Protein AF-0000000066097831 (afdb_homodimer)

Organism: Campylobacter hominis (strain ATCC BAA-381 / DSM 21671 / CCUG 45161 / LMG 19568 / NCTC 13146 / CH001A) (NCBI:txid360107)

Solvent-accessible surface area (backbone atoms only — not comparable to full-atom values): 25059 Å² total; per-residue (Å²): 132,95,77,45,82,62,49,76,75,45,74,62,78,48,34,36,32,23,36,31,71,86,39,88,59,34,27,35,44,35,40,37,37,44,40,66,35,80,90,61,72,44,72,51,73,39,91,60,42,11,34,51,39,41,51,39,20,49,55,50,51,51,55,37,41,76,70,74,43,54,53,27,75,73,44,77,77,55,61,33,34,30,36,26,50,46,53,55,61,39,54,40,38,42,32,39,34,39,36,37,41,71,68,57,18,67,50,70,70,45,61,71,68,40,70,50,96,55,81,41,67,47,39,22,39,68,38,75,91,57,63,37,36,77,41,37,72,56,51,37,47,73,70,57,49,36,92,44,70,67,55,48,48,51,54,52,51,49,48,52,52,50,45,54,55,50,41,56,54,32,49,77,48,51,28,37,59,27,31,36,45,38,38,44,18,30,36,96,85,64,50,73,23,43,38,95,57,52,33,42,84,35,27,40,32,24,35,59,86,80,57,47,71,34,19,46,59,24,60,72,68,67,69,55,64,47,63,60,28,48,50,49,50,44,52,38,70,73,98,133,94,79,45,82,60,48,79,76,45,75,61,76,47,36,35,34,24,36,30,69,86,39,87,59,32,27,36,43,34,40,36,35,45,41,65,34,80,90,62,72,44,72,51,72,37,90,59,41,10,32,50,40,41,52,39,19,50,55,51,51,50,54,37,41,76,70,72,43,54,56,27,71,71,42,77,76,54,63,33,34,30,36,25,50,46,52,56,62,39,54,40,39,43,32,40,34,39,36,36,43,70,66,56,18,68,49,70,69,45,61,71,69,40,71,48,97,54,79,40,67,47,40,21,39,68,36,77,92,55,63,36,37,78,39,38,74,56,51,38,49,72,70,57,49,37,92,44,70,66,56,49,48,49,55,51,50,50,50,51,51,49,46,54,56,50,40,57,55,33,48,77,49,52,28,36,60,29,32,36,45,40,38,44,19,28,34,94,86,64,50,71,21,43,38,94,56,52,32,44,84,35,27,41,33,24,34,58,85,80,58,47,73,34,18,46,58,24,62,72,67,69,68,55,64,47,62,59,26,47,50,50,50,43,51,38,70,74,98

Radius of gyration: 26.52 Å; Cα contacts (8 Å, |Δi|>4): 985; chains: 2; bounding box: 48×74×54 Å

InterPro domains:
  IPR001636 Phosphoribosylaminoimidazole-succinocarboxamide synthase [TIGR00081] (1-237)
  IPR018236 SAICAR synthetase, conserved site [PS01057] (89-103)
  IPR028923 SAICAR synthetase/ADE2, N-terminal [MF_00137] (6-239)
  IPR028923 SAICAR synthetase/ADE2, N-terminal [PF01259] (9-236)
  IPR033934 Bacterial and archaeal 5-aminoimidazole-4-(N-succinylcarboxamide) ribonucleotide synthase [cd01415] (8-239)

pLDDT: mean 97.5, std 2.63, range [71.31, 98.94]

Structure (mmCIF, N/CA/C/O backbone):
data_AF-0000000066097831-model_v1
#
loop_
_entity.id
_entity.type
_entity.pdbx_description
1 polymer 'Phosphoribosylaminoimidazole-succinocarboxamide synthase'
#
loop_
_atom_site.group_PDB
_atom_site.id
_atom_site.type_symbol
_atom_site.label_atom_id
_atom_site.label_alt_id
_atom_site.label_comp_id
_atom_site.label_asym_id
_atom_site.label_entity_id
_atom_site.label_seq_id
_atom_site.pdbx_PDB_ins_code
_atom_site.Cartn_x
_atom_site.Cartn_y
_atom_site.Cartn_z
_atom_site.occupancy
_atom_site.B_iso_or_equiv
_atom_site.auth_seq_id
_atom_site.auth_comp_id
_atom_site.auth_asym_id
_atom_site.auth_atom_id
_atom_site.pdbx_PDB_model_num
ATOM 1 N N . MET A 1 1 ? 11.953 -32.281 -26 1 71.31 1 MET A N 1
ATOM 2 C CA . MET A 1 1 ? 13.375 -32.031 -26.234 1 71.31 1 MET A CA 1
ATOM 3 C C . MET A 1 1 ? 14.227 -32.75 -25.203 1 71.31 1 MET A C 1
ATOM 5 O O . MET A 1 1 ? 13.742 -33.062 -24.109 1 71.31 1 MET A O 1
ATOM 9 N N . LYS A 1 2 ? 15.367 -33.281 -25.531 1 82.06 2 LYS A N 1
ATOM 10 C CA . LYS A 1 2 ? 16.25 -33.938 -24.562 1 82.06 2 LYS A CA 1
ATOM 11 C C . LYS A 1 2 ? 17.141 -32.906 -23.875 1 82.06 2 LYS A C 1
ATOM 13 O O . LYS A 1 2 ? 17.922 -32.219 -24.531 1 82.06 2 LYS A O 1
ATOM 18 N N . VAL A 1 3 ? 16.688 -32.531 -22.578 1 87.25 3 VAL A N 1
ATOM 19 C CA . VAL A 1 3 ? 17.547 -31.625 -21.844 1 87.25 3 VAL A CA 1
ATOM 20 C C . VAL A 1 3 ? 18.188 -32.344 -20.656 1 87.25 3 VAL A C 1
ATOM 22 O O . VAL A 1 3 ? 17.594 -33.281 -20.109 1 87.25 3 VAL A O 1
ATOM 25 N N . THR A 1 4 ? 19.469 -31.891 -20.312 1 93.19 4 THR A N 1
ATOM 26 C CA . THR A 1 4 ? 20.203 -32.469 -19.188 1 93.19 4 THR A CA 1
ATOM 27 C C . THR A 1 4 ? 20.406 -31.438 -18.078 1 93.19 4 THR A C 1
ATOM 29 O O . THR A 1 4 ? 20.875 -30.328 -18.344 1 93.19 4 THR A O 1
ATOM 32 N N . LYS A 1 5 ? 19.969 -31.828 -16.828 1 94.94 5 LYS A N 1
ATOM 33 C CA . LYS A 1 5 ? 20.234 -30.984 -15.672 1 94.94 5 LYS A CA 1
ATOM 34 C C . LYS A 1 5 ? 21.719 -30.781 -15.469 1 94.94 5 LYS A C 1
ATOM 36 O O . LYS A 1 5 ? 22.5 -31.734 -15.539 1 94.94 5 LYS A O 1
ATOM 41 N N . LYS A 1 6 ? 22.016 -29.562 -15.219 1 95.75 6 LYS A N 1
ATOM 42 C CA . LYS A 1 6 ? 23.422 -29.266 -14.945 1 95.75 6 LYS A CA 1
ATOM 43 C C . LYS A 1 6 ? 23.609 -28.859 -13.484 1 95.75 6 LYS A C 1
ATOM 45 O O . LYS A 1 6 ? 23.781 -29.703 -12.609 1 95.75 6 LYS A O 1
ATOM 50 N N . ASP A 1 7 ? 23.562 -27.5 -13.141 1 97.12 7 ASP A N 1
ATOM 51 C CA . ASP A 1 7 ? 23.75 -27.016 -11.781 1 97.12 7 ASP A CA 1
ATOM 52 C C . ASP A 1 7 ? 22.422 -26.516 -11.188 1 97.12 7 ASP A C 1
ATOM 54 O O . ASP A 1 7 ? 21.609 -25.906 -11.891 1 97.12 7 ASP A O 1
ATOM 58 N N . MET A 1 8 ? 22.25 -26.828 -9.914 1 97.25 8 MET A N 1
ATOM 59 C CA . MET A 1 8 ? 21.141 -26.172 -9.219 1 97.25 8 MET A CA 1
ATOM 60 C C . MET A 1 8 ? 21.422 -24.703 -9 1 97.25 8 MET A C 1
ATOM 62 O O . MET A 1 8 ? 22.375 -24.328 -8.32 1 97.25 8 MET A O 1
ATOM 66 N N . ILE A 1 9 ? 20.625 -23.906 -9.516 1 95.75 9 ILE A N 1
ATOM 67 C CA . ILE A 1 9 ? 20.922 -22.484 -9.477 1 95.75 9 ILE A CA 1
ATOM 68 C C . ILE A 1 9 ? 20.172 -21.828 -8.312 1 95.75 9 ILE A C 1
ATOM 70 O O . ILE A 1 9 ? 20.578 -20.781 -7.809 1 95.75 9 ILE A O 1
ATOM 74 N N . TYR A 1 10 ? 19.031 -22.453 -7.969 1 94.12 10 TYR A N 1
ATOM 75 C CA . TYR A 1 10 ? 18.188 -21.844 -6.941 1 94.12 10 TYR A CA 1
ATOM 76 C C . TYR A 1 10 ? 17.25 -22.875 -6.332 1 94.12 10 TYR A C 1
ATOM 78 O O . TYR A 1 10 ? 16.75 -23.766 -7.035 1 94.12 10 TYR A O 1
ATOM 86 N N . GLU A 1 11 ? 17.078 -22.828 -5.02 1 96 11 GLU A N 1
ATOM 87 C CA . GLU A 1 11 ? 16.031 -23.609 -4.367 1 96 11 GLU A CA 1
ATOM 88 C C . GLU A 1 11 ? 15.133 -22.719 -3.512 1 96 11 GLU A C 1
ATOM 90 O O . GLU A 1 11 ? 15.578 -22.172 -2.506 1 96 11 GLU A O 1
ATOM 95 N N . GLY A 1 12 ? 13.938 -22.625 -3.914 1 92.94 12 GLY A N 1
ATOM 96 C CA . GLY A 1 12 ? 12.961 -21.844 -3.166 1 92.94 12 GLY A CA 1
ATOM 97 C C . GLY A 1 12 ? 12.039 -22.703 -2.32 1 92.94 12 GLY A C 1
ATOM 98 O O . GLY A 1 12 ? 12.344 -23.859 -2.031 1 92.94 12 GLY A O 1
ATOM 99 N N . LYS A 1 13 ? 10.938 -22.219 -1.938 1 91.25 13 LYS A N 1
ATOM 100 C CA . LYS A 1 13 ? 9.984 -22.859 -1.047 1 91.25 13 LYS A CA 1
ATOM 101 C C . LYS A 1 13 ? 9.258 -24 -1.756 1 91.25 13 LYS A C 1
ATOM 103 O O . LYS A 1 13 ? 9 -25.047 -1.155 1 91.25 13 LYS A O 1
ATOM 108 N N . GLY A 1 14 ? 9.016 -23.766 -3.051 1 93.88 14 GLY A N 1
ATOM 109 C CA . GLY A 1 14 ? 8.188 -24.766 -3.709 1 93.88 14 GLY A CA 1
ATOM 110 C C . GLY A 1 14 ? 8.875 -25.422 -4.895 1 93.88 14 GLY A C 1
ATOM 111 O O . GLY A 1 14 ? 8.383 -26.406 -5.434 1 93.88 14 GLY A O 1
ATOM 112 N N . LYS A 1 15 ? 10.086 -24.875 -5.246 1 97.44 15 LYS A N 1
ATOM 113 C CA . LYS A 1 15 ? 10.711 -25.375 -6.465 1 97.44 15 LYS A CA 1
ATOM 114 C C . LYS A 1 15 ? 12.234 -25.344 -6.363 1 97.44 15 LYS A C 1
ATOM 116 O O . LYS A 1 15 ? 12.789 -24.547 -5.594 1 97.44 15 LYS A O 1
ATOM 121 N N . LYS A 1 16 ? 12.836 -26.188 -7.102 1 98 16 LYS A N 1
ATOM 122 C CA . LYS A 1 16 ? 14.258 -26.109 -7.434 1 98 16 LYS A CA 1
ATOM 123 C C . LYS A 1 16 ? 14.453 -25.734 -8.898 1 98 16 LYS A C 1
ATOM 125 O O . LYS A 1 16 ? 13.734 -26.219 -9.773 1 98 16 LYS A O 1
ATOM 130 N N . MET A 1 17 ? 15.406 -24.891 -9.102 1 98.31 17 MET A N 1
ATOM 131 C CA . MET A 1 17 ? 15.727 -24.469 -10.461 1 98.31 17 MET A CA 1
ATOM 132 C C . MET A 1 17 ? 17.109 -24.953 -10.867 1 98.31 17 MET A C 1
ATOM 134 O O . MET A 1 17 ? 18.078 -24.75 -10.133 1 98.31 17 MET A O 1
ATOM 138 N N . TRP A 1 18 ? 17.172 -25.516 -12.023 1 98.25 18 TRP A N 1
ATOM 139 C CA . TRP A 1 18 ? 18.406 -26.094 -12.523 1 98.25 18 TRP A CA 1
ATOM 140 C C . TRP A 1 18 ? 18.781 -25.484 -13.875 1 98.25 18 TRP A C 1
ATOM 142 O O . TRP A 1 18 ? 17.922 -25.266 -14.727 1 98.25 18 TRP A O 1
ATOM 152 N N . SER A 1 19 ? 20.078 -25.25 -14.047 1 97.75 19 SER A N 1
ATOM 153 C CA . SER A 1 19 ? 20.547 -24.922 -15.391 1 97.75 19 SER A CA 1
ATOM 154 C C . SER A 1 19 ? 20.531 -26.141 -16.312 1 97.75 19 SER A C 1
ATOM 156 O O . SER A 1 19 ? 20.438 -27.281 -15.836 1 97.75 19 SER A O 1
ATOM 158 N N . VAL A 1 20 ? 20.422 -25.828 -17.547 1 96.19 20 VAL A N 1
ATOM 159 C CA . VAL A 1 20 ? 20.406 -26.844 -18.594 1 96.19 20 VAL A CA 1
ATOM 160 C C . VAL A 1 20 ? 21.719 -26.844 -19.359 1 96.19 20 VAL A C 1
ATOM 162 O O . VAL A 1 20 ? 22.266 -25.781 -19.656 1 96.19 20 VAL A O 1
ATOM 165 N N . ALA A 1 21 ? 22.297 -28.047 -19.703 1 95.5 21 ALA A N 1
ATOM 166 C CA . ALA A 1 21 ? 23.594 -28.172 -20.344 1 95.5 21 ALA A CA 1
ATOM 167 C C . ALA A 1 21 ? 23.547 -27.688 -21.797 1 95.5 21 ALA A C 1
ATOM 169 O O . ALA A 1 21 ? 24.516 -27.109 -22.297 1 95.5 21 ALA A O 1
ATOM 170 N N . GLU A 1 22 ? 22.469 -27.906 -22.453 1 95.38 22 GLU A N 1
ATOM 171 C CA . GLU A 1 22 ? 22.375 -27.75 -23.891 1 95.38 22 GLU A CA 1
ATOM 172 C C . GLU A 1 22 ? 22.062 -26.312 -24.281 1 95.38 22 GLU A C 1
ATOM 174 O O . GLU A 1 22 ? 22.328 -25.891 -25.406 1 95.38 22 GLU A O 1
ATOM 179 N N . ASP A 1 23 ? 21.484 -25.578 -23.391 1 95.81 23 ASP A N 1
ATOM 180 C CA . ASP A 1 23 ? 21.016 -24.234 -23.703 1 95.81 23 ASP A CA 1
ATOM 181 C C . ASP A 1 23 ? 21.016 -23.344 -22.453 1 95.81 23 ASP A C 1
ATOM 183 O O . ASP A 1 23 ? 20.25 -23.578 -21.531 1 95.81 23 ASP A O 1
ATOM 187 N N . GLU A 1 24 ? 21.766 -22.297 -22.469 1 95.75 24 GLU A N 1
ATOM 188 C CA . GLU A 1 24 ? 21.938 -21.438 -21.297 1 95.75 24 GLU A CA 1
ATOM 189 C C . GLU A 1 24 ? 20.688 -20.594 -21.047 1 95.75 24 GLU A C 1
ATOM 191 O O . GLU A 1 24 ? 20.547 -19.969 -20 1 95.75 24 GLU A O 1
ATOM 196 N N . ASN A 1 25 ? 19.766 -20.531 -22.016 1 96.94 25 ASN A N 1
ATOM 197 C CA . ASN A 1 25 ? 18.562 -19.719 -21.891 1 96.94 25 ASN A CA 1
ATOM 198 C C . ASN A 1 25 ? 17.375 -20.547 -21.422 1 96.94 25 ASN A C 1
ATOM 200 O O . ASN A 1 25 ? 16.25 -20.047 -21.344 1 96.94 25 ASN A O 1
ATOM 204 N N . LEU A 1 26 ? 17.625 -21.797 -21.062 1 97.62 26 LEU A N 1
ATOM 205 C CA . LEU A 1 26 ? 16.594 -22.688 -20.531 1 97.62 26 LEU A CA 1
ATOM 206 C C . LEU A 1 26 ? 16.922 -23.125 -19.125 1 97.62 26 LEU A C 1
ATOM 208 O O . LEU A 1 26 ? 18.094 -23.203 -18.75 1 97.62 26 LEU A O 1
ATOM 212 N N . LEU A 1 27 ? 15.914 -23.391 -18.375 1 98.25 27 LEU A N 1
ATOM 213 C CA . LEU A 1 27 ? 16.016 -23.953 -17.047 1 98.25 27 LEU A CA 1
ATOM 214 C C . LEU A 1 27 ? 15.078 -25.156 -16.891 1 98.25 27 LEU A C 1
ATOM 216 O O . LEU A 1 27 ? 14.18 -25.344 -17.703 1 98.25 27 LEU A O 1
ATOM 220 N N . ILE A 1 28 ? 15.391 -25.922 -15.891 1 98.19 28 ILE A N 1
ATOM 221 C CA . ILE A 1 28 ? 14.445 -26.938 -15.445 1 98.19 28 ILE A CA 1
ATOM 222 C C . ILE A 1 28 ? 13.875 -26.562 -14.086 1 98.19 28 ILE A C 1
ATOM 224 O O . ILE A 1 28 ? 14.625 -26.312 -13.133 1 98.19 28 ILE A O 1
ATOM 228 N N . ALA A 1 29 ? 12.625 -26.422 -14.039 1 98.5 29 ALA A N 1
ATOM 229 C CA . ALA A 1 29 ? 11.914 -26.234 -12.773 1 98.5 29 ALA A CA 1
ATOM 230 C C . ALA A 1 29 ? 11.453 -27.562 -12.188 1 98.5 29 ALA A C 1
ATOM 232 O O . ALA A 1 29 ? 10.75 -28.328 -12.852 1 98.5 29 ALA A O 1
ATOM 233 N N . GLU A 1 30 ? 11.883 -27.844 -11.016 1 98.56 30 GLU A N 1
ATOM 234 C CA . GLU A 1 30 ? 11.469 -29.031 -10.289 1 98.56 30 GLU A CA 1
ATOM 235 C C . GLU A 1 30 ? 10.508 -28.688 -9.156 1 98.56 30 GLU A C 1
ATOM 237 O O . GLU A 1 30 ? 10.867 -27.984 -8.219 1 98.56 30 GLU A O 1
ATOM 242 N N . PHE A 1 31 ? 9.336 -29.203 -9.266 1 98.62 31 PHE A N 1
ATOM 243 C CA . PHE A 1 31 ? 8.305 -28.938 -8.273 1 98.62 31 PHE A CA 1
ATOM 244 C C . PHE A 1 31 ? 8.5 -29.812 -7.043 1 98.62 31 PHE A C 1
ATOM 246 O O . PHE A 1 31 ? 8.633 -31.047 -7.156 1 98.62 31 PHE A O 1
ATOM 253 N N . LYS A 1 32 ? 8.484 -29.219 -5.906 1 98.31 32 LYS A N 1
ATOM 254 C CA . LYS A 1 32 ? 8.703 -29.938 -4.656 1 98.31 32 LYS A CA 1
ATOM 255 C C . LYS A 1 32 ? 7.379 -30.312 -4 1 98.31 32 LYS A C 1
ATOM 257 O O . LYS A 1 32 ? 6.344 -29.719 -4.293 1 98.31 32 LYS A O 1
ATOM 262 N N . ASP A 1 33 ? 7.469 -31.203 -3.082 1 98.12 33 ASP A N 1
ATOM 263 C CA . ASP A 1 33 ? 6.316 -31.625 -2.293 1 98.12 33 ASP A CA 1
ATOM 264 C C . ASP A 1 33 ? 6.16 -30.766 -1.044 1 98.12 33 ASP A C 1
ATOM 266 O O . ASP A 1 33 ? 5.203 -30.922 -0.285 1 98.12 33 ASP A O 1
ATOM 270 N N . ASP A 1 34 ? 7.047 -29.828 -0.908 1 97.06 34 ASP A N 1
ATOM 271 C CA . ASP A 1 34 ? 7.066 -28.984 0.293 1 97.06 34 ASP A CA 1
ATOM 272 C C . ASP A 1 34 ? 5.859 -28.062 0.334 1 97.06 34 ASP A C 1
ATOM 274 O O . ASP A 1 34 ? 5.441 -27.531 -0.698 1 97.06 34 ASP A O 1
ATOM 278 N N . LEU A 1 35 ? 5.277 -27.906 1.436 1 95.88 35 LEU A N 1
ATOM 279 C CA . LEU A 1 35 ? 4.219 -26.953 1.73 1 95.88 35 LEU A CA 1
ATOM 280 C C . LEU A 1 35 ? 4.695 -25.906 2.727 1 95.88 35 LEU A C 1
ATOM 282 O O . LEU A 1 35 ? 5.188 -26.25 3.805 1 95.88 35 LEU A O 1
ATOM 286 N N . THR A 1 36 ? 4.672 -24.703 2.291 1 95.12 36 THR A N 1
ATOM 287 C CA . THR A 1 36 ? 5.043 -23.625 3.203 1 95.12 36 THR A CA 1
ATOM 288 C C . THR A 1 36 ? 3.939 -22.578 3.273 1 95.12 36 THR A C 1
ATOM 290 O O . THR A 1 36 ? 3.197 -22.375 2.309 1 95.12 36 THR A O 1
ATOM 293 N N . ALA A 1 37 ? 3.73 -21.984 4.449 1 93.62 37 ALA A N 1
ATOM 294 C CA . ALA A 1 37 ? 2.807 -20.875 4.641 1 93.62 37 ALA A CA 1
ATOM 295 C C . ALA A 1 37 ? 3.377 -19.859 5.625 1 93.62 37 ALA A C 1
ATOM 297 O O . ALA A 1 37 ? 4.266 -20.172 6.414 1 93.62 37 ALA A O 1
ATOM 298 N N . PHE A 1 38 ? 2.939 -18.656 5.508 1 92.31 38 PHE A N 1
ATOM 299 C CA . PHE A 1 38 ? 3.334 -17.578 6.402 1 92.31 38 PHE A CA 1
ATOM 300 C C . PHE A 1 38 ? 4.836 -17.312 6.316 1 92.31 38 PHE A C 1
ATOM 302 O O . PHE A 1 38 ? 5.523 -17.297 7.336 1 92.31 38 PHE A O 1
ATOM 309 N N . ASN A 1 39 ? 5.316 -17.25 5.129 1 89 39 ASN A N 1
ATOM 310 C CA . ASN A 1 39 ? 6.707 -16.938 4.812 1 89 39 ASN A CA 1
ATOM 311 C C . ASN A 1 39 ? 7.66 -17.969 5.406 1 89 39 ASN A C 1
ATOM 313 O O . ASN A 1 39 ? 8.68 -17.609 5.992 1 89 39 ASN A O 1
ATOM 317 N N . GLY A 1 40 ? 7.246 -19.188 5.328 1 90.06 40 GLY A N 1
ATOM 318 C CA . GLY A 1 40 ? 8.133 -20.266 5.719 1 90.06 40 GLY A CA 1
ATOM 319 C C . GLY A 1 40 ? 8.031 -20.609 7.191 1 90.06 40 GLY A C 1
ATOM 320 O O . GLY A 1 40 ? 8.703 -21.531 7.664 1 90.06 40 GLY A O 1
ATOM 321 N N . ILE A 1 41 ? 7.207 -19.938 7.934 1 91.81 41 ILE A N 1
ATOM 322 C CA . ILE A 1 41 ? 7.035 -20.219 9.359 1 91.81 41 ILE A CA 1
ATOM 323 C C . ILE A 1 41 ? 6.355 -21.578 9.539 1 91.81 41 ILE A C 1
ATOM 325 O O . ILE A 1 41 ? 6.766 -22.359 10.391 1 91.81 41 ILE A O 1
ATOM 329 N N . LYS A 1 42 ? 5.277 -21.797 8.766 1 94.75 42 LYS A N 1
ATOM 330 C CA . LYS A 1 42 ? 4.641 -23.109 8.719 1 94.75 42 LYS A CA 1
ATOM 331 C C . LYS A 1 42 ? 5.184 -23.953 7.566 1 94.75 42 LYS A C 1
ATOM 333 O O . LYS A 1 42 ? 5.195 -23.5 6.418 1 94.75 42 LYS A O 1
ATOM 338 N N . LYS A 1 43 ? 5.723 -25.141 7.867 1 95.88 43 LYS A N 1
ATOM 339 C CA . LYS A 1 43 ? 6.312 -26.016 6.855 1 95.88 43 LYS A CA 1
ATOM 340 C C . LYS A 1 43 ? 5.801 -27.453 6.996 1 95.88 43 LYS A C 1
ATOM 342 O O . LYS A 1 43 ? 5.598 -27.938 8.109 1 95.88 43 LYS A O 1
ATOM 347 N N . SER A 1 44 ? 5.629 -28.016 5.949 1 96.56 44 SER A N 1
ATOM 348 C CA . SER A 1 44 ? 5.223 -29.422 5.867 1 96.56 44 SER A CA 1
ATOM 349 C C . SER A 1 44 ? 5.531 -30 4.492 1 96.56 44 SER A C 1
ATOM 351 O O . SER A 1 44 ? 6.289 -29.422 3.719 1 96.56 44 SER A O 1
ATOM 353 N N . SER A 1 45 ? 5.125 -31.234 4.316 1 96.81 45 SER A N 1
ATOM 354 C CA . SER A 1 45 ? 5.254 -31.891 3.021 1 96.81 45 SER A CA 1
ATOM 355 C C . SER A 1 45 ? 4.004 -32.719 2.686 1 96.81 45 SER A C 1
ATOM 357 O O . SER A 1 45 ? 3.33 -33.219 3.582 1 96.81 45 SER A O 1
ATOM 359 N N . GLU A 1 46 ? 3.684 -32.656 1.462 1 96.38 46 GLU A N 1
ATOM 360 C CA . GLU A 1 46 ? 2.566 -33.438 0.937 1 96.38 46 GLU A CA 1
ATOM 361 C C . GLU A 1 46 ? 2.982 -34.219 -0.296 1 96.38 46 GLU A C 1
ATOM 363 O O . GLU A 1 46 ? 3.092 -33.688 -1.393 1 96.38 46 GLU A O 1
ATOM 368 N N . LYS A 1 47 ? 3.141 -35.562 -0.055 1 97 47 LYS A N 1
ATOM 369 C CA . LYS A 1 47 ? 3.604 -36.406 -1.15 1 97 47 LYS A CA 1
ATOM 370 C C . LYS A 1 47 ? 2.68 -36.281 -2.359 1 97 47 LYS A C 1
ATOM 372 O O . LYS A 1 47 ? 1.461 -36.406 -2.232 1 97 47 LYS A O 1
ATOM 377 N N . GLY A 1 48 ? 3.279 -36.031 -3.535 1 97.81 48 GLY A N 1
ATOM 378 C CA . GLY A 1 48 ? 2.512 -35.969 -4.77 1 97.81 48 GLY A CA 1
ATOM 379 C C . GLY A 1 48 ? 2.09 -34.531 -5.129 1 97.81 48 GLY A C 1
ATOM 380 O O . GLY A 1 48 ? 1.668 -34.281 -6.258 1 97.81 48 GLY A O 1
ATOM 381 N N . LYS A 1 49 ? 2.164 -33.656 -4.156 1 97.88 49 LYS A N 1
ATOM 382 C CA . LYS A 1 49 ? 1.744 -32.281 -4.391 1 97.88 49 LYS A CA 1
ATOM 383 C C . LYS A 1 49 ? 2.521 -31.672 -5.551 1 97.88 49 LYS A C 1
ATOM 385 O O . LYS A 1 49 ? 1.942 -30.984 -6.395 1 97.88 49 LYS A O 1
ATOM 390 N N . GLY A 1 50 ? 3.82 -31.828 -5.578 1 98.31 50 GLY A N 1
ATOM 391 C CA . GLY A 1 50 ? 4.656 -31.297 -6.645 1 98.31 50 GLY A CA 1
ATOM 392 C C . GLY A 1 50 ? 4.211 -31.734 -8.023 1 98.31 50 GLY A C 1
ATOM 393 O O . GLY A 1 50 ? 4.125 -30.922 -8.945 1 98.31 50 GLY A O 1
ATOM 394 N N . ALA A 1 51 ? 3.939 -33 -8.133 1 98.69 51 ALA A N 1
ATOM 395 C CA . ALA A 1 51 ? 3.482 -33.562 -9.406 1 98.69 51 ALA A CA 1
ATOM 396 C C . ALA A 1 51 ? 2.143 -32.938 -9.812 1 98.69 51 ALA A C 1
ATOM 398 O O . ALA A 1 51 ? 1.936 -32.625 -10.977 1 98.69 51 ALA A O 1
ATOM 399 N N . LEU A 1 52 ? 1.246 -32.844 -8.844 1 98.69 52 LEU A N 1
ATOM 400 C CA . LEU A 1 52 ? -0.056 -32.25 -9.109 1 98.69 52 LEU A CA 1
ATOM 401 C C . LEU A 1 52 ? 0.098 -30.812 -9.594 1 98.69 52 LEU A C 1
ATOM 403 O O . LEU A 1 52 ? -0.491 -30.422 -10.602 1 98.69 52 LEU A O 1
ATOM 407 N N . ASN A 1 53 ? 0.948 -30.016 -8.914 1 98.75 53 ASN A N 1
ATOM 408 C CA . ASN A 1 53 ? 1.151 -28.609 -9.273 1 98.75 53 ASN A CA 1
ATOM 409 C C . ASN A 1 53 ? 1.802 -28.469 -10.648 1 98.75 53 ASN A C 1
ATOM 411 O O . ASN A 1 53 ? 1.459 -27.578 -11.414 1 98.75 53 ASN A O 1
ATOM 415 N N . ASN A 1 54 ? 2.719 -29.344 -10.922 1 98.81 54 ASN A N 1
ATOM 416 C CA . ASN A 1 54 ? 3.344 -29.344 -12.234 1 98.81 54 ASN A CA 1
ATOM 417 C C . ASN A 1 54 ? 2.324 -29.578 -13.344 1 98.81 54 ASN A C 1
ATOM 419 O O . ASN A 1 54 ? 2.318 -28.875 -14.352 1 98.81 54 ASN A O 1
ATOM 423 N N . LYS A 1 55 ? 1.52 -30.547 -13.141 1 98.75 55 LYS A N 1
ATOM 424 C CA . LYS A 1 55 ? 0.505 -30.906 -14.133 1 98.75 55 LYS A CA 1
ATOM 425 C C . LYS A 1 55 ? -0.523 -29.781 -14.281 1 98.75 55 LYS A C 1
ATOM 427 O O . LYS A 1 55 ? -0.864 -29.391 -15.398 1 98.75 55 LYS A O 1
ATOM 432 N N . ILE A 1 56 ? -0.998 -29.266 -13.164 1 98.88 56 ILE A N 1
ATOM 433 C CA . ILE A 1 56 ? -1.981 -28.188 -13.18 1 98.88 56 ILE A CA 1
ATOM 434 C C . ILE A 1 56 ? -1.391 -26.969 -13.867 1 98.88 56 ILE A C 1
ATOM 436 O O . ILE A 1 56 ? -2.016 -26.375 -14.758 1 98.88 56 ILE A O 1
ATOM 440 N N . SER A 1 57 ? -0.206 -26.562 -13.508 1 98.88 57 SER A N 1
ATOM 441 C CA . SER A 1 57 ? 0.466 -25.422 -14.094 1 98.88 57 SER A CA 1
ATOM 442 C C . SER A 1 57 ? 0.634 -25.594 -15.602 1 98.88 57 SER A C 1
ATOM 444 O O . SER A 1 57 ? 0.425 -24.641 -16.375 1 98.88 57 SER A O 1
ATOM 446 N N . THR A 1 58 ? 0.972 -26.781 -15.992 1 98.75 58 THR A N 1
ATOM 447 C CA . THR A 1 58 ? 1.139 -27.078 -17.406 1 98.75 58 THR A CA 1
ATOM 448 C C . THR A 1 58 ? -0.16 -26.828 -18.172 1 98.75 58 THR A C 1
ATOM 450 O O . THR A 1 58 ? -0.164 -26.125 -19.188 1 98.75 58 THR A O 1
ATOM 453 N N . GLN A 1 59 ? -1.241 -27.375 -17.656 1 98.81 59 GLN A N 1
ATOM 454 C CA . GLN A 1 59 ? -2.539 -27.219 -18.312 1 98.81 59 GLN A CA 1
ATOM 455 C C . GLN A 1 59 ? -2.934 -25.75 -18.406 1 98.81 59 GLN A C 1
ATOM 457 O O . GLN A 1 59 ? -3.398 -25.297 -19.453 1 98.81 59 GLN A O 1
ATOM 462 N N . LEU A 1 60 ? -2.703 -25.031 -17.375 1 98.88 60 LEU A N 1
ATOM 463 C CA . LEU A 1 60 ? -3.145 -23.641 -17.328 1 98.88 60 LEU A CA 1
ATOM 464 C C . LEU A 1 60 ? -2.24 -22.75 -18.172 1 98.88 60 LEU A C 1
ATOM 466 O O . LEU A 1 60 ? -2.705 -21.781 -18.781 1 98.88 60 LEU A O 1
ATOM 470 N N . PHE A 1 61 ? -0.917 -23.031 -18.219 1 98.88 61 PHE A N 1
ATOM 471 C CA . PHE A 1 61 ? -0.024 -22.297 -19.109 1 98.88 61 PHE A CA 1
ATOM 472 C C . PHE A 1 61 ? -0.42 -22.5 -20.562 1 98.88 61 PHE A C 1
ATOM 474 O O . PHE A 1 61 ? -0.427 -21.562 -21.359 1 98.88 61 PHE A O 1
ATOM 481 N N . HIS A 1 62 ? -0.769 -23.734 -20.891 1 98.81 62 HIS A N 1
ATOM 482 C CA . HIS A 1 62 ? -1.223 -24 -22.25 1 98.81 62 HIS A CA 1
ATOM 483 C C . HIS A 1 62 ? -2.496 -23.219 -22.562 1 98.81 62 HIS A C 1
ATOM 485 O O . HIS A 1 62 ? -2.623 -22.641 -23.641 1 98.81 62 HIS A O 1
ATOM 491 N N . LEU A 1 63 ? -3.43 -23.25 -21.672 1 98.81 63 LEU A N 1
ATOM 492 C CA . LEU A 1 63 ? -4.664 -22.5 -21.828 1 98.81 63 LEU A CA 1
ATOM 493 C C . LEU A 1 63 ? -4.371 -21.016 -22.062 1 98.81 63 LEU A C 1
ATOM 495 O O . LEU A 1 63 ? -4.941 -20.406 -22.969 1 98.81 63 LEU A O 1
ATOM 499 N N . LEU A 1 64 ? -3.49 -20.438 -21.281 1 98.88 64 LEU A N 1
ATOM 500 C CA . LEU A 1 64 ? -3.156 -19.016 -21.375 1 98.88 64 LEU A CA 1
ATOM 501 C C . LEU A 1 64 ? -2.438 -18.703 -22.672 1 98.88 64 LEU A C 1
ATOM 503 O O . LEU A 1 64 ? -2.707 -17.688 -23.312 1 98.88 64 LEU A O 1
ATOM 507 N N . GLU A 1 65 ? -1.562 -19.594 -23.062 1 98.62 65 GLU A N 1
ATOM 508 C CA . GLU A 1 65 ? -0.858 -19.406 -24.328 1 98.62 65 GLU A CA 1
ATOM 509 C C . GLU A 1 65 ? -1.828 -19.406 -25.5 1 98.62 65 GLU A C 1
ATOM 511 O O . GLU A 1 65 ? -1.698 -18.609 -26.422 1 98.62 65 GLU A O 1
ATOM 516 N N . LYS A 1 66 ? -2.721 -20.297 -25.453 1 98.5 66 LYS A N 1
ATOM 517 C CA . LYS A 1 66 ? -3.73 -20.391 -26.5 1 98.5 66 LYS A CA 1
ATOM 518 C C . LYS A 1 66 ? -4.535 -19.094 -26.594 1 98.5 66 LYS A C 1
ATOM 520 O O . LYS A 1 66 ? -5.086 -18.766 -27.641 1 98.5 66 LYS A O 1
ATOM 525 N N . ASN A 1 67 ? -4.559 -18.391 -25.516 1 98.56 67 ASN A N 1
ATOM 526 C CA . ASN A 1 67 ? -5.336 -17.156 -25.469 1 98.56 67 ASN A CA 1
ATOM 527 C C . ASN A 1 67 ? -4.438 -15.922 -25.5 1 98.56 67 ASN A C 1
ATOM 529 O O . ASN A 1 67 ? -4.844 -14.836 -25.078 1 98.56 67 ASN A O 1
ATOM 533 N N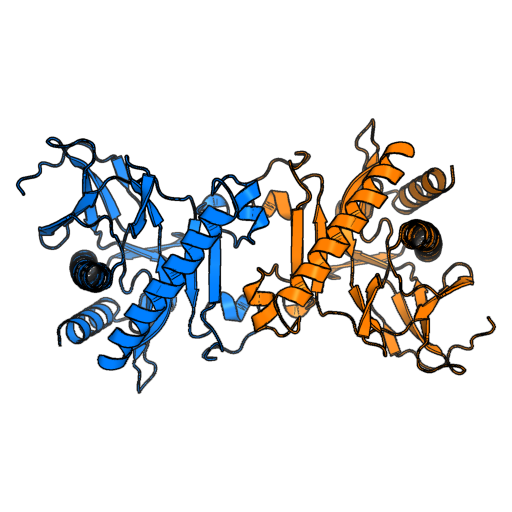 . GLY A 1 68 ? -3.201 -16.031 -25.828 1 98.19 68 GLY A N 1
ATOM 534 C CA . GLY A 1 68 ? -2.357 -14.906 -26.188 1 98.19 68 GLY A CA 1
ATOM 535 C C . GLY A 1 68 ? -1.429 -14.477 -25.062 1 98.19 68 GLY A C 1
ATOM 536 O O . GLY A 1 68 ? -0.752 -13.453 -25.172 1 98.19 68 GLY A O 1
ATOM 537 N N . ILE A 1 69 ? -1.389 -15.195 -23.953 1 98.81 69 ILE A N 1
ATOM 538 C CA . ILE A 1 69 ? -0.454 -14.883 -22.875 1 98.81 69 ILE A CA 1
ATOM 539 C C . ILE A 1 69 ? 0.861 -15.625 -23.109 1 98.81 69 ILE A C 1
ATOM 541 O O . ILE A 1 69 ? 0.875 -16.844 -23.234 1 98.81 69 ILE A O 1
ATOM 545 N N . LYS A 1 70 ? 1.919 -14.93 -23.141 1 98.44 70 LYS A N 1
ATOM 546 C CA . LYS A 1 70 ? 3.225 -15.57 -23.266 1 98.44 70 LYS A CA 1
ATOM 547 C C . LYS A 1 70 ? 3.697 -16.125 -21.922 1 98.44 70 LYS A C 1
ATOM 549 O O . LYS A 1 70 ? 3.67 -15.414 -20.922 1 98.44 70 LYS A O 1
ATOM 554 N N . THR A 1 71 ? 4.109 -17.359 -21.906 1 98.81 71 THR A N 1
ATOM 555 C CA . THR A 1 71 ? 4.613 -17.984 -20.688 1 98.81 71 THR A CA 1
ATOM 556 C C . THR A 1 71 ? 6.047 -18.469 -20.891 1 98.81 71 THR A C 1
ATOM 558 O O . THR A 1 71 ? 6.547 -18.516 -22.016 1 98.81 71 THR A O 1
ATOM 561 N N . ASP A 1 72 ? 6.68 -18.797 -19.812 1 98.69 72 ASP A N 1
ATOM 562 C CA . ASP A 1 72 ? 8.047 -19.281 -19.922 1 98.69 72 ASP A CA 1
ATOM 563 C C . ASP A 1 72 ? 8.078 -20.797 -20.172 1 98.69 72 ASP A C 1
ATOM 565 O O . ASP A 1 72 ? 9.141 -21.375 -20.406 1 98.69 72 ASP A O 1
ATOM 569 N N . LEU A 1 73 ? 6.941 -21.453 -20.203 1 98.75 73 LEU A N 1
ATOM 570 C CA . LEU A 1 73 ? 6.895 -22.891 -20.359 1 98.75 73 LEU A CA 1
ATOM 571 C C . LEU A 1 73 ? 7.348 -23.312 -21.75 1 98.75 73 LEU A C 1
ATOM 573 O O . LEU A 1 73 ? 6.844 -22.797 -22.75 1 98.75 73 LEU A O 1
ATOM 577 N N . VAL A 1 74 ? 8.25 -24.188 -21.75 1 98.19 74 VAL A N 1
ATOM 578 C CA . VAL A 1 74 ? 8.68 -24.781 -23.016 1 98.19 74 VAL A CA 1
ATOM 579 C C . VAL A 1 74 ? 8.055 -26.156 -23.172 1 98.19 74 VAL A C 1
ATOM 581 O O . VAL A 1 74 ? 7.379 -26.438 -24.172 1 98.19 74 VAL A O 1
ATOM 584 N N . GLU A 1 75 ? 8.305 -27.031 -22.094 1 97.62 75 GLU A N 1
ATOM 585 C CA . GLU A 1 75 ? 7.785 -28.391 -22.141 1 97.62 75 GLU A CA 1
ATOM 586 C C . GLU A 1 75 ? 7.793 -29.047 -20.766 1 97.62 75 GLU A C 1
ATOM 588 O O . GLU A 1 75 ? 8.742 -28.875 -20 1 97.62 75 GLU A O 1
ATOM 593 N N . THR A 1 76 ? 6.719 -29.688 -20.484 1 97.88 76 THR A N 1
ATOM 594 C CA . THR A 1 76 ? 6.734 -30.578 -19.312 1 97.88 76 THR A CA 1
ATOM 595 C C . THR A 1 76 ? 7.418 -31.891 -19.656 1 97.88 76 THR A C 1
ATOM 597 O O . THR A 1 76 ? 7.039 -32.562 -20.609 1 97.88 76 THR A O 1
ATOM 600 N N . ILE A 1 77 ? 8.359 -32.312 -18.812 1 97.06 77 ILE A N 1
ATOM 601 C CA . ILE A 1 77 ? 9.211 -33.406 -19.281 1 97.06 77 ILE A CA 1
ATOM 602 C C . ILE A 1 77 ? 9.008 -34.656 -18.406 1 97.06 77 ILE A C 1
ATOM 604 O O . ILE A 1 77 ? 9.391 -35.75 -18.781 1 97.06 77 ILE A O 1
ATOM 608 N N . ASN A 1 78 ? 8.453 -34.562 -17.219 1 97 78 ASN A N 1
ATOM 609 C CA . ASN A 1 78 ? 8.031 -35.656 -16.359 1 97 78 ASN A CA 1
ATOM 610 C C . ASN A 1 78 ? 7.043 -35.219 -15.305 1 97 78 ASN A C 1
ATOM 612 O O . ASN A 1 78 ? 6.512 -34.094 -15.383 1 97 78 ASN A O 1
ATOM 616 N N . ASP A 1 79 ? 6.801 -35.938 -14.359 1 98 79 ASP A N 1
ATOM 617 C CA . ASP A 1 79 ? 5.711 -35.688 -13.422 1 98 79 ASP A CA 1
ATOM 618 C C . ASP A 1 79 ? 5.996 -34.469 -12.57 1 98 79 ASP A C 1
ATOM 620 O O . ASP A 1 79 ? 5.066 -33.781 -12.125 1 98 79 ASP A O 1
ATOM 624 N N . THR A 1 80 ? 7.273 -34.188 -12.344 1 98.44 80 THR A N 1
ATOM 625 C CA . THR A 1 80 ? 7.566 -33.125 -11.383 1 98.44 80 THR A CA 1
ATOM 626 C C . THR A 1 80 ? 8.438 -32.062 -12.023 1 98.44 80 THR A C 1
ATOM 628 O O . THR A 1 80 ? 8.859 -31.109 -11.359 1 98.44 80 THR A O 1
ATOM 631 N N . GLU A 1 81 ? 8.734 -32.188 -13.312 1 98.31 81 GLU A N 1
ATOM 632 C CA . GLU A 1 81 ? 9.688 -31.25 -13.891 1 98.31 81 GLU A CA 1
ATOM 633 C C . GLU A 1 81 ? 9.18 -30.688 -15.211 1 98.31 81 GLU A C 1
ATOM 635 O O . GLU A 1 81 ? 8.516 -31.391 -15.984 1 98.31 81 GLU A O 1
ATOM 640 N N . GLN A 1 82 ? 9.555 -29.484 -15.5 1 98.31 82 GLN A N 1
ATOM 641 C CA . GLN A 1 82 ? 9.305 -28.828 -16.781 1 98.31 82 GLN A CA 1
ATOM 642 C C . GLN A 1 82 ? 10.492 -27.969 -17.188 1 98.31 82 GLN A C 1
ATOM 644 O O . GLN A 1 82 ? 11.219 -27.453 -16.344 1 98.31 82 GLN A O 1
ATOM 649 N N . VAL A 1 83 ? 10.727 -27.875 -18.469 1 98.38 83 VAL A N 1
ATOM 650 C CA . VAL A 1 83 ? 11.695 -26.953 -19.062 1 98.38 83 VAL A CA 1
ATOM 651 C C . VAL A 1 83 ? 11.047 -25.594 -19.281 1 98.38 83 VAL A C 1
ATOM 653 O O . VAL A 1 83 ? 9.938 -25.5 -19.812 1 98.38 83 VAL A O 1
ATOM 656 N N . VAL A 1 84 ? 11.711 -24.547 -18.859 1 98.44 84 VAL A N 1
ATOM 657 C CA . VAL A 1 84 ? 11.172 -23.203 -19 1 98.44 84 VAL A CA 1
ATOM 658 C C . VAL A 1 84 ? 12.242 -22.266 -19.547 1 98.44 84 VAL A C 1
ATOM 660 O O . VAL A 1 84 ? 13.438 -22.531 -19.438 1 98.44 84 VAL A O 1
ATOM 663 N N . LYS A 1 85 ? 11.797 -21.219 -20.188 1 98.25 85 LYS A N 1
ATOM 664 C CA . LYS A 1 85 ? 12.719 -20.156 -20.594 1 98.25 85 LYS A CA 1
ATOM 665 C C . LYS A 1 85 ? 13.273 -19.422 -19.375 1 98.25 85 LYS A C 1
ATOM 667 O O . LYS A 1 85 ? 12.539 -19.125 -18.438 1 98.25 85 LYS A O 1
ATOM 672 N N . LYS A 1 86 ? 14.547 -19.188 -19.422 1 97.81 86 LYS A N 1
ATOM 673 C CA . LYS A 1 86 ? 15.164 -18.344 -18.406 1 97.81 86 LYS A CA 1
ATOM 674 C C . LYS A 1 86 ? 14.68 -16.906 -18.5 1 97.81 86 LYS A C 1
ATOM 676 O O . LYS A 1 86 ? 14.688 -16.312 -19.578 1 97.81 86 LYS A O 1
ATOM 681 N N . VAL A 1 87 ? 14.219 -16.344 -17.391 1 98.25 87 VAL A N 1
ATOM 682 C CA . VAL A 1 87 ? 13.766 -14.961 -17.359 1 98.25 87 VAL A CA 1
ATOM 683 C C . VAL A 1 87 ? 14.336 -14.266 -16.125 1 98.25 87 VAL A C 1
ATOM 685 O O . VAL A 1 87 ? 14.664 -14.922 -15.133 1 98.25 87 VAL A O 1
ATOM 688 N N . LYS A 1 88 ? 14.539 -13 -16.281 1 97.88 88 LYS A N 1
ATOM 689 C CA . LYS A 1 88 ? 14.797 -12.164 -15.109 1 97.88 88 LYS A CA 1
ATOM 690 C C . LYS A 1 88 ? 13.492 -11.719 -14.461 1 97.88 88 LYS A C 1
ATOM 692 O O . LYS A 1 88 ? 12.805 -10.836 -14.984 1 97.88 88 LYS A O 1
ATOM 697 N N . ILE A 1 89 ? 13.188 -12.25 -13.336 1 98.12 89 ILE A N 1
ATOM 698 C CA . ILE A 1 89 ? 11.906 -12.031 -12.664 1 98.12 89 ILE A CA 1
ATOM 699 C C . ILE A 1 89 ? 11.852 -10.602 -12.133 1 98.12 89 ILE A C 1
ATOM 701 O O . ILE A 1 89 ? 12.82 -10.102 -11.555 1 98.12 89 ILE A O 1
ATOM 705 N N . PHE A 1 90 ? 10.758 -9.875 -12.477 1 98.75 90 PHE A N 1
ATOM 706 C CA . PHE A 1 90 ? 10.516 -8.648 -11.727 1 98.75 90 PHE A CA 1
ATOM 707 C C . PHE A 1 90 ? 10.438 -8.93 -10.234 1 98.75 90 PHE A C 1
ATOM 709 O O . PHE A 1 90 ? 9.766 -9.875 -9.805 1 98.75 90 PHE A O 1
ATOM 716 N N . PRO A 1 91 ? 11.156 -8.219 -9.438 1 98.56 91 PRO A N 1
ATOM 717 C CA . PRO A 1 91 ? 11.062 -8.477 -8 1 98.56 91 PRO A CA 1
ATOM 718 C C . PRO A 1 91 ? 9.719 -8.062 -7.41 1 98.56 91 PRO A C 1
ATOM 720 O O . PRO A 1 91 ? 9.672 -7.316 -6.426 1 98.56 91 PRO A O 1
ATOM 723 N N . LEU A 1 92 ? 8.656 -8.539 -8.031 1 98.81 92 LEU A N 1
ATOM 724 C CA . LEU A 1 92 ? 7.273 -8.234 -7.676 1 98.81 92 LEU A CA 1
ATOM 725 C C . LEU A 1 92 ? 6.418 -9.492 -7.695 1 98.81 92 LEU A C 1
ATOM 727 O O . LEU A 1 92 ? 6.57 -10.344 -8.578 1 98.81 92 LEU A O 1
ATOM 731 N N . GLU A 1 93 ? 5.625 -9.625 -6.695 1 98.44 93 GLU A N 1
ATOM 732 C CA . GLU A 1 93 ? 4.453 -10.492 -6.777 1 98.44 93 GLU A CA 1
ATOM 733 C C . GLU A 1 93 ? 3.229 -9.719 -7.266 1 98.44 93 GLU A C 1
ATOM 735 O O . GLU A 1 93 ? 2.857 -8.695 -6.684 1 98.44 93 GLU A O 1
ATOM 740 N N . VAL A 1 94 ? 2.654 -10.188 -8.297 1 98.88 94 VAL A N 1
ATOM 741 C CA . VAL A 1 94 ? 1.458 -9.547 -8.836 1 98.88 94 VAL A CA 1
ATOM 742 C C . VAL A 1 94 ? 0.216 -10.32 -8.406 1 98.88 94 VAL A C 1
ATOM 744 O O . VAL A 1 94 ? 0.061 -11.492 -8.75 1 98.88 94 VAL A O 1
ATOM 747 N N . ILE A 1 95 ? -0.642 -9.688 -7.668 1 98.88 95 ILE A N 1
ATOM 748 C CA . ILE A 1 95 ? -1.821 -10.352 -7.121 1 98.88 95 ILE A CA 1
ATOM 749 C C . ILE A 1 95 ? -3.08 -9.789 -7.777 1 98.88 95 ILE A C 1
ATOM 751 O O . ILE A 1 95 ? -3.25 -8.57 -7.867 1 98.88 95 ILE A O 1
ATOM 755 N N . ALA A 1 96 ? -3.871 -10.633 -8.273 1 98.88 96 ALA A N 1
ATOM 756 C CA . ALA A 1 96 ? -5.195 -10.266 -8.766 1 98.88 96 ALA A CA 1
ATOM 757 C C . ALA A 1 96 ? -6.293 -10.883 -7.91 1 98.88 96 ALA A C 1
ATOM 759 O O . ALA A 1 96 ? -6.238 -12.07 -7.582 1 98.88 96 ALA A O 1
ATOM 760 N N . ARG A 1 97 ? -7.258 -10.133 -7.543 1 98.94 97 ARG A N 1
ATOM 761 C CA . ARG A 1 97 ? -8.297 -10.602 -6.633 1 98.94 97 ARG A CA 1
ATOM 762 C C . ARG A 1 97 ? -9.688 -10.359 -7.219 1 98.94 97 ARG A C 1
ATOM 764 O O . ARG A 1 97 ? -9.953 -9.289 -7.777 1 98.94 97 ARG A O 1
ATOM 771 N N . ASN A 1 98 ? -10.562 -11.344 -7.043 1 98.94 98 ASN A N 1
ATOM 772 C CA . ASN A 1 98 ? -11.953 -11.258 -7.465 1 98.94 98 ASN A CA 1
ATOM 773 C C . ASN A 1 98 ? -12.898 -11.25 -6.27 1 98.94 98 ASN A C 1
ATOM 775 O O . ASN A 1 98 ? -14.008 -10.711 -6.348 1 98.94 98 ASN A O 1
ATOM 779 N N . ILE A 1 99 ? -12.508 -11.906 -5.234 1 98.88 99 ILE A N 1
ATOM 780 C CA . ILE A 1 99 ? -13.266 -12.023 -3.998 1 98.88 99 ILE A CA 1
ATOM 781 C C . ILE A 1 99 ? -12.375 -11.688 -2.807 1 98.88 99 ILE A C 1
ATOM 783 O O . ILE A 1 99 ? -11.219 -12.109 -2.75 1 98.88 99 ILE A O 1
ATOM 787 N N . ALA A 1 100 ? -12.883 -10.891 -1.905 1 98.75 100 ALA A N 1
ATOM 788 C CA . ALA A 1 100 ? -12.094 -10.469 -0.75 1 98.75 100 ALA A CA 1
ATOM 789 C C . ALA A 1 100 ? -11.953 -11.602 0.261 1 98.75 100 ALA A C 1
ATOM 791 O O . ALA A 1 100 ? -12.953 -12.188 0.684 1 98.75 100 ALA A O 1
ATOM 792 N N . THR A 1 101 ? -10.812 -11.875 0.656 1 98.44 101 THR A N 1
ATOM 793 C CA . THR A 1 101 ? -10.492 -12.812 1.722 1 98.44 101 THR A CA 1
ATOM 794 C C . THR A 1 101 ? -9.047 -12.633 2.189 1 98.44 101 THR A C 1
ATOM 796 O O . THR A 1 101 ? -8.328 -11.781 1.669 1 98.44 101 THR A O 1
ATOM 799 N N . GLY A 1 102 ? -8.68 -13.32 3.262 1 95.88 102 GLY A N 1
ATOM 800 C CA . GLY A 1 102 ? -7.297 -13.336 3.703 1 95.88 102 GLY A CA 1
ATOM 801 C C . GLY A 1 102 ? -6.789 -11.969 4.125 1 95.88 102 GLY A C 1
ATOM 802 O O . GLY A 1 102 ? -7.434 -11.281 4.914 1 95.88 102 GLY A O 1
ATOM 803 N N . SER A 1 103 ? -5.598 -11.594 3.604 1 96.12 103 SER A N 1
ATOM 804 C CA . SER A 1 103 ? -4.895 -10.398 4.043 1 96.12 103 SER A CA 1
ATOM 805 C C . SER A 1 103 ? -5.656 -9.133 3.654 1 96.12 103 SER A C 1
ATOM 807 O O . SER A 1 103 ? -5.609 -8.125 4.367 1 96.12 103 SER A O 1
ATOM 809 N N . LEU A 1 104 ? -6.367 -9.219 2.537 1 98 104 LEU A N 1
ATOM 810 C CA . LEU A 1 104 ? -7.121 -8.055 2.084 1 98 104 LEU A CA 1
ATOM 811 C C . LEU A 1 104 ? -8.188 -7.66 3.105 1 98 104 LEU A C 1
ATOM 813 O O . LEU A 1 104 ? -8.289 -6.488 3.477 1 98 104 LEU A O 1
ATOM 817 N N . THR A 1 105 ? -8.984 -8.672 3.561 1 98.06 105 THR A N 1
ATOM 818 C CA . THR A 1 105 ? -10.047 -8.438 4.527 1 98.06 105 THR A CA 1
ATOM 819 C C . THR A 1 105 ? -9.477 -7.961 5.859 1 98.06 105 THR A C 1
ATOM 821 O O . THR A 1 105 ? -10.023 -7.043 6.48 1 98.06 105 THR A O 1
ATOM 824 N N . LYS A 1 106 ? -8.383 -8.555 6.211 1 96.69 106 LYS A N 1
ATOM 825 C CA . LYS A 1 106 ? -7.75 -8.18 7.473 1 96.69 106 LYS A CA 1
ATOM 826 C C . LYS A 1 106 ? -7.203 -6.758 7.418 1 96.69 106 LYS A C 1
ATOM 828 O O . LYS A 1 106 ? -7.371 -5.984 8.359 1 96.69 106 LYS A O 1
ATOM 833 N N . ARG A 1 107 ? -6.664 -6.348 6.324 1 97.88 107 ARG A N 1
ATOM 834 C CA . ARG A 1 107 ? -5.969 -5.074 6.191 1 97.88 107 ARG A CA 1
ATOM 835 C C . ARG A 1 107 ? -6.957 -3.932 5.969 1 97.88 107 ARG A C 1
ATOM 837 O O . ARG A 1 107 ? -6.773 -2.834 6.5 1 97.88 107 ARG A O 1
ATOM 844 N N . LEU A 1 108 ? -8.047 -4.191 5.227 1 98.56 108 LEU A N 1
ATOM 845 C CA . LEU A 1 108 ? -8.883 -3.082 4.77 1 98.56 108 LEU A CA 1
ATOM 846 C C . LEU A 1 108 ? -10.266 -3.143 5.402 1 98.56 108 LEU A C 1
ATOM 848 O O . LEU A 1 108 ? -11.109 -2.279 5.145 1 98.56 108 LEU A O 1
ATOM 852 N N . GLY A 1 109 ? -10.547 -4.168 6.215 1 98 109 GLY A N 1
ATOM 853 C CA . GLY A 1 109 ? -11.812 -4.281 6.926 1 98 109 GLY A CA 1
ATOM 854 C C . GLY A 1 109 ? -12.969 -4.668 6.023 1 98 109 GLY A C 1
ATOM 855 O O . GLY A 1 109 ? -14.125 -4.395 6.336 1 98 109 GLY A O 1
ATOM 856 N N . ILE A 1 110 ? -12.648 -5.23 4.891 1 98.25 110 ILE A N 1
ATOM 857 C CA . ILE A 1 110 ? -13.68 -5.703 3.973 1 98.25 110 ILE A CA 1
ATOM 858 C C . ILE A 1 110 ? -14.203 -7.062 4.434 1 98.25 110 ILE A C 1
ATOM 860 O O . ILE A 1 110 ? -13.422 -7.926 4.84 1 98.25 110 ILE A O 1
ATOM 864 N N . LYS A 1 111 ? -15.477 -7.27 4.359 1 98.19 111 LYS A N 1
ATOM 865 C CA . LYS A 1 111 ? -16.078 -8.531 4.785 1 98.19 111 LYS A CA 1
ATOM 866 C C . LYS A 1 111 ? -15.562 -9.695 3.943 1 98.19 111 LYS A C 1
ATOM 868 O O . LYS A 1 111 ? -15.508 -9.609 2.715 1 98.19 111 LYS A O 1
ATOM 873 N N . ASP A 1 112 ? -15.195 -10.805 4.574 1 98.31 112 ASP A N 1
ATOM 874 C CA . ASP A 1 112 ? -14.734 -12.016 3.895 1 98.31 112 ASP A CA 1
ATOM 875 C C . ASP A 1 112 ? -15.805 -12.555 2.951 1 98.31 112 ASP A C 1
ATOM 877 O O . ASP A 1 112 ? -16.984 -12.617 3.312 1 98.31 112 ASP A O 1
ATOM 881 N N . GLY A 1 113 ? -15.383 -12.852 1.722 1 98.44 113 GLY A N 1
ATOM 882 C CA . GLY A 1 113 ? -16.312 -13.414 0.751 1 98.44 113 GLY A CA 1
ATOM 883 C C . GLY A 1 113 ? -16.969 -12.359 -0.128 1 98.44 113 GLY A C 1
ATOM 884 O O . GLY A 1 113 ? -17.703 -12.695 -1.062 1 98.44 113 GLY A O 1
ATOM 885 N N . THR A 1 114 ? -16.703 -11.102 0.072 1 98.62 114 THR A N 1
ATOM 886 C CA . THR A 1 114 ? -17.266 -10.031 -0.742 1 98.62 114 THR A CA 1
ATOM 887 C C . THR A 1 114 ? -16.766 -10.117 -2.178 1 98.62 114 THR A C 1
ATOM 889 O O . THR A 1 114 ? -15.547 -10.133 -2.414 1 98.62 114 THR A O 1
ATOM 892 N N . VAL A 1 115 ? -17.641 -10.188 -3.129 1 98.75 115 VAL A N 1
ATOM 893 C CA . VAL A 1 115 ? -17.266 -10.133 -4.539 1 98.75 115 VAL A CA 1
ATOM 894 C C . VAL A 1 115 ? -16.859 -8.711 -4.906 1 98.75 115 VAL A C 1
ATOM 896 O O . VAL A 1 115 ? -17.625 -7.762 -4.688 1 98.75 115 VAL A O 1
ATOM 899 N N . LEU A 1 116 ? -15.734 -8.547 -5.43 1 98.81 116 LEU A N 1
ATOM 900 C CA . LEU A 1 116 ? -15.227 -7.219 -5.738 1 98.81 116 LEU A CA 1
ATOM 901 C C . LEU A 1 116 ? -15.828 -6.691 -7.035 1 98.81 116 LEU A C 1
ATOM 903 O O . LEU A 1 116 ? -16.109 -7.465 -7.957 1 98.81 116 LEU A O 1
ATOM 907 N N . PRO A 1 117 ? -16.031 -5.402 -7.145 1 98.19 117 PRO A N 1
ATOM 908 C CA . PRO A 1 117 ? -16.703 -4.82 -8.305 1 98.19 117 PRO A CA 1
ATOM 909 C C . PRO A 1 117 ? -15.805 -4.742 -9.531 1 98.19 117 PRO A C 1
ATOM 911 O O . PRO A 1 117 ? -16.281 -4.441 -10.633 1 98.19 117 PRO A O 1
ATOM 914 N N . PHE A 1 118 ? -14.547 -4.949 -9.406 1 98.31 118 PHE A N 1
ATOM 915 C CA . PHE A 1 118 ? -13.555 -5.012 -10.469 1 98.31 118 PHE A CA 1
ATOM 916 C C . PHE A 1 118 ? -12.359 -5.863 -10.039 1 98.31 118 PHE A C 1
ATOM 918 O O . PHE A 1 118 ? -12.242 -6.23 -8.867 1 98.31 118 PHE A O 1
ATOM 925 N N . THR A 1 119 ? -11.523 -6.277 -10.984 1 98.62 119 THR A N 1
ATOM 926 C CA . THR A 1 119 ? -10.297 -7 -10.664 1 98.62 119 THR A CA 1
ATOM 927 C C . THR A 1 119 ? -9.32 -6.102 -9.898 1 98.62 119 THR A C 1
ATOM 929 O O . THR A 1 119 ? -8.789 -5.141 -10.461 1 98.62 119 THR A O 1
ATOM 932 N N . LEU A 1 120 ? -9.172 -6.406 -8.672 1 98.81 120 LEU A N 1
ATOM 933 C CA . LEU A 1 120 ? -8.18 -5.688 -7.879 1 98.81 120 LEU A CA 1
ATOM 934 C C . LEU A 1 120 ? -6.773 -6.207 -8.164 1 98.81 120 LEU A C 1
ATOM 936 O O . LEU A 1 120 ? -6.527 -7.414 -8.102 1 98.81 120 LEU A O 1
ATOM 940 N N . VAL A 1 121 ? -5.852 -5.359 -8.492 1 98.88 121 VAL A N 1
ATOM 941 C CA . VAL A 1 121 ? -4.465 -5.758 -8.711 1 98.88 121 VAL A CA 1
ATOM 942 C C . VAL A 1 121 ? -3.574 -5.133 -7.641 1 98.88 121 VAL A C 1
ATOM 944 O O . VAL A 1 121 ? -3.658 -3.93 -7.379 1 98.88 121 VAL A O 1
ATOM 947 N N . GLU A 1 122 ? -2.801 -5.914 -7.051 1 98.81 122 GLU A N 1
ATOM 948 C CA . GLU A 1 122 ? -1.837 -5.484 -6.039 1 98.81 122 GLU A CA 1
ATOM 949 C C . GLU A 1 122 ? -0.424 -5.938 -6.398 1 98.81 122 GLU A C 1
ATOM 951 O O . GLU A 1 122 ? -0.239 -6.984 -7.02 1 98.81 122 GLU A O 1
ATOM 956 N N . PHE A 1 123 ? 0.537 -5.141 -6.016 1 98.81 123 PHE A N 1
ATOM 957 C CA . PHE A 1 123 ? 1.947 -5.492 -6.129 1 98.81 123 PHE A CA 1
ATOM 958 C C . PHE A 1 123 ? 2.576 -5.645 -4.746 1 98.81 123 PHE A C 1
ATOM 960 O O . PHE A 1 123 ? 2.367 -4.809 -3.869 1 98.81 123 PHE A O 1
ATOM 967 N N . CYS A 1 124 ? 3.25 -6.684 -4.551 1 98.5 124 CYS A N 1
ATOM 968 C CA . CYS A 1 124 ? 4.082 -6.867 -3.363 1 98.5 124 CYS A CA 1
ATOM 969 C C . CYS A 1 124 ? 5.551 -6.984 -3.74 1 98.5 124 CYS A C 1
ATOM 971 O O . CYS A 1 124 ? 5.891 -7.598 -4.754 1 98.5 124 CYS A O 1
ATOM 973 N N . TYR A 1 125 ? 6.414 -6.383 -2.943 1 98.5 125 TYR A N 1
ATOM 974 C CA . TYR A 1 125 ? 7.855 -6.512 -3.15 1 98.5 125 TYR A CA 1
ATOM 975 C C . TYR A 1 125 ? 8.344 -7.902 -2.762 1 98.5 125 TYR A C 1
ATOM 977 O O . TYR A 1 125 ? 8.062 -8.375 -1.658 1 98.5 125 TYR A O 1
ATOM 985 N N . LYS A 1 126 ? 8.984 -8.562 -3.658 1 96.75 126 LYS A N 1
ATOM 986 C CA . LYS A 1 126 ? 9.508 -9.891 -3.35 1 96.75 126 LYS A CA 1
ATOM 987 C C . LYS A 1 126 ? 10.727 -9.805 -2.438 1 96.75 126 LYS A C 1
ATOM 989 O O . LYS A 1 126 ? 11.859 -9.781 -2.912 1 96.75 126 LYS A O 1
ATOM 994 N N . ASP A 1 127 ? 10.508 -9.789 -1.167 1 95.44 127 ASP A N 1
ATOM 995 C CA . ASP A 1 127 ? 11.539 -9.734 -0.135 1 95.44 127 ASP A CA 1
ATOM 996 C C . ASP A 1 127 ? 11.055 -10.383 1.159 1 95.44 127 ASP A C 1
ATOM 998 O O . ASP A 1 127 ? 10.367 -9.75 1.962 1 95.44 127 ASP A O 1
ATOM 1002 N N . ASP A 1 128 ? 11.438 -11.609 1.344 1 92.31 128 ASP A N 1
ATOM 1003 C CA . ASP A 1 128 ? 10.977 -12.391 2.484 1 92.31 128 ASP A CA 1
ATOM 1004 C C . ASP A 1 128 ? 11.352 -11.711 3.803 1 92.31 128 ASP A C 1
ATOM 1006 O O . ASP A 1 128 ? 10.594 -11.766 4.773 1 92.31 128 ASP A O 1
ATOM 1010 N N . ASP A 1 129 ? 12.508 -11.125 3.838 1 94.31 129 ASP A N 1
ATOM 1011 C CA . ASP A 1 129 ? 12.992 -10.5 5.059 1 94.31 129 ASP A CA 1
ATOM 1012 C C . ASP A 1 129 ? 12.125 -9.305 5.449 1 94.31 129 ASP A C 1
ATOM 1014 O O . ASP A 1 129 ? 11.977 -8.992 6.633 1 94.31 129 ASP A O 1
ATOM 1018 N N . LEU A 1 130 ? 11.508 -8.672 4.48 1 96.75 130 LEU A N 1
ATOM 1019 C CA . LEU A 1 130 ? 10.656 -7.516 4.734 1 96.75 130 LEU A CA 1
ATOM 1020 C C . LEU A 1 130 ? 9.188 -7.934 4.82 1 96.75 130 LEU A C 1
ATOM 1022 O O . LEU A 1 130 ? 8.312 -7.094 5.023 1 96.75 130 LEU A O 1
ATOM 1026 N N . GLY A 1 131 ? 8.953 -9.234 4.578 1 95.62 131 GLY A N 1
ATOM 1027 C CA . GLY A 1 131 ? 7.594 -9.75 4.656 1 95.62 131 GLY A CA 1
ATOM 1028 C C . GLY A 1 131 ? 6.777 -9.461 3.412 1 95.62 131 GLY A C 1
ATOM 1029 O O . GLY A 1 131 ? 5.559 -9.273 3.492 1 95.62 131 GLY A O 1
ATOM 1030 N N . ASP A 1 132 ? 7.43 -9.195 2.279 1 97.19 132 ASP A N 1
ATOM 1031 C CA . ASP A 1 132 ? 6.793 -8.961 0.987 1 97.19 132 ASP A CA 1
ATOM 1032 C C . ASP A 1 132 ? 5.777 -7.824 1.071 1 97.19 132 ASP A C 1
ATOM 1034 O O . ASP A 1 132 ? 4.598 -8.016 0.765 1 97.19 132 ASP A O 1
ATOM 1038 N N . PRO A 1 133 ? 6.195 -6.684 1.401 1 98.19 133 PRO A N 1
ATOM 1039 C CA . PRO A 1 133 ? 5.277 -5.566 1.641 1 98.19 133 PRO A CA 1
ATOM 1040 C C . PRO A 1 133 ? 4.5 -5.164 0.39 1 98.19 133 PRO A C 1
ATOM 1042 O O . PRO A 1 133 ? 5.023 -5.262 -0.724 1 98.19 133 PRO A O 1
ATOM 1045 N N . ILE A 1 134 ? 3.297 -4.684 0.559 1 98.31 134 ILE A N 1
ATOM 1046 C CA . ILE A 1 134 ? 2.473 -4.129 -0.51 1 98.31 134 ILE A CA 1
ATOM 1047 C C . ILE A 1 134 ? 3.08 -2.818 -1.005 1 98.31 134 ILE A C 1
ATOM 1049 O O . ILE A 1 134 ? 3.623 -2.041 -0.216 1 98.31 134 ILE A O 1
ATOM 1053 N N . LEU A 1 135 ? 2.984 -2.604 -2.246 1 98.56 135 LEU A N 1
ATOM 1054 C CA . LEU A 1 135 ? 3.539 -1.414 -2.881 1 98.56 135 LEU A CA 1
ATOM 1055 C C . LEU A 1 135 ? 2.449 -0.621 -3.596 1 98.56 135 LEU A C 1
ATOM 1057 O O . LEU A 1 135 ? 1.536 -1.204 -4.184 1 98.56 135 LEU A O 1
ATOM 1061 N N . ASN A 1 136 ? 2.508 0.68 -3.52 1 98.31 136 ASN A N 1
ATOM 1062 C CA . ASN A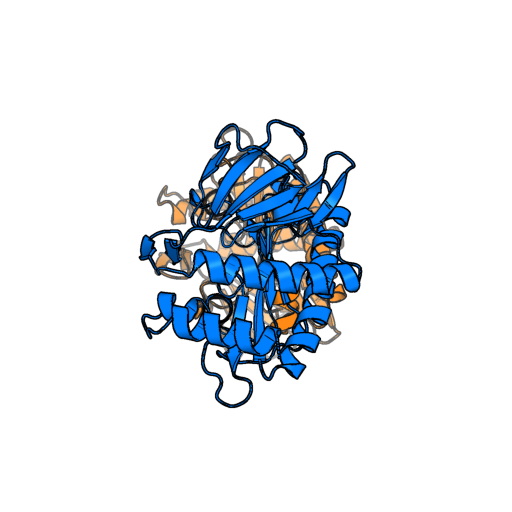 1 136 ? 1.85 1.445 -4.574 1 98.31 136 ASN A CA 1
ATOM 1063 C C . ASN A 1 136 ? 2.76 1.631 -5.781 1 98.31 136 ASN A C 1
ATOM 1065 O O . ASN A 1 136 ? 3.871 1.099 -5.816 1 98.31 136 ASN A O 1
ATOM 1069 N N . ASP A 1 137 ? 2.297 2.318 -6.781 1 98.06 137 ASP A N 1
ATOM 1070 C CA . ASP A 1 137 ? 3.049 2.438 -8.023 1 98.06 137 ASP A CA 1
ATOM 1071 C C . ASP A 1 137 ? 4.363 3.18 -7.805 1 98.06 137 ASP A C 1
ATOM 1073 O O . ASP A 1 137 ? 5.402 2.785 -8.344 1 98.06 137 ASP A O 1
ATOM 1077 N N . ASP A 1 138 ? 4.367 4.211 -6.977 1 97.88 138 ASP A N 1
ATOM 1078 C CA . ASP A 1 138 ? 5.57 4.988 -6.699 1 97.88 138 ASP A CA 1
ATOM 1079 C C . ASP A 1 138 ? 6.621 4.141 -5.988 1 97.88 138 ASP A C 1
ATOM 1081 O O . ASP A 1 138 ? 7.82 4.301 -6.227 1 97.88 138 ASP A O 1
ATOM 1085 N N . HIS A 1 139 ? 6.191 3.281 -5.113 1 98.69 139 HIS A N 1
ATOM 1086 C CA . HIS A 1 139 ? 7.113 2.389 -4.418 1 98.69 139 HIS A CA 1
ATOM 1087 C C . HIS A 1 139 ? 7.863 1.496 -5.402 1 98.69 139 HIS A C 1
ATOM 1089 O O . HIS A 1 139 ? 9.078 1.323 -5.289 1 98.69 139 HIS A O 1
ATOM 1095 N N . ALA A 1 140 ? 7.066 0.918 -6.352 1 98.62 140 ALA A N 1
ATOM 1096 C CA . ALA A 1 140 ? 7.672 0.024 -7.336 1 98.62 140 ALA A CA 1
ATOM 1097 C C . ALA A 1 140 ? 8.75 0.742 -8.141 1 98.62 140 ALA A C 1
ATOM 1099 O O . ALA A 1 140 ? 9.812 0.172 -8.414 1 98.62 140 ALA A O 1
ATOM 1100 N N . LEU A 1 141 ? 8.461 1.992 -8.469 1 98.12 141 LEU A N 1
ATOM 1101 C CA . LEU A 1 141 ? 9.422 2.809 -9.203 1 98.12 141 LEU A CA 1
ATOM 1102 C C . LEU A 1 141 ? 10.633 3.139 -8.328 1 98.12 141 LEU A C 1
ATOM 1104 O O . LEU A 1 141 ? 11.773 3.01 -8.773 1 98.12 141 LEU A O 1
ATOM 1108 N N . LEU A 1 142 ? 10.375 3.525 -7.137 1 98.06 142 LEU A N 1
ATOM 1109 C CA . LEU A 1 142 ? 11.406 3.941 -6.191 1 98.06 142 LEU A CA 1
ATOM 1110 C C . LEU A 1 142 ? 12.406 2.816 -5.945 1 98.06 142 LEU A C 1
ATOM 1112 O O . LEU A 1 142 ? 13.609 3.057 -5.883 1 98.06 142 LEU A O 1
ATOM 1116 N N . LEU A 1 143 ? 11.898 1.604 -5.906 1 98.31 143 LEU A N 1
ATOM 1117 C CA . LEU A 1 143 ? 12.719 0.442 -5.582 1 98.31 143 LEU A CA 1
ATOM 1118 C C . LEU A 1 143 ? 13.414 -0.099 -6.824 1 98.31 143 LEU A C 1
ATOM 1120 O O . LEU A 1 143 ? 14.203 -1.04 -6.738 1 98.31 143 LEU A O 1
ATOM 1124 N N . GLY A 1 144 ? 13.078 0.453 -7.969 1 98 144 GLY A N 1
ATOM 1125 C CA . GLY A 1 144 ? 13.656 -0.032 -9.211 1 98 144 GLY A CA 1
ATOM 1126 C C . GLY A 1 144 ? 13.109 -1.386 -9.633 1 98 144 GLY A C 1
ATOM 1127 O O . GLY A 1 144 ? 13.789 -2.143 -10.328 1 98 144 GLY A O 1
ATOM 1128 N N . ALA A 1 145 ? 11.922 -1.71 -9.133 1 98.44 145 ALA A N 1
ATOM 1129 C CA . ALA A 1 145 ? 11.312 -2.996 -9.469 1 98.44 145 ALA A CA 1
ATOM 1130 C C . ALA A 1 145 ? 10.906 -3.041 -10.938 1 98.44 145 ALA A C 1
ATOM 1132 O O . ALA A 1 145 ? 10.797 -4.121 -11.523 1 98.44 145 ALA A O 1
ATOM 1133 N N . VAL A 1 146 ? 10.656 -1.873 -11.5 1 98.38 146 VAL A N 1
ATOM 1134 C CA . VAL A 1 146 ? 10.359 -1.677 -12.914 1 98.38 146 VAL A CA 1
ATOM 1135 C C . VAL A 1 146 ? 11.148 -0.486 -13.453 1 98.38 146 VAL A C 1
ATOM 1137 O O . VAL A 1 146 ? 11.617 0.353 -12.68 1 98.38 146 VAL A O 1
ATOM 1140 N N . LYS A 1 147 ? 11.25 -0.421 -14.758 1 96.75 147 LYS A N 1
ATOM 1141 C CA . LYS A 1 147 ? 12.008 0.665 -15.375 1 96.75 147 LYS A CA 1
ATOM 1142 C C . LYS A 1 147 ? 11.211 1.969 -15.359 1 96.75 147 LYS A C 1
ATOM 1144 O O . LYS A 1 147 ? 11.789 3.051 -15.242 1 96.75 147 LYS A O 1
ATOM 1149 N N . ASP A 1 148 ? 9.922 1.922 -15.516 1 97.38 148 ASP A N 1
ATOM 1150 C CA . ASP A 1 148 ? 9.055 3.094 -15.555 1 97.38 148 ASP A CA 1
ATOM 1151 C C . ASP A 1 148 ? 7.598 2.701 -15.32 1 97.38 148 ASP A C 1
ATOM 1153 O O . ASP A 1 148 ? 7.285 1.521 -15.148 1 97.38 148 ASP A O 1
ATOM 1157 N N . LYS A 1 149 ? 6.742 3.641 -15.305 1 95.81 149 LYS A N 1
ATOM 1158 C CA . LYS A 1 149 ? 5.328 3.426 -15.008 1 95.81 149 LYS A CA 1
ATOM 1159 C C . LYS A 1 149 ? 4.652 2.609 -16.109 1 95.81 149 LYS A C 1
ATOM 1161 O O . LYS A 1 149 ? 3.719 1.853 -15.836 1 95.81 149 LYS A O 1
ATOM 1166 N N . ASN A 1 150 ? 5.109 2.76 -17.312 1 97.94 150 ASN A N 1
ATOM 1167 C CA . ASN A 1 150 ? 4.547 1.994 -18.422 1 97.94 150 ASN A CA 1
ATOM 1168 C C . ASN A 1 150 ? 4.781 0.497 -18.25 1 97.94 150 ASN A C 1
ATOM 1170 O O . ASN A 1 150 ? 3.893 -0.312 -18.516 1 97.94 150 ASN A O 1
ATOM 1174 N N . GLU A 1 151 ? 5.961 0.176 -17.859 1 98.25 151 GLU A N 1
ATOM 1175 C CA . GLU A 1 151 ? 6.273 -1.226 -17.594 1 98.25 151 GLU A CA 1
ATOM 1176 C C . GLU A 1 151 ? 5.398 -1.79 -16.484 1 98.25 151 GLU A C 1
ATOM 1178 O O . GLU A 1 151 ? 4.895 -2.91 -16.594 1 98.25 151 GLU A O 1
ATOM 1183 N N . LEU A 1 152 ? 5.203 -1.024 -15.453 1 98.56 152 LEU A N 1
ATOM 1184 C CA . LEU A 1 152 ? 4.336 -1.451 -14.359 1 98.56 152 LEU A CA 1
ATOM 1185 C C . LEU A 1 152 ? 2.906 -1.65 -14.844 1 98.56 152 LEU A C 1
ATOM 1187 O O . LEU A 1 152 ? 2.244 -2.617 -14.461 1 98.56 152 LEU A O 1
ATOM 1191 N N . GLU A 1 153 ? 2.457 -0.729 -15.625 1 98.25 153 GLU A N 1
ATOM 1192 C CA . GLU A 1 153 ? 1.109 -0.831 -16.172 1 98.25 153 GLU A CA 1
ATOM 1193 C C . GLU A 1 153 ? 0.965 -2.07 -17.047 1 98.25 153 GLU A C 1
ATOM 1195 O O . GLU A 1 153 ? -0.088 -2.711 -17.062 1 98.25 153 GLU A O 1
ATOM 1200 N N . ASN A 1 154 ? 2.021 -2.4 -17.781 1 98.44 154 ASN A N 1
ATOM 1201 C CA . ASN A 1 154 ? 2.008 -3.627 -18.578 1 98.44 154 ASN A CA 1
ATOM 1202 C C . ASN A 1 154 ? 1.817 -4.859 -17.703 1 98.44 154 ASN A C 1
ATOM 1204 O O . ASN A 1 154 ? 1.043 -5.754 -18.031 1 98.44 154 ASN A O 1
ATOM 1208 N N . LEU A 1 155 ? 2.512 -4.895 -16.594 1 98.81 155 LEU A N 1
ATOM 1209 C CA . LEU A 1 155 ? 2.355 -6 -15.664 1 98.81 155 LEU A CA 1
ATOM 1210 C C . LEU A 1 155 ? 0.927 -6.07 -15.133 1 98.81 155 LEU A C 1
ATOM 1212 O O . LEU A 1 155 ? 0.337 -7.152 -15.07 1 98.81 155 LEU A O 1
ATOM 1216 N N . ARG A 1 156 ? 0.393 -4.918 -14.773 1 98.75 156 ARG A N 1
ATOM 1217 C CA . ARG A 1 156 ? -0.974 -4.824 -14.273 1 98.75 156 ARG A CA 1
ATOM 1218 C C . ARG A 1 156 ? -1.972 -5.352 -15.297 1 98.75 156 ARG A C 1
ATOM 1220 O O . ARG A 1 156 ? -2.836 -6.164 -14.961 1 98.75 156 ARG A O 1
ATOM 1227 N N . GLN A 1 157 ? -1.84 -4.883 -16.516 1 98.62 157 GLN A N 1
ATOM 1228 C CA . GLN A 1 157 ? -2.766 -5.273 -17.578 1 98.62 157 GLN A CA 1
ATOM 1229 C C . GLN A 1 157 ? -2.645 -6.762 -17.891 1 98.62 157 GLN A C 1
ATOM 1231 O O . GLN A 1 157 ? -3.641 -7.422 -18.203 1 98.62 157 GLN A O 1
ATOM 1236 N N . THR A 1 158 ? -1.44 -7.266 -17.844 1 98.81 158 THR A N 1
ATOM 1237 C CA . THR A 1 158 ? -1.235 -8.695 -18.062 1 98.81 158 THR A CA 1
ATOM 1238 C C . THR A 1 158 ? -1.969 -9.516 -17 1 98.81 158 THR A C 1
ATOM 1240 O O . THR A 1 158 ? -2.641 -10.492 -17.312 1 98.81 158 THR A O 1
ATOM 1243 N N . ALA A 1 159 ? -1.865 -9.062 -15.773 1 98.88 159 ALA A N 1
ATOM 1244 C CA . ALA A 1 159 ? -2.559 -9.758 -14.688 1 98.88 159 ALA A CA 1
ATOM 1245 C C . ALA A 1 159 ? -4.07 -9.711 -14.891 1 98.88 159 ALA A C 1
ATOM 1247 O O . ALA A 1 159 ? -4.766 -10.703 -14.648 1 98.88 159 ALA A O 1
ATOM 1248 N N . ILE A 1 160 ? -4.582 -8.602 -15.312 1 98.88 160 ILE A N 1
ATOM 1249 C CA . ILE A 1 160 ? -6.012 -8.43 -15.539 1 98.88 160 ILE A CA 1
ATOM 1250 C C . ILE A 1 160 ? -6.473 -9.359 -16.656 1 98.88 160 ILE A C 1
ATOM 1252 O O . ILE A 1 160 ? -7.52 -10 -16.547 1 98.88 160 ILE A O 1
ATOM 1256 N N . LYS A 1 161 ? -5.684 -9.414 -17.719 1 98.88 161 LYS A N 1
ATOM 1257 C CA . LYS A 1 161 ? -6.008 -10.297 -18.828 1 98.88 161 LYS A CA 1
ATOM 1258 C C . LYS A 1 161 ? -5.996 -11.758 -18.391 1 98.88 161 LYS A C 1
ATOM 1260 O O . LYS A 1 161 ? -6.902 -12.523 -18.734 1 98.88 161 LYS A O 1
ATOM 1265 N N . ILE A 1 162 ? -4.988 -12.117 -17.656 1 98.94 162 ILE A N 1
ATOM 1266 C CA . ILE A 1 162 ? -4.891 -13.477 -17.141 1 98.94 162 ILE A CA 1
ATOM 1267 C C . ILE A 1 162 ? -6.109 -13.789 -16.281 1 98.94 162 ILE A C 1
ATOM 1269 O O . ILE A 1 162 ? -6.703 -14.867 -16.391 1 98.94 162 ILE A O 1
ATOM 1273 N N . ASN A 1 163 ? -6.457 -12.891 -15.453 1 98.94 163 ASN A N 1
ATOM 1274 C CA . ASN A 1 163 ? -7.621 -13.07 -14.594 1 98.94 163 ASN A CA 1
ATOM 1275 C C . ASN A 1 163 ? -8.891 -13.32 -15.406 1 98.94 163 ASN A C 1
ATOM 1277 O O . ASN A 1 163 ? -9.695 -14.188 -15.062 1 98.94 163 ASN A O 1
ATOM 1281 N N . LYS A 1 164 ? -9.078 -12.484 -16.406 1 98.88 164 LYS A N 1
ATOM 1282 C CA . LYS A 1 164 ? -10.258 -12.641 -17.234 1 98.88 164 LYS A CA 1
ATOM 1283 C C . LYS A 1 164 ? -10.336 -14.047 -17.828 1 98.88 164 LYS A C 1
ATOM 1285 O O . LYS A 1 164 ? -11.367 -14.711 -17.734 1 98.88 164 LYS A O 1
ATOM 1290 N N . ILE A 1 165 ? -9.258 -14.562 -18.375 1 98.94 165 ILE A N 1
ATOM 1291 C CA . ILE A 1 165 ? -9.195 -15.867 -19.031 1 98.94 165 ILE A CA 1
ATOM 1292 C C . ILE A 1 165 ? -9.461 -16.969 -18 1 98.94 165 ILE A C 1
ATOM 1294 O O . ILE A 1 165 ? -10.312 -17.828 -18.203 1 98.94 165 ILE A O 1
ATOM 1298 N N . LEU A 1 166 ? -8.742 -16.891 -16.875 1 98.94 166 LEU A N 1
ATOM 1299 C CA . LEU A 1 166 ? -8.828 -17.953 -15.875 1 98.94 166 LEU A CA 1
ATOM 1300 C C . LEU A 1 166 ? -10.188 -17.938 -15.188 1 98.94 166 LEU A C 1
ATOM 1302 O O . LEU A 1 166 ? -10.75 -19 -14.906 1 98.94 166 LEU A O 1
ATOM 1306 N N . LYS A 1 167 ? -10.633 -16.75 -14.867 1 98.88 167 LYS A N 1
ATOM 1307 C CA . LYS A 1 167 ? -11.93 -16.641 -14.203 1 98.88 167 LYS A CA 1
ATOM 1308 C C . LYS A 1 167 ? -13.031 -17.281 -15.047 1 98.88 167 LYS A C 1
ATOM 1310 O O . LYS A 1 167 ? -13.852 -18.047 -14.531 1 98.88 167 LYS A O 1
ATOM 1315 N N . GLU A 1 168 ? -13.07 -16.984 -16.312 1 98.69 168 GLU A N 1
ATOM 1316 C CA . GLU A 1 168 ? -14.047 -17.547 -17.234 1 98.69 168 GLU A CA 1
ATOM 1317 C C . GLU A 1 168 ? -13.883 -19.062 -17.328 1 98.69 168 GLU A C 1
ATOM 1319 O O . GLU A 1 168 ? -14.867 -19.797 -17.297 1 98.69 168 GLU A O 1
ATOM 1324 N N . PHE A 1 169 ? -12.703 -19.578 -17.484 1 98.88 169 PHE A N 1
ATOM 1325 C CA . PHE A 1 169 ? -12.422 -21 -17.594 1 98.88 169 PHE A CA 1
ATOM 1326 C C . PHE A 1 169 ? -12.898 -21.75 -16.359 1 98.88 169 PHE A C 1
ATOM 1328 O O . PHE A 1 169 ? -13.617 -22.734 -16.469 1 98.88 169 PHE A O 1
ATOM 1335 N N . PHE A 1 170 ? -12.531 -21.266 -15.188 1 98.88 170 PHE A N 1
ATOM 1336 C CA . PHE A 1 170 ? -12.82 -21.984 -13.953 1 98.88 170 PHE A CA 1
ATOM 1337 C C . PHE A 1 170 ? -14.312 -21.953 -13.648 1 98.88 170 PHE A C 1
ATOM 1339 O O . PHE A 1 170 ? -14.859 -22.875 -13.047 1 98.88 170 PHE A O 1
ATOM 1346 N N . ALA A 1 171 ? -14.961 -20.859 -14.078 1 98.62 171 ALA A N 1
ATOM 1347 C CA . ALA A 1 171 ? -16.406 -20.812 -13.93 1 98.62 171 ALA A CA 1
ATOM 1348 C C . ALA A 1 171 ? -17.062 -22 -14.633 1 98.62 171 ALA A C 1
ATOM 1350 O O . ALA A 1 171 ? -18.031 -22.578 -14.125 1 98.62 171 ALA A O 1
ATOM 1351 N N . THR A 1 172 ? -16.562 -22.438 -15.75 1 98.62 172 THR A N 1
ATOM 1352 C CA . THR A 1 172 ? -17.109 -23.562 -16.484 1 98.62 172 THR A CA 1
ATOM 1353 C C . THR A 1 172 ? -16.812 -24.875 -15.773 1 98.62 172 THR A C 1
ATOM 1355 O O . THR A 1 172 ? -17.406 -25.922 -16.078 1 98.62 172 THR A O 1
ATOM 1358 N N . LYS A 1 173 ? -15.883 -24.859 -14.867 1 98.69 173 LYS A N 1
ATOM 1359 C CA . LYS A 1 173 ? -15.484 -26.047 -14.125 1 98.69 173 LYS A CA 1
ATOM 1360 C C . LYS A 1 173 ? -16.094 -26.047 -12.719 1 98.69 173 LYS A C 1
ATOM 1362 O O . LYS A 1 173 ? -15.648 -26.797 -11.852 1 98.69 173 LYS A O 1
ATOM 1367 N N . ASN A 1 174 ? -17 -25.094 -12.461 1 98.31 174 ASN A N 1
ATOM 1368 C CA . ASN A 1 174 ? -17.656 -24.938 -11.172 1 98.31 174 ASN A CA 1
ATOM 1369 C C . ASN A 1 174 ? -16.656 -24.625 -10.062 1 98.31 174 ASN A C 1
ATOM 1371 O O . ASN A 1 174 ? -16.719 -25.219 -8.984 1 98.31 174 ASN A O 1
ATOM 1375 N N . LEU A 1 175 ? -15.742 -23.828 -10.383 1 98.69 175 LEU A N 1
ATOM 1376 C CA . LEU A 1 175 ? -14.75 -23.281 -9.453 1 98.69 175 LEU A CA 1
ATOM 1377 C C . LEU A 1 175 ? -14.773 -21.766 -9.461 1 98.69 175 LEU A C 1
ATOM 1379 O O . LEU A 1 175 ? -14.875 -21.141 -10.516 1 98.69 175 LEU A O 1
ATOM 1383 N N . LYS A 1 176 ? -14.758 -21.156 -8.312 1 98.88 176 LYS A N 1
ATOM 1384 C CA . LYS A 1 176 ? -14.523 -19.719 -8.188 1 98.88 176 LYS A CA 1
ATOM 1385 C C . LYS A 1 176 ? -13.031 -19.422 -8.086 1 98.88 176 LYS A C 1
ATOM 1387 O O . LYS A 1 176 ? -12.344 -19.969 -7.227 1 98.88 176 LYS A O 1
ATOM 1392 N N . LEU A 1 177 ? -12.539 -18.672 -8.969 1 98.94 177 LEU A N 1
ATOM 1393 C CA . LEU A 1 177 ? -11.203 -18.109 -8.812 1 98.94 177 LEU A CA 1
ATOM 1394 C C . LEU A 1 177 ? -11.234 -16.906 -7.879 1 98.94 177 LEU A C 1
ATOM 1396 O O . LEU A 1 177 ? -11.672 -15.812 -8.266 1 98.94 177 LEU A O 1
ATOM 1400 N N . VAL A 1 178 ? -10.812 -17.047 -6.691 1 98.94 178 VAL A N 1
ATOM 1401 C CA . VAL A 1 178 ? -10.898 -16.031 -5.645 1 98.94 178 VAL A CA 1
ATOM 1402 C C . VAL A 1 178 ? -9.82 -14.977 -5.855 1 98.94 178 VAL A C 1
ATOM 1404 O O . VAL A 1 178 ? -10.109 -13.781 -5.883 1 98.94 178 VAL A O 1
ATOM 1407 N N . ASP A 1 179 ? -8.625 -15.414 -5.938 1 98.94 179 ASP A N 1
ATOM 1408 C CA . ASP A 1 179 ? -7.461 -14.586 -6.25 1 98.94 179 ASP A CA 1
ATOM 1409 C C . ASP A 1 179 ? -6.262 -15.445 -6.645 1 98.94 179 ASP A C 1
ATOM 1411 O O . ASP A 1 179 ? -6.332 -16.672 -6.594 1 98.94 179 ASP A O 1
ATOM 1415 N N . PHE A 1 180 ? -5.301 -14.812 -7.145 1 98.88 180 PHE A N 1
ATOM 1416 C CA . PHE A 1 180 ? -4.062 -15.523 -7.441 1 98.88 180 PHE A CA 1
ATOM 1417 C C . PHE A 1 180 ? -2.865 -14.586 -7.363 1 98.88 180 PHE A C 1
ATOM 1419 O O . PHE A 1 180 ? -3.029 -13.359 -7.371 1 98.88 180 PHE A O 1
ATOM 1426 N N . LYS A 1 181 ? -1.724 -15.094 -7.215 1 98.75 181 LYS A N 1
ATOM 1427 C CA . LYS A 1 181 ? -0.428 -14.422 -7.234 1 98.75 181 LYS A CA 1
ATOM 1428 C C . LYS A 1 181 ? 0.467 -14.984 -8.336 1 98.75 181 LYS A C 1
ATOM 1430 O O . LYS A 1 181 ? 0.687 -16.188 -8.406 1 98.75 181 LYS A O 1
ATOM 1435 N N . ILE A 1 182 ? 0.955 -14.117 -9.188 1 98.75 182 ILE A N 1
ATOM 1436 C CA . ILE A 1 182 ? 1.807 -14.586 -10.273 1 98.75 182 ILE A CA 1
ATOM 1437 C C . ILE A 1 182 ? 3.119 -13.805 -10.273 1 98.75 182 ILE A C 1
ATOM 1439 O O . ILE A 1 182 ? 3.232 -12.766 -9.617 1 98.75 182 ILE A O 1
ATOM 1443 N N . GLU A 1 183 ? 4.039 -14.352 -10.984 1 98.5 183 GLU A N 1
ATOM 1444 C CA . GLU A 1 183 ? 5.316 -13.695 -11.258 1 98.5 183 GLU A CA 1
ATOM 1445 C C . GLU A 1 183 ? 5.539 -13.523 -12.758 1 98.5 183 GLU A C 1
ATOM 1447 O O . GLU A 1 183 ? 5.199 -14.398 -13.547 1 98.5 183 GLU A O 1
ATOM 1452 N N . LEU A 1 184 ? 6.012 -12.359 -13.109 1 98.88 184 LEU A N 1
ATOM 1453 C CA . LEU A 1 184 ? 6.363 -12.031 -14.484 1 98.88 184 LEU A CA 1
ATOM 1454 C C . LEU A 1 184 ? 7.852 -11.727 -14.609 1 98.88 184 LEU A C 1
ATOM 1456 O O . LEU A 1 184 ? 8.469 -11.227 -13.672 1 98.88 184 LEU A O 1
ATOM 1460 N N . GLY A 1 185 ? 8.438 -12.086 -15.672 1 98.69 185 GLY A N 1
ATOM 1461 C CA . GLY A 1 185 ? 9.852 -11.828 -15.906 1 98.69 185 GLY A CA 1
ATOM 1462 C C . GLY A 1 185 ? 10.156 -11.5 -17.359 1 98.69 185 GLY A C 1
ATOM 1463 O O . GLY A 1 185 ? 9.305 -11.656 -18.234 1 98.69 185 GLY A O 1
ATOM 1464 N N . LYS A 1 186 ? 11.383 -11.031 -17.625 1 98.31 186 LYS A N 1
ATOM 1465 C CA . LYS A 1 186 ? 11.836 -10.688 -18.969 1 98.31 186 LYS A CA 1
ATOM 1466 C C . LYS A 1 186 ? 12.82 -11.727 -19.5 1 98.31 186 LYS A C 1
ATOM 1468 O O . LYS A 1 186 ? 13.742 -12.133 -18.781 1 98.31 186 LYS A O 1
ATOM 1473 N N . ASP A 1 187 ? 12.578 -12.133 -20.719 1 97.44 187 ASP A N 1
ATOM 1474 C CA . ASP A 1 187 ? 13.555 -13.031 -21.328 1 97.44 187 ASP A CA 1
ATOM 1475 C C . ASP A 1 187 ? 14.711 -12.242 -21.953 1 97.44 187 ASP A C 1
ATOM 1477 O O . ASP A 1 187 ? 14.797 -11.023 -21.781 1 97.44 187 ASP A O 1
ATOM 1481 N N . LYS A 1 188 ? 15.625 -12.922 -22.625 1 95.94 188 LYS A N 1
ATOM 1482 C CA . LYS A 1 188 ? 16.828 -12.312 -23.172 1 95.94 188 LYS A CA 1
ATOM 1483 C C . LYS A 1 188 ? 16.5 -11.242 -24.219 1 95.94 188 LYS A C 1
ATOM 1485 O O . LYS A 1 188 ? 17.281 -10.32 -24.438 1 95.94 188 LYS A O 1
ATOM 1490 N N . ASP A 1 189 ? 15.305 -11.352 -24.812 1 96.62 189 ASP A N 1
ATOM 1491 C CA . ASP A 1 189 ? 14.906 -10.43 -25.875 1 96.62 189 ASP A CA 1
ATOM 1492 C C . ASP A 1 189 ? 14.055 -9.289 -25.312 1 96.62 189 ASP A C 1
ATOM 1494 O O . ASP A 1 189 ? 13.57 -8.438 -26.062 1 96.62 189 ASP A O 1
ATOM 1498 N N . GLY A 1 190 ? 13.75 -9.328 -24.047 1 96.31 190 GLY A N 1
ATOM 1499 C CA . GLY A 1 190 ? 13.016 -8.25 -23.406 1 96.31 190 GLY A CA 1
ATOM 1500 C C . GLY A 1 190 ? 11.523 -8.5 -23.344 1 96.31 190 GLY A C 1
ATOM 1501 O O . GLY A 1 190 ? 10.766 -7.637 -22.891 1 96.31 190 GLY A O 1
ATOM 1502 N N . ASN A 1 191 ? 11.109 -9.672 -23.781 1 97.12 191 ASN A N 1
ATOM 1503 C CA . ASN A 1 191 ? 9.688 -10 -23.703 1 97.12 191 ASN A CA 1
ATOM 1504 C C . ASN A 1 191 ? 9.266 -10.336 -22.281 1 97.12 191 ASN A C 1
ATOM 1506 O O . ASN A 1 191 ? 10.008 -11.008 -21.547 1 97.12 191 ASN A O 1
ATOM 1510 N N . ILE A 1 192 ? 8.148 -9.812 -21.891 1 98.25 192 ILE A N 1
ATOM 1511 C CA . ILE A 1 192 ? 7.594 -10.141 -20.578 1 98.25 192 ILE A CA 1
ATOM 1512 C C . ILE A 1 192 ? 6.809 -11.445 -20.656 1 98.25 192 ILE A C 1
ATOM 1514 O O . ILE A 1 192 ? 5.898 -11.578 -21.484 1 98.25 192 ILE A O 1
ATOM 1518 N N . LEU A 1 193 ? 7.156 -12.383 -19.828 1 98.75 193 LEU A N 1
ATOM 1519 C CA . LEU A 1 193 ? 6.543 -13.711 -19.812 1 98.75 193 LEU A CA 1
ATOM 1520 C C . LEU A 1 193 ? 5.973 -14.023 -18.438 1 98.75 193 LEU A C 1
ATOM 1522 O O . LEU A 1 193 ? 6.555 -13.641 -17.422 1 98.75 193 LEU A O 1
ATOM 1526 N N . LEU A 1 194 ? 4.855 -14.688 -18.469 1 98.88 194 LEU A N 1
ATOM 1527 C CA . LEU A 1 194 ? 4.387 -15.328 -17.25 1 98.88 194 LEU A CA 1
ATOM 1528 C C . LEU A 1 194 ? 5.32 -16.469 -16.828 1 98.88 194 LEU A C 1
ATOM 1530 O O . LEU A 1 194 ? 5.633 -17.344 -17.641 1 98.88 194 LEU A O 1
ATOM 1534 N N . ALA A 1 195 ? 5.816 -16.422 -15.562 1 98.31 195 ALA A N 1
ATOM 1535 C CA . ALA A 1 195 ? 6.781 -17.406 -15.086 1 98.31 195 ALA A CA 1
ATOM 1536 C C . ALA A 1 195 ? 6.297 -18.062 -13.797 1 98.31 195 ALA A C 1
ATOM 1538 O O . ALA A 1 195 ? 5.188 -17.797 -13.336 1 98.31 195 ALA A O 1
ATOM 1539 N N . ASP A 1 196 ? 7.094 -18.969 -13.297 1 96.94 196 ASP A N 1
ATOM 1540 C CA . ASP A 1 196 ? 6.855 -19.672 -12.039 1 96.94 196 ASP A CA 1
ATOM 1541 C C . ASP A 1 196 ? 5.754 -20.719 -12.195 1 96.94 196 ASP A C 1
ATOM 1543 O O . ASP A 1 196 ? 5.953 -21.75 -12.859 1 96.94 196 ASP A O 1
ATOM 1547 N N . GLU A 1 197 ? 4.516 -20.438 -11.625 1 98.19 197 GLU A N 1
ATOM 1548 C CA . GLU A 1 197 ? 3.463 -21.438 -11.719 1 98.19 197 GLU A CA 1
ATOM 1549 C C . GLU A 1 197 ? 2.088 -20.812 -11.492 1 98.19 197 GLU A C 1
ATOM 1551 O O . GLU A 1 197 ? 1.979 -19.719 -10.953 1 98.19 197 GLU A O 1
ATOM 1556 N N . ILE A 1 198 ? 1.086 -21.469 -11.961 1 98.69 198 ILE A N 1
ATOM 1557 C CA . ILE A 1 198 ? -0.304 -21.297 -11.562 1 98.69 198 ILE A CA 1
ATOM 1558 C C . ILE A 1 198 ? -0.875 -22.609 -11.062 1 98.69 198 ILE A C 1
ATOM 1560 O O . ILE A 1 198 ? -0.968 -23.578 -11.82 1 98.69 198 ILE A O 1
ATOM 1564 N N . SER A 1 199 ? -1.222 -22.656 -9.828 1 98.69 199 SER A N 1
ATOM 1565 C CA . SER A 1 199 ? -1.656 -23.875 -9.133 1 98.69 199 SER A CA 1
ATOM 1566 C C . SER A 1 199 ? -2.414 -23.531 -7.859 1 98.69 199 SER A C 1
ATOM 1568 O O . SER A 1 199 ? -2.539 -22.359 -7.496 1 98.69 199 SER A O 1
ATOM 1570 N N . PRO A 1 200 ? -2.938 -24.5 -7.137 1 98.62 200 PRO A N 1
ATOM 1571 C CA . PRO A 1 200 ? -3.604 -24.203 -5.863 1 98.62 200 PRO A CA 1
ATOM 1572 C C . PRO A 1 200 ? -2.646 -23.656 -4.809 1 98.62 200 PRO A C 1
ATOM 1574 O O . PRO A 1 200 ? -3.088 -23.188 -3.758 1 98.62 200 PRO A O 1
ATOM 1577 N N . ASP A 1 201 ? -1.287 -23.688 -5.074 1 98 201 ASP A N 1
ATOM 1578 C CA . ASP A 1 201 ? -0.323 -23.031 -4.188 1 98 201 ASP A CA 1
ATOM 1579 C C . ASP A 1 201 ? -0.317 -21.516 -4.391 1 98 201 ASP A C 1
ATOM 1581 O O . ASP A 1 201 ? 0.062 -20.766 -3.492 1 98 201 ASP A O 1
ATOM 1585 N N . SER A 1 202 ? -0.691 -21.062 -5.609 1 97.88 202 SER A N 1
ATOM 1586 C CA . SER A 1 202 ? -0.567 -19.656 -5.945 1 97.88 202 SER A CA 1
ATOM 1587 C C . SER A 1 202 ? -1.93 -19.031 -6.223 1 97.88 202 SER A C 1
ATOM 1589 O O . SER A 1 202 ? -2.02 -17.844 -6.574 1 97.88 202 SER A O 1
ATOM 1591 N N . CYS A 1 203 ? -2.963 -19.812 -6.121 1 98.75 203 CYS A N 1
ATOM 1592 C CA . CYS A 1 203 ? -4.332 -19.359 -6.324 1 98.75 203 CYS A CA 1
ATOM 1593 C C . CYS A 1 203 ? -5.219 -19.75 -5.148 1 98.75 203 CYS A C 1
ATOM 1595 O O . CYS A 1 203 ? -4.953 -20.75 -4.473 1 98.75 203 CYS A O 1
ATOM 1597 N N . ARG A 1 204 ? -6.195 -19.031 -4.957 1 98.81 204 ARG A N 1
ATOM 1598 C CA . ARG A 1 204 ? -7.309 -19.5 -4.133 1 98.81 204 ARG A CA 1
ATOM 1599 C C . ARG A 1 204 ? -8.492 -19.906 -5 1 98.81 204 ARG A C 1
ATOM 1601 O O . ARG A 1 204 ? -8.961 -19.141 -5.836 1 98.81 204 ARG A O 1
ATOM 1608 N N . PHE A 1 205 ? -8.914 -21.109 -4.754 1 98.81 205 PHE A N 1
ATOM 1609 C CA . PHE A 1 205 ? -10.062 -21.703 -5.422 1 98.81 205 PHE A CA 1
ATOM 1610 C C . PHE A 1 205 ? -11.133 -22.094 -4.406 1 98.81 205 PHE A C 1
ATOM 1612 O O . PHE A 1 205 ? -10.828 -22.734 -3.395 1 98.81 205 PHE A O 1
ATOM 1619 N N . TRP A 1 206 ? -12.352 -21.719 -4.723 1 98.88 206 TRP A N 1
ATOM 1620 C CA . TRP A 1 206 ? -13.492 -22.203 -3.959 1 98.88 206 TRP A CA 1
ATOM 1621 C C . TRP A 1 206 ? -14.469 -22.953 -4.859 1 98.88 206 TRP A C 1
ATOM 1623 O O . TRP A 1 206 ? -14.625 -22.625 -6.035 1 98.88 206 TRP A O 1
ATOM 1633 N N . ASP A 1 207 ? -15.047 -23.984 -4.289 1 98.75 207 ASP A N 1
ATOM 1634 C CA . ASP A 1 207 ? -16.156 -24.609 -4.988 1 98.75 207 ASP A CA 1
ATOM 1635 C C . ASP A 1 207 ? -17.281 -23.609 -5.25 1 98.75 207 ASP A C 1
ATOM 1637 O O . ASP A 1 207 ? -17.672 -22.859 -4.355 1 98.75 207 ASP A O 1
ATOM 1641 N N . ALA A 1 208 ? -17.812 -23.656 -6.418 1 98.38 208 ALA A N 1
ATOM 1642 C CA . ALA A 1 208 ? -18.781 -22.641 -6.824 1 98.38 208 ALA A CA 1
ATOM 1643 C C . ALA A 1 208 ? -20.094 -22.781 -6.055 1 98.38 208 ALA A C 1
ATOM 1645 O O . ALA A 1 208 ? -20.797 -21.797 -5.816 1 98.38 208 ALA A O 1
ATOM 1646 N N . LYS A 1 209 ? -20.453 -23.938 -5.633 1 97.81 209 LYS A N 1
ATOM 1647 C CA . LYS A 1 209 ? -21.734 -24.203 -4.98 1 97.81 209 LYS A CA 1
ATOM 1648 C C . LYS A 1 209 ? -21.594 -24.156 -3.463 1 97.81 209 LYS A C 1
ATOM 1650 O O . LYS A 1 209 ? -22.391 -23.5 -2.777 1 97.81 209 LYS A O 1
ATOM 1655 N N . THR A 1 210 ? -20.562 -24.75 -2.924 1 98 210 THR A N 1
ATOM 1656 C CA . THR A 1 210 ? -20.469 -24.953 -1.482 1 98 210 THR A CA 1
ATOM 1657 C C . THR A 1 210 ? -19.516 -23.938 -0.855 1 98 210 THR A C 1
ATOM 1659 O O . THR A 1 210 ? -19.5 -23.766 0.365 1 98 210 THR A O 1
ATOM 1662 N N . ASN A 1 211 ? -18.594 -23.344 -1.679 1 98 211 ASN A N 1
ATOM 1663 C CA . ASN A 1 211 ? -17.547 -22.438 -1.253 1 98 211 ASN A CA 1
ATOM 1664 C C . ASN A 1 211 ? -16.438 -23.156 -0.494 1 98 211 ASN A C 1
ATOM 1666 O O . ASN A 1 211 ? -15.672 -22.531 0.246 1 98 211 ASN A O 1
ATOM 1670 N N . GLU A 1 212 ? -16.453 -24.453 -0.657 1 98.12 212 GLU A N 1
ATOM 1671 C CA . GLU A 1 212 ? -15.344 -25.203 -0.084 1 98.12 212 GLU A CA 1
ATOM 1672 C C . GLU A 1 212 ? -14.008 -24.766 -0.68 1 98.12 212 GLU A C 1
ATOM 1674 O O . GLU A 1 212 ? -13.906 -24.547 -1.89 1 98.12 212 GLU A O 1
ATOM 1679 N N . LYS A 1 213 ? -13.008 -24.609 0.189 1 98.62 213 LYS A N 1
ATOM 1680 C CA . LYS A 1 213 ? -11.68 -24.203 -0.267 1 98.62 213 LYS A CA 1
ATOM 1681 C C . LYS A 1 213 ? -10.945 -25.375 -0.912 1 98.62 213 LYS A C 1
ATOM 1683 O O . LYS A 1 213 ? -10.859 -26.469 -0.333 1 98.62 213 LYS A O 1
ATOM 1688 N N . LEU A 1 214 ? -10.398 -25.141 -2.01 1 98.75 214 LEU A N 1
ATOM 1689 C CA . LEU A 1 214 ? -9.68 -26.172 -2.754 1 98.75 214 LEU A CA 1
ATOM 1690 C C . LEU A 1 214 ? -8.281 -25.703 -3.123 1 98.75 214 LEU A C 1
ATOM 1692 O O . LEU A 1 214 ? -7.844 -25.875 -4.262 1 98.75 214 LEU A O 1
ATOM 1696 N N . ASP A 1 215 ? -7.652 -24.984 -2.197 1 98.56 215 ASP A N 1
ATOM 1697 C CA . ASP A 1 215 ? -6.328 -24.391 -2.395 1 98.56 215 ASP A CA 1
ATOM 1698 C C . ASP A 1 215 ? -5.488 -24.5 -1.124 1 98.56 215 ASP A C 1
ATOM 1700 O O . ASP A 1 215 ? -5.84 -25.234 -0.198 1 98.56 215 ASP A O 1
ATOM 1704 N N . LYS A 1 216 ? -4.402 -23.828 -1.12 1 98 216 LYS A N 1
ATOM 1705 C CA . LYS A 1 216 ? -3.408 -23.953 -0.06 1 98 216 LYS A CA 1
ATOM 1706 C C . LYS A 1 216 ? -3.955 -23.453 1.272 1 98 216 LYS A C 1
ATOM 1708 O O . LYS A 1 216 ? -3.359 -23.703 2.324 1 98 216 LYS A O 1
ATOM 1713 N N . ASP A 1 217 ? -5.035 -22.719 1.288 1 98 217 ASP A N 1
ATOM 1714 C CA . ASP A 1 217 ? -5.648 -22.297 2.543 1 98 217 ASP A CA 1
ATOM 1715 C C . ASP A 1 217 ? -6.008 -23.5 3.41 1 98 217 ASP A C 1
ATOM 1717 O O . ASP A 1 217 ? -6.109 -23.375 4.633 1 98 217 ASP A O 1
ATOM 1721 N N . ARG A 1 218 ? -6.258 -24.641 2.771 1 98.19 218 ARG A N 1
ATOM 1722 C CA . ARG A 1 218 ? -6.492 -25.844 3.559 1 98.19 218 ARG A CA 1
ATOM 1723 C C . ARG A 1 218 ? -5.309 -26.141 4.477 1 98.19 218 ARG A C 1
ATOM 1725 O O . ARG A 1 218 ? -5.492 -26.562 5.621 1 98.19 218 ARG A O 1
ATOM 1732 N N . PHE A 1 219 ? -4.133 -25.938 4 1 98.06 219 PHE A N 1
ATOM 1733 C CA . PHE A 1 219 ? -2.922 -26.078 4.801 1 98.06 219 PHE A CA 1
ATOM 1734 C C . PHE A 1 219 ? -2.779 -24.922 5.773 1 98.06 219 PHE A C 1
ATOM 1736 O O . PHE A 1 219 ? -2.539 -25.125 6.965 1 98.06 219 PHE A O 1
ATOM 1743 N N . ARG A 1 220 ? -2.951 -23.656 5.258 1 97.5 220 ARG A N 1
ATOM 1744 C CA . ARG A 1 220 ? -2.797 -22.469 6.094 1 97.5 220 ARG A CA 1
ATOM 1745 C C . ARG A 1 220 ? -3.707 -22.531 7.312 1 97.5 220 ARG A C 1
ATOM 1747 O O . ARG A 1 220 ? -3.309 -22.156 8.414 1 97.5 220 ARG A O 1
ATOM 1754 N N . GLN A 1 221 ? -4.891 -23.016 7.113 1 96.75 221 GLN A N 1
ATOM 1755 C CA . GLN A 1 221 ? -5.918 -23 8.148 1 96.75 221 GLN A CA 1
ATOM 1756 C C . GLN A 1 221 ? -6.066 -24.375 8.805 1 96.75 221 GLN A C 1
ATOM 1758 O O . GLN A 1 221 ? -7 -24.594 9.578 1 96.75 221 GLN A O 1
ATOM 1763 N N . SER A 1 222 ? -5.305 -25.375 8.445 1 96.56 222 SER A N 1
ATOM 1764 C CA . SER A 1 222 ? -5.219 -26.688 9.047 1 96.56 222 SER A CA 1
ATOM 1765 C C . SER A 1 222 ? -6.543 -27.438 8.938 1 96.56 222 SER A C 1
ATOM 1767 O O . SER A 1 222 ? -7.016 -28.031 9.914 1 96.56 222 SER A O 1
ATOM 1769 N N . ILE A 1 223 ? -7.121 -27.312 7.805 1 95.06 223 ILE A N 1
ATOM 1770 C CA . ILE A 1 223 ? -8.414 -27.969 7.652 1 95.06 223 ILE A CA 1
ATOM 1771 C C . ILE A 1 223 ? -8.227 -29.328 6.996 1 95.06 223 ILE A C 1
ATOM 1773 O O . ILE A 1 223 ? -9.188 -30.094 6.84 1 95.06 223 ILE A O 1
ATOM 1777 N N . GLY A 1 224 ? -7.047 -29.672 6.516 1 93.44 224 GLY A N 1
ATOM 1778 C CA . GLY A 1 224 ? -6.703 -31.016 6.051 1 93.44 224 GLY A CA 1
ATOM 1779 C C . GLY A 1 224 ? -7.098 -31.266 4.605 1 93.44 224 GLY A C 1
ATOM 1780 O O . GLY A 1 224 ? -7.59 -30.359 3.928 1 93.44 224 GLY A O 1
ATOM 1781 N N . ASN A 1 225 ? -6.629 -32.438 4.07 1 95.31 225 ASN A N 1
ATOM 1782 C CA . ASN A 1 225 ? -6.988 -32.938 2.758 1 95.31 225 ASN A CA 1
ATOM 1783 C C . ASN A 1 225 ? -6.504 -32.031 1.64 1 95.31 225 ASN A C 1
ATOM 1785 O O . ASN A 1 225 ? -7.25 -31.734 0.7 1 95.31 225 ASN A O 1
ATOM 1789 N N . VAL A 1 226 ? -5.301 -31.562 1.771 1 97.44 226 VAL A N 1
ATOM 1790 C CA . VAL A 1 226 ? -4.711 -30.656 0.786 1 97.44 226 VAL A CA 1
ATOM 1791 C C . VAL A 1 226 ? -4.566 -31.375 -0.553 1 97.44 226 VAL A C 1
ATOM 1793 O O . VAL A 1 226 ? -5.035 -30.891 -1.582 1 97.44 226 VAL A O 1
ATOM 1796 N N . LYS A 1 227 ? -4.004 -32.562 -0.52 1 97.56 227 LYS A N 1
ATOM 1797 C CA . LYS A 1 227 ? -3.777 -33.312 -1.755 1 97.56 227 LYS A CA 1
ATOM 1798 C C . LYS A 1 227 ? -5.094 -33.625 -2.457 1 97.56 227 LYS A C 1
ATOM 1800 O O . LYS A 1 227 ? -5.195 -33.5 -3.68 1 97.56 227 LYS A O 1
ATOM 1805 N N . VAL A 1 228 ? -6.07 -34.031 -1.679 1 98 228 VAL A N 1
ATOM 1806 C CA . VAL A 1 228 ? -7.379 -34.375 -2.225 1 98 228 VAL A CA 1
ATOM 1807 C C . VAL A 1 228 ? -7.969 -33.156 -2.943 1 98 228 VAL A C 1
ATOM 1809 O O . VAL A 1 228 ? -8.539 -33.281 -4.031 1 98 228 VAL A O 1
ATOM 1812 N N . ALA A 1 229 ? -7.832 -32 -2.363 1 98.56 229 ALA A N 1
ATOM 1813 C CA . ALA A 1 229 ? -8.328 -30.766 -2.969 1 98.56 229 ALA A CA 1
ATOM 1814 C C . ALA A 1 229 ? -7.609 -30.484 -4.285 1 98.56 229 ALA A C 1
ATOM 1816 O O . ALA A 1 229 ? -8.242 -30.109 -5.273 1 98.56 229 ALA A O 1
ATOM 1817 N N . TYR A 1 230 ? -6.297 -30.625 -4.285 1 98.69 230 TYR A N 1
ATOM 1818 C CA . TYR A 1 230 ? -5.516 -30.391 -5.496 1 98.69 230 TYR A CA 1
ATOM 1819 C C . TYR A 1 230 ? -5.914 -31.359 -6.602 1 98.69 230 TYR A C 1
ATOM 1821 O O . TYR A 1 230 ? -6.027 -30.969 -7.766 1 98.69 230 TYR A O 1
ATOM 1829 N N . GLU A 1 231 ? -6.105 -32.625 -6.219 1 98.81 231 GLU A N 1
ATOM 1830 C CA . GLU A 1 231 ? -6.562 -33.625 -7.176 1 98.81 231 GLU A CA 1
ATOM 1831 C C . GLU A 1 231 ? -7.918 -33.25 -7.766 1 98.81 231 GLU A C 1
ATOM 1833 O O . GLU A 1 231 ? -8.156 -33.438 -8.961 1 98.81 231 GLU A O 1
ATOM 1838 N N . GLU A 1 232 ? -8.758 -32.781 -6.895 1 98.69 232 GLU A N 1
ATOM 1839 C CA . GLU A 1 232 ? -10.078 -32.344 -7.336 1 98.69 232 GLU A CA 1
ATOM 1840 C C . GLU A 1 232 ? -9.977 -31.203 -8.336 1 98.69 232 GLU A C 1
ATOM 1842 O O . GLU A 1 232 ? -10.68 -31.188 -9.352 1 98.69 232 GLU A O 1
ATOM 1847 N N . VAL A 1 233 ? -9.117 -30.188 -8.094 1 98.81 233 VAL A N 1
ATOM 1848 C CA . VAL A 1 233 ? -8.914 -29.078 -9.008 1 98.81 233 VAL A CA 1
ATOM 1849 C C . VAL A 1 233 ? -8.414 -29.594 -10.359 1 98.81 233 VAL A C 1
ATOM 1851 O O . VAL A 1 233 ? -8.93 -29.203 -11.406 1 98.81 233 VAL A O 1
ATOM 1854 N N . LEU A 1 234 ? -7.453 -30.484 -10.305 1 98.81 234 LEU A N 1
ATOM 1855 C CA . LEU A 1 234 ? -6.934 -31.047 -11.539 1 98.81 234 LEU A CA 1
ATOM 1856 C C . LEU A 1 234 ? -8.031 -31.781 -12.305 1 98.81 234 LEU A C 1
ATOM 1858 O O . LEU A 1 234 ? -8.156 -31.641 -13.516 1 98.81 234 LEU A O 1
ATOM 1862 N N . ARG A 1 235 ? -8.766 -32.625 -11.578 1 98.69 235 ARG A N 1
ATOM 1863 C CA . ARG A 1 235 ? -9.852 -33.375 -12.195 1 98.69 235 ARG A CA 1
ATOM 1864 C C . ARG A 1 235 ? -10.812 -32.438 -12.922 1 98.69 235 ARG A C 1
ATOM 1866 O O . ARG A 1 235 ? -11.227 -32.719 -14.055 1 98.69 235 ARG A O 1
ATOM 1873 N N . ARG A 1 236 ? -11.117 -31.391 -12.336 1 98.56 236 ARG A N 1
ATOM 1874 C CA . ARG A 1 236 ? -12.055 -30.438 -12.93 1 98.56 236 ARG A CA 1
ATOM 1875 C C . ARG A 1 236 ? -11.438 -29.719 -14.125 1 98.56 236 ARG A C 1
ATOM 1877 O O . ARG A 1 236 ? -12.117 -29.484 -15.125 1 98.56 236 ARG A O 1
ATOM 1884 N N . ILE A 1 237 ? -10.164 -29.344 -14.031 1 98.44 237 ILE A N 1
ATOM 1885 C CA . ILE A 1 237 ? -9.453 -28.703 -15.133 1 98.44 237 ILE A CA 1
ATOM 1886 C C . ILE A 1 237 ? -9.484 -29.609 -16.359 1 98.44 237 ILE A C 1
ATOM 1888 O O . ILE A 1 237 ? -9.656 -29.141 -17.484 1 98.44 237 ILE A O 1
ATOM 1892 N N . LEU A 1 238 ? -9.398 -30.922 -16.141 1 98 238 LEU A N 1
ATOM 1893 C CA . LEU A 1 238 ? -9.273 -31.875 -17.234 1 98 238 LEU A CA 1
ATOM 1894 C C . LEU A 1 238 ? -10.641 -32.312 -17.734 1 98 238 LEU A C 1
ATOM 1896 O O . LEU A 1 238 ? -10.742 -33.031 -18.75 1 98 238 LEU A O 1
ATOM 1900 N N . SER A 1 239 ? -11.688 -32 -17.062 1 94.88 239 SER A N 1
ATOM 1901 C CA . SER A 1 239 ? -13.039 -32.406 -17.453 1 94.88 239 SER A CA 1
ATOM 1902 C C . SER A 1 239 ? -13.578 -31.5 -18.562 1 94.88 239 SER A C 1
ATOM 1904 O O . SER A 1 239 ? -13.133 -30.359 -18.719 1 94.88 239 SER A O 1
ATOM 1906 N N . MET B 1 1 ? -13.875 38.156 11.414 1 71.94 1 MET B N 1
ATOM 1907 C CA . MET B 1 1 ? -15.328 38 11.484 1 71.94 1 MET B CA 1
ATOM 1908 C C . MET B 1 1 ? -15.758 37.562 12.883 1 71.94 1 MET B C 1
ATOM 1910 O O . MET B 1 1 ? -14.953 37.031 13.641 1 71.94 1 MET B O 1
ATOM 1914 N N . LYS B 1 2 ? -16.875 38 13.398 1 82.31 2 LYS B N 1
ATOM 1915 C CA . LYS B 1 2 ? -17.359 37.594 14.703 1 82.31 2 LYS B CA 1
ATOM 1916 C C . LYS B 1 2 ? -18.172 36.281 14.594 1 82.31 2 LYS B C 1
ATOM 1918 O O . LYS B 1 2 ? -19.188 36.25 13.891 1 82.31 2 LYS B O 1
ATOM 1923 N N . VAL B 1 3 ? -17.422 35.156 14.977 1 87.5 3 VAL B N 1
ATOM 1924 C CA . VAL B 1 3 ? -18.172 33.875 14.961 1 87.5 3 VAL B CA 1
ATOM 1925 C C . VAL B 1 3 ? -18.344 33.375 16.391 1 87.5 3 VAL B C 1
ATOM 1927 O O . VAL B 1 3 ? -17.516 33.625 17.266 1 87.5 3 VAL B O 1
ATOM 1930 N N . THR B 1 4 ? -19.547 32.656 16.625 1 93.31 4 THR B N 1
ATOM 1931 C CA . THR B 1 4 ? -19.859 32.094 17.938 1 93.31 4 THR B CA 1
ATOM 1932 C C . THR B 1 4 ? -19.875 30.578 17.875 1 93.31 4 THR B C 1
ATOM 1934 O O . THR B 1 4 ? -20.531 30 17.016 1 93.31 4 THR B O 1
ATOM 1937 N N . LYS B 1 5 ? -19.047 29.953 18.812 1 94.94 5 LYS B N 1
ATOM 1938 C CA . LYS B 1 5 ? -19.094 28.5 18.938 1 94.94 5 LYS B CA 1
ATOM 1939 C C . LYS B 1 5 ? -20.5 28.031 19.328 1 94.94 5 LYS B C 1
ATOM 1941 O O . LYS B 1 5 ? -21.125 28.609 20.203 1 94.94 5 LYS B O 1
ATOM 1946 N N . LYS B 1 6 ? -20.875 27.031 18.641 1 95.69 6 LYS B N 1
ATOM 1947 C CA . LYS B 1 6 ? -22.172 26.453 18.969 1 95.69 6 LYS B CA 1
ATOM 1948 C C . LYS B 1 6 ? -22 25.062 19.594 1 95.69 6 LYS B C 1
ATOM 1950 O O . LYS B 1 6 ? -21.844 24.953 20.812 1 95.69 6 LYS B O 1
ATOM 1955 N N . ASP B 1 7 ? -22.016 23.938 18.75 1 97.12 7 ASP B N 1
ATOM 1956 C CA . ASP B 1 7 ? -21.859 22.578 19.266 1 97.12 7 ASP B CA 1
ATOM 1957 C C . ASP B 1 7 ? -20.5 21.984 18.891 1 97.12 7 ASP B C 1
ATOM 1959 O O . ASP B 1 7 ? -20.016 22.219 17.781 1 97.12 7 ASP B O 1
ATOM 1963 N N . MET B 1 8 ? -19.953 21.25 19.828 1 97.19 8 MET B N 1
ATOM 1964 C CA . MET B 1 8 ? -18.781 20.453 19.469 1 97.19 8 MET B CA 1
ATOM 1965 C C . MET B 1 8 ? -19.172 19.297 18.562 1 97.19 8 MET B C 1
ATOM 1967 O O . MET B 1 8 ? -19.938 18.422 18.969 1 97.19 8 MET B O 1
ATOM 1971 N N . ILE B 1 9 ? -18.656 19.281 17.453 1 95.69 9 ILE B N 1
ATOM 1972 C CA . ILE B 1 9 ? -19.109 18.281 16.484 1 95.69 9 ILE B CA 1
ATOM 1973 C C . ILE B 1 9 ? -18.172 17.078 16.5 1 95.69 9 ILE B C 1
ATOM 1975 O O . ILE B 1 9 ? -18.562 15.969 16.141 1 95.69 9 ILE B O 1
ATOM 1979 N N . TYR B 1 10 ? -16.906 17.375 16.844 1 94.12 10 TYR B N 1
ATOM 1980 C CA . TYR B 1 10 ? -15.906 16.312 16.797 1 94.12 10 TYR B CA 1
ATOM 1981 C C . TYR B 1 10 ? -14.703 16.656 17.672 1 94.12 10 TYR B C 1
ATOM 1983 O O . TYR B 1 10 ? -14.312 17.828 17.766 1 94.12 10 TYR B O 1
ATOM 1991 N N . GLU B 1 11 ? -14.18 15.672 18.375 1 96 11 GLU B N 1
ATOM 1992 C CA . GLU B 1 11 ? -12.898 15.828 19.062 1 96 11 GLU B CA 1
ATOM 1993 C C . GLU B 1 11 ? -11.93 14.719 18.656 1 96 11 GLU B C 1
ATOM 1995 O O . GLU B 1 11 ? -12.148 13.555 18.984 1 96 11 GLU B O 1
ATOM 2000 N N . GLY B 1 12 ? -10.906 15.109 18 1 92.94 12 GLY B N 1
ATOM 2001 C CA . GLY B 1 12 ? -9.875 14.172 17.609 1 92.94 12 GLY B CA 1
ATOM 2002 C C . GLY B 1 12 ? -8.648 14.211 18.5 1 92.94 12 GLY B C 1
ATOM 2003 O O . GLY B 1 12 ? -8.719 14.695 19.625 1 92.94 12 GLY B O 1
ATOM 2004 N N . LYS B 1 13 ? -7.562 13.758 18.062 1 91.25 13 LYS B N 1
ATOM 2005 C CA . LYS B 1 13 ? -6.32 13.641 18.812 1 91.25 13 LYS B CA 1
ATOM 2006 C C . LYS B 1 13 ? -5.688 15.008 19.047 1 91.25 13 LYS B C 1
ATOM 2008 O O . LYS B 1 13 ? -5.145 15.273 20.125 1 91.25 13 LYS B O 1
ATOM 2013 N N . GLY B 1 14 ? -5.836 15.852 18.016 1 93.94 14 GLY B N 1
ATOM 2014 C CA . GLY B 1 14 ? -5.105 17.094 18.141 1 93.94 14 GLY B CA 1
ATOM 2015 C C . GLY B 1 14 ? -6.008 18.328 18.109 1 93.94 14 GLY B C 1
ATOM 2016 O O . GLY B 1 14 ? -5.562 19.438 18.391 1 93.94 14 GLY B O 1
ATOM 2017 N N . LYS B 1 15 ? -7.328 18.062 17.812 1 97.44 15 LYS B N 1
ATOM 2018 C CA . LYS B 1 15 ? -8.195 19.234 17.641 1 97.44 15 LYS B CA 1
ATOM 2019 C C . LYS B 1 15 ? -9.617 18.922 18.094 1 97.44 15 LYS B C 1
ATOM 2021 O O . LYS B 1 15 ? -10.039 17.766 18.109 1 97.44 15 LYS B O 1
ATOM 2026 N N . LYS B 1 16 ? -10.281 19.953 18.438 1 98 16 LYS B N 1
ATOM 2027 C CA . LYS B 1 16 ? -11.734 19.969 18.578 1 98 16 LYS B CA 1
ATOM 2028 C C . LYS B 1 16 ? -12.383 20.797 17.469 1 98 16 LYS B C 1
ATOM 2030 O O . LYS B 1 16 ? -11.867 21.844 17.094 1 98 16 LYS B O 1
ATOM 2035 N N . MET B 1 17 ? -13.461 20.281 16.984 1 98.31 17 MET B N 1
ATOM 2036 C CA . MET B 1 17 ? -14.195 20.969 15.93 1 98.31 17 MET B CA 1
ATOM 2037 C C . MET B 1 17 ? -15.57 21.422 16.438 1 98.31 17 MET B C 1
ATOM 2039 O O . MET B 1 17 ? -16.312 20.609 17 1 98.31 17 MET B O 1
ATOM 2043 N N . TRP B 1 18 ? -15.859 22.641 16.172 1 98.25 18 TRP B N 1
ATOM 2044 C CA . TRP B 1 18 ? -17.109 23.234 16.641 1 98.25 18 TRP B CA 1
ATOM 2045 C C . TRP B 1 18 ? -17.922 23.797 15.477 1 98.25 18 TRP B C 1
ATOM 2047 O O . TRP B 1 18 ? -17.375 24.406 14.57 1 98.25 18 TRP B O 1
ATOM 2057 N N . SER B 1 19 ? -19.234 23.609 15.57 1 97.75 19 SER B N 1
ATOM 2058 C CA . SER B 1 19 ? -20.109 24.328 14.641 1 97.75 19 SER B CA 1
ATOM 2059 C C . SER B 1 19 ? -20.188 25.812 15.008 1 97.75 19 SER B C 1
ATOM 2061 O O . SER B 1 19 ? -19.828 26.203 16.125 1 97.75 19 SER B O 1
ATOM 2063 N N . VAL B 1 20 ? -20.469 26.547 13.992 1 96.25 20 VAL B N 1
ATOM 2064 C CA . VAL B 1 20 ? -20.609 28 14.133 1 96.25 20 VAL B CA 1
ATOM 2065 C C . VAL B 1 20 ? -22.078 28.391 14.031 1 96.25 20 VAL B C 1
ATOM 2067 O O . VAL B 1 20 ? -22.812 27.859 13.203 1 96.25 20 VAL B O 1
ATOM 2070 N N . ALA B 1 21 ? -22.562 29.359 14.883 1 95.62 21 ALA B N 1
ATOM 2071 C CA . ALA B 1 21 ? -23.953 29.75 14.953 1 95.62 21 ALA B CA 1
ATOM 2072 C C . ALA B 1 21 ? -24.375 30.531 13.711 1 95.62 21 ALA B C 1
ATOM 2074 O O . ALA B 1 21 ? -25.5 30.422 13.242 1 95.62 21 ALA B O 1
ATOM 2075 N N . GLU B 1 22 ? -23.5 31.312 13.172 1 95.44 22 GLU B N 1
ATOM 2076 C CA . GLU B 1 22 ? -23.828 32.312 12.156 1 95.44 22 GLU B CA 1
ATOM 2077 C C . GLU B 1 22 ? -23.828 31.688 10.758 1 95.44 22 GLU B C 1
ATOM 2079 O O . GLU B 1 22 ? -24.438 32.219 9.836 1 95.44 22 GLU B O 1
ATOM 2084 N N . ASP B 1 23 ? -23.125 30.625 10.594 1 95.81 23 ASP B N 1
ATOM 2085 C CA . ASP B 1 23 ? -22.953 30.031 9.266 1 95.81 23 ASP B CA 1
ATOM 2086 C C . ASP B 1 23 ? -22.719 28.531 9.352 1 95.81 23 ASP B C 1
ATOM 2088 O O . ASP B 1 23 ? -21.688 28.094 9.867 1 95.81 23 ASP B O 1
ATOM 2092 N N . GLU B 1 24 ? -23.562 27.75 8.781 1 95.69 24 GLU B N 1
ATOM 2093 C CA . GLU B 1 24 ? -23.5 26.297 8.883 1 95.69 24 GLU B CA 1
ATOM 2094 C C . GLU B 1 24 ? -22.359 25.719 8.055 1 95.69 24 GLU B C 1
ATOM 2096 O O . GLU B 1 24 ? -22.016 24.547 8.188 1 95.69 24 GLU B O 1
ATOM 2101 N N . ASN B 1 25 ? -21.766 26.531 7.18 1 96.94 25 ASN B N 1
ATOM 2102 C CA . ASN B 1 25 ? -20.688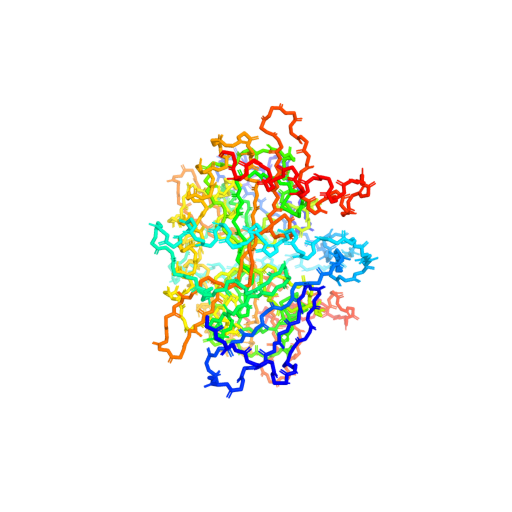 26.062 6.301 1 96.94 25 ASN B CA 1
ATOM 2103 C C . ASN B 1 25 ? -19.312 26.391 6.875 1 96.94 25 ASN B C 1
ATOM 2105 O O . ASN B 1 25 ? -18.297 26.156 6.227 1 96.94 25 ASN B O 1
ATOM 2109 N N . LEU B 1 26 ? -19.297 26.906 8.086 1 97.62 26 LEU B N 1
ATOM 2110 C CA . LEU B 1 26 ? -18.062 27.234 8.773 1 97.62 26 LEU B CA 1
ATOM 2111 C C . LEU B 1 26 ? -17.922 26.422 10.055 1 97.62 26 LEU B C 1
ATOM 2113 O O . LEU B 1 26 ? -18.922 26.047 10.664 1 97.62 26 LEU B O 1
ATOM 2117 N N . LEU B 1 27 ? -16.719 26.156 10.406 1 98.25 27 LEU B N 1
ATOM 2118 C CA . LEU B 1 27 ? -16.359 25.516 11.672 1 98.25 27 LEU B CA 1
ATOM 2119 C C . LEU B 1 27 ? -15.281 26.312 12.398 1 98.25 27 LEU B C 1
ATOM 2121 O O . LEU B 1 27 ? -14.617 27.156 11.797 1 98.25 27 LEU B O 1
ATOM 2125 N N . ILE B 1 28 ? -15.195 26.016 13.648 1 98.19 28 ILE B N 1
ATOM 2126 C CA . ILE B 1 28 ? -14.047 26.469 14.422 1 98.19 28 ILE B CA 1
ATOM 2127 C C . ILE B 1 28 ? -13.172 25.281 14.797 1 98.19 28 ILE B C 1
ATOM 2129 O O . ILE B 1 28 ? -13.656 24.312 15.398 1 98.19 28 ILE B O 1
ATOM 2133 N N . ALA B 1 29 ? -11.984 25.312 14.375 1 98.5 29 ALA B N 1
ATOM 2134 C CA . ALA B 1 29 ? -10.984 24.344 14.797 1 98.5 29 ALA B CA 1
ATOM 2135 C C . ALA B 1 29 ? -10.211 24.828 16.016 1 98.5 29 ALA B C 1
ATOM 2137 O O . ALA B 1 29 ? -9.625 25.906 15.992 1 98.5 29 ALA B O 1
ATOM 2138 N N . GLU B 1 30 ? -10.258 24.078 17.047 1 98.56 30 GLU B N 1
ATOM 2139 C CA . GLU B 1 30 ? -9.508 24.375 18.266 1 98.56 30 GLU B CA 1
ATOM 2140 C C . GLU B 1 30 ? -8.32 23.422 18.422 1 98.56 30 GLU B C 1
ATOM 2142 O O . GLU B 1 30 ? -8.492 22.219 18.562 1 98.56 30 GLU B O 1
ATOM 2147 N N . PHE B 1 31 ? -7.16 24 18.422 1 98.62 31 PHE B N 1
ATOM 2148 C CA . PHE B 1 31 ? -5.934 23.219 18.531 1 98.62 31 PHE B CA 1
ATOM 2149 C C . PHE B 1 31 ? -5.66 22.828 19.984 1 98.62 31 PHE B C 1
ATOM 2151 O O . PHE B 1 31 ? -5.656 23.703 20.859 1 98.62 31 PHE B O 1
ATOM 2158 N N . LYS B 1 32 ? -5.418 21.609 20.219 1 98.31 32 LYS B N 1
ATOM 2159 C CA . LYS B 1 32 ? -5.184 21.109 21.562 1 98.31 32 LYS B CA 1
ATOM 2160 C C . LYS B 1 32 ? -3.693 21.031 21.875 1 98.31 32 LYS B C 1
ATOM 2162 O O . LYS B 1 32 ? -2.867 21 20.953 1 98.31 32 LYS B O 1
ATOM 2167 N N . ASP B 1 33 ? -3.412 20.922 23.125 1 98.12 33 ASP B N 1
ATOM 2168 C CA . ASP B 1 33 ? -2.039 20.75 23.594 1 98.12 33 ASP B CA 1
ATOM 2169 C C . ASP B 1 33 ? -1.657 19.266 23.656 1 98.12 33 ASP B C 1
ATOM 2171 O O . ASP B 1 33 ? -0.512 18.938 23.969 1 98.12 33 ASP B O 1
ATOM 2175 N N . ASP B 1 34 ? -2.586 18.438 23.281 1 97.06 34 ASP B N 1
ATOM 2176 C CA . ASP B 1 34 ? -2.373 17 23.391 1 97.06 34 ASP B CA 1
ATOM 2177 C C . ASP B 1 34 ? -1.331 16.516 22.375 1 97.06 34 ASP B C 1
ATOM 2179 O O . ASP B 1 34 ? -1.288 17 21.25 1 97.06 34 ASP B O 1
ATOM 2183 N N . LEU B 1 35 ? -0.496 15.68 22.781 1 95.88 35 LEU B N 1
ATOM 2184 C CA . LEU B 1 35 ? 0.475 14.977 21.938 1 95.88 35 LEU B CA 1
ATOM 2185 C C . LEU B 1 35 ? 0.171 13.484 21.891 1 95.88 35 LEU B C 1
ATOM 2187 O O . LEU B 1 35 ? 0.062 12.828 22.938 1 95.88 35 LEU B O 1
ATOM 2191 N N . THR B 1 36 ? -0.09 13.039 20.719 1 95.19 36 THR B N 1
ATOM 2192 C CA . THR B 1 36 ? -0.324 11.609 20.578 1 95.19 36 THR B CA 1
ATOM 2193 C C . THR B 1 36 ? 0.606 11.016 19.516 1 95.19 36 THR B C 1
ATOM 2195 O O . THR B 1 36 ? 1.028 11.711 18.594 1 95.19 36 THR B O 1
ATOM 2198 N N . ALA B 1 37 ? 1.052 9.781 19.719 1 93.62 37 ALA B N 1
ATOM 2199 C CA . ALA B 1 37 ? 1.838 9.031 18.75 1 93.62 37 ALA B CA 1
ATOM 2200 C C . ALA B 1 37 ? 1.432 7.559 18.734 1 93.62 37 ALA B C 1
ATOM 2202 O O . ALA B 1 37 ? 0.843 7.062 19.688 1 93.62 37 ALA B O 1
ATOM 2203 N N . PHE B 1 38 ? 1.668 6.922 17.641 1 92.44 38 PHE B N 1
ATOM 2204 C CA . PHE B 1 38 ? 1.401 5.496 17.469 1 92.44 38 PHE B CA 1
ATOM 2205 C C . PHE B 1 38 ? -0.084 5.199 17.641 1 92.44 38 PHE B C 1
ATOM 2207 O O . PHE B 1 38 ? -0.464 4.328 18.422 1 92.44 38 PHE B O 1
ATOM 2214 N N . ASN B 1 39 ? -0.884 5.996 17.016 1 89.06 39 ASN B N 1
ATOM 2215 C CA . ASN B 1 39 ? -2.336 5.848 16.969 1 89.06 39 ASN B CA 1
ATOM 2216 C C . ASN B 1 39 ? -2.951 5.949 18.359 1 89.06 39 ASN B C 1
ATOM 2218 O O . ASN B 1 39 ? -3.803 5.141 18.734 1 89.06 39 ASN B O 1
ATOM 2222 N N . GLY B 1 40 ? -2.42 6.852 19.109 1 90.12 40 GLY B N 1
ATOM 2223 C CA . GLY B 1 40 ? -3.02 7.145 20.391 1 90.12 40 GLY B CA 1
ATOM 2224 C C . GLY B 1 40 ? -2.473 6.281 21.516 1 90.12 40 GLY B C 1
ATOM 2225 O O . GLY B 1 40 ? -2.861 6.441 22.672 1 90.12 40 GLY B O 1
ATOM 2226 N N . ILE B 1 41 ? -1.572 5.391 21.234 1 91.88 41 ILE B N 1
ATOM 2227 C CA . ILE B 1 41 ? -0.979 4.527 22.25 1 91.88 41 ILE B CA 1
ATOM 2228 C C . ILE B 1 41 ? -0.107 5.355 23.188 1 91.88 41 ILE B C 1
ATOM 2230 O O . ILE B 1 41 ? -0.159 5.184 24.406 1 91.88 41 ILE B O 1
ATOM 2234 N N . LYS B 1 42 ? 0.742 6.227 22.594 1 94.75 42 LYS B N 1
ATOM 2235 C CA . LYS B 1 42 ? 1.511 7.191 23.375 1 94.75 42 LYS B CA 1
ATOM 2236 C C . LYS B 1 42 ? 0.784 8.531 23.469 1 94.75 42 LYS B C 1
ATOM 2238 O O . LYS B 1 42 ? 0.398 9.102 22.438 1 94.75 42 LYS B O 1
ATOM 2243 N N . LYS B 1 43 ? 0.507 9.016 24.688 1 95.94 43 LYS B N 1
ATOM 2244 C CA . LYS B 1 43 ? -0.222 10.258 24.906 1 95.94 43 LYS B CA 1
ATOM 2245 C C . LYS B 1 43 ? 0.494 11.148 25.922 1 95.94 43 LYS B C 1
ATOM 2247 O O . LYS B 1 43 ? 1.065 10.656 26.891 1 95.94 43 LYS B O 1
ATOM 2252 N N . SER B 1 44 ? 0.446 12.32 25.656 1 96.5 44 SER B N 1
ATOM 2253 C CA . SER B 1 44 ? 0.994 13.344 26.547 1 96.5 44 SER B CA 1
ATOM 2254 C C . SER B 1 44 ? 0.394 14.711 26.234 1 96.5 44 SER B C 1
ATOM 2256 O O . SER B 1 44 ? -0.626 14.812 25.562 1 96.5 44 SER B O 1
ATOM 2258 N N . SER B 1 45 ? 0.887 15.695 26.953 1 96.81 45 SER B N 1
ATOM 2259 C CA . SER B 1 45 ? 0.487 17.078 26.703 1 96.81 45 SER B CA 1
ATOM 2260 C C . SER B 1 45 ? 1.687 18.016 26.75 1 96.81 45 SER B C 1
ATOM 2262 O O . SER B 1 45 ? 2.643 17.766 27.484 1 96.81 45 SER B O 1
ATOM 2264 N N . GLU B 1 46 ? 1.643 18.938 25.891 1 96.38 46 GLU B N 1
ATOM 2265 C CA . GLU B 1 46 ? 2.66 19.984 25.844 1 96.38 46 GLU B CA 1
ATOM 2266 C C . GLU B 1 46 ? 2.027 21.375 25.812 1 96.38 46 GLU B C 1
ATOM 2268 O O . GLU B 1 46 ? 1.544 21.828 24.766 1 96.38 46 GLU B O 1
ATOM 2273 N N . LYS B 1 47 ? 2.123 22.031 26.984 1 97 47 LYS B N 1
ATOM 2274 C CA . LYS B 1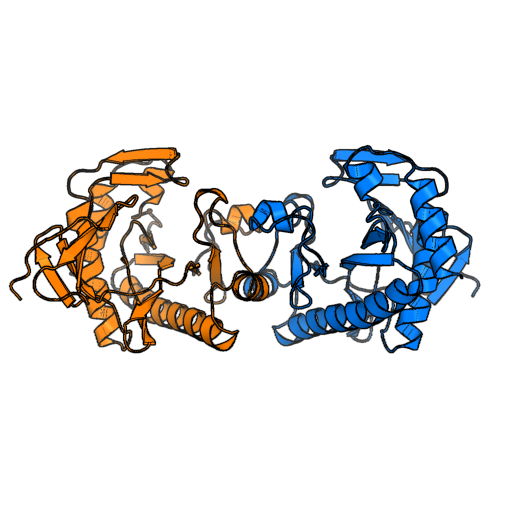 47 ? 1.486 23.344 27.094 1 97 47 LYS B CA 1
ATOM 2275 C C . LYS B 1 47 ? 2.012 24.297 26.016 1 97 47 LYS B C 1
ATOM 2277 O O . LYS B 1 47 ? 3.225 24.453 25.844 1 97 47 LYS B O 1
ATOM 2282 N N . GLY B 1 48 ? 1.076 24.922 25.297 1 97.81 48 GLY B N 1
ATOM 2283 C CA . GLY B 1 48 ? 1.454 25.906 24.281 1 97.81 48 GLY B CA 1
ATOM 2284 C C . GLY B 1 48 ? 1.572 25.312 22.891 1 97.81 48 GLY B C 1
ATOM 2285 O O . GLY B 1 48 ? 1.622 26.047 21.906 1 97.81 48 GLY B O 1
ATOM 2286 N N . LYS B 1 49 ? 1.659 24 22.828 1 97.88 49 LYS B N 1
ATOM 2287 C CA . LYS B 1 49 ? 1.813 23.344 21.547 1 97.88 49 LYS B CA 1
ATOM 2288 C C . LYS B 1 49 ? 0.672 23.703 20.594 1 97.88 49 LYS B C 1
ATOM 2290 O O . LYS B 1 49 ? 0.897 23.953 19.406 1 97.88 49 LYS B O 1
ATOM 2295 N N . GLY B 1 50 ? -0.553 23.656 21.062 1 98.31 50 GLY B N 1
ATOM 2296 C CA . GLY B 1 50 ? -1.712 24 20.25 1 98.31 50 GLY B CA 1
ATOM 2297 C C . GLY B 1 50 ? -1.617 25.375 19.625 1 98.31 50 GLY B C 1
ATOM 2298 O O . GLY B 1 50 ? -1.898 25.547 18.438 1 98.31 50 GLY B O 1
ATOM 2299 N N . ALA B 1 51 ? -1.22 26.312 20.438 1 98.69 51 ALA B N 1
ATOM 2300 C CA . ALA B 1 51 ? -1.066 27.688 19.953 1 98.69 51 ALA B CA 1
ATOM 2301 C C . ALA B 1 51 ? 0.015 27.766 18.891 1 98.69 51 ALA B C 1
ATOM 2303 O O . ALA B 1 51 ? -0.158 28.453 17.875 1 98.69 51 ALA B O 1
ATOM 2304 N N . LEU B 1 52 ? 1.125 27.109 19.141 1 98.69 52 LEU B N 1
ATOM 2305 C CA . LEU B 1 52 ? 2.213 27.078 18.172 1 98.69 52 LEU B CA 1
ATOM 2306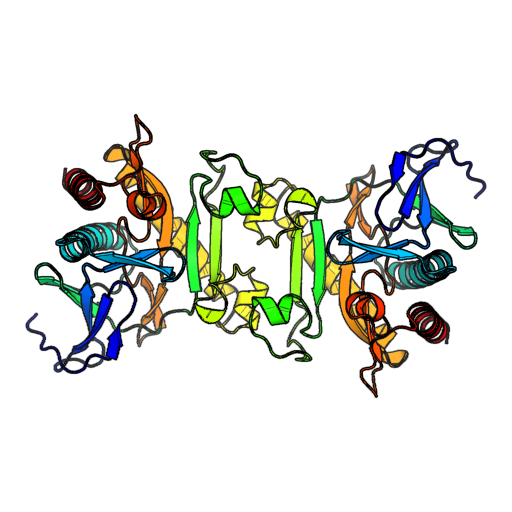 C C . LEU B 1 52 ? 1.742 26.484 16.844 1 98.69 52 LEU B C 1
ATOM 2308 O O . LEU B 1 52 ? 1.971 27.062 15.781 1 98.69 52 LEU B O 1
ATOM 2312 N N . ASN B 1 53 ? 1.018 25.344 16.891 1 98.75 53 ASN B N 1
ATOM 2313 C CA . ASN B 1 53 ? 0.542 24.672 15.688 1 98.75 53 ASN B CA 1
ATOM 2314 C C . ASN B 1 53 ? -0.479 25.531 14.945 1 98.75 53 ASN B C 1
ATOM 2316 O O . ASN B 1 53 ? -0.485 25.562 13.711 1 98.75 53 ASN B O 1
ATOM 2320 N N . ASN B 1 54 ? -1.319 26.188 15.688 1 98.81 54 ASN B N 1
ATOM 2321 C CA . ASN B 1 54 ? -2.283 27.078 15.062 1 98.81 54 ASN B CA 1
ATOM 2322 C C . ASN B 1 54 ? -1.589 28.203 14.297 1 98.81 54 ASN B C 1
ATOM 2324 O O . ASN B 1 54 ? -1.961 28.5 13.156 1 98.81 54 ASN B O 1
ATOM 2328 N N . LYS B 1 55 ? -0.635 28.781 14.914 1 98.75 55 LYS B N 1
ATOM 2329 C CA . LYS B 1 55 ? 0.1 29.875 14.297 1 98.75 55 LYS B CA 1
ATOM 2330 C C . LYS B 1 55 ? 0.891 29.391 13.086 1 98.75 55 LYS B C 1
ATOM 2332 O O . LYS B 1 55 ? 0.851 30.016 12.023 1 98.75 55 LYS B O 1
ATOM 2337 N N . ILE B 1 56 ? 1.586 28.281 13.234 1 98.88 56 ILE B N 1
ATOM 2338 C CA . ILE B 1 56 ? 2.377 27.719 12.148 1 98.88 56 ILE B CA 1
ATOM 2339 C C . ILE B 1 56 ? 1.465 27.359 10.984 1 98.88 56 ILE B C 1
ATOM 2341 O O . ILE B 1 56 ? 1.735 27.719 9.836 1 98.88 56 ILE B O 1
ATOM 2345 N N . SER B 1 57 ? 0.383 26.672 11.242 1 98.88 57 SER B N 1
ATOM 2346 C CA . SER B 1 57 ? -0.57 26.281 10.211 1 98.88 57 SER B CA 1
ATOM 2347 C C . SER B 1 57 ? -1.127 27.5 9.477 1 98.88 57 SER B C 1
ATOM 2349 O O . SER B 1 57 ? -1.267 27.484 8.258 1 98.88 57 SER B O 1
ATOM 2351 N N . THR B 1 58 ? -1.403 28.531 10.234 1 98.75 58 THR B N 1
ATOM 2352 C CA . THR B 1 58 ? -1.917 29.766 9.641 1 98.75 58 THR B CA 1
ATOM 2353 C C . THR B 1 58 ? -0.925 30.328 8.633 1 98.75 58 THR B C 1
ATOM 2355 O O . THR B 1 58 ? -1.295 30.641 7.5 1 98.75 58 THR B O 1
ATOM 2358 N N . GLN B 1 59 ? 0.318 30.438 9.047 1 98.81 59 GLN B N 1
ATOM 2359 C CA . GLN B 1 59 ? 1.351 31 8.172 1 98.81 59 GLN B CA 1
ATOM 2360 C C . GLN B 1 59 ? 1.508 30.156 6.906 1 98.81 59 GLN B C 1
ATOM 2362 O O . GLN B 1 59 ? 1.599 30.703 5.805 1 98.81 59 GLN B O 1
ATOM 2367 N N . LEU B 1 60 ? 1.485 28.891 7.051 1 98.88 60 LEU B N 1
ATOM 2368 C CA . LEU B 1 60 ? 1.736 28 5.922 1 98.88 60 LEU B CA 1
ATOM 2369 C C . LEU B 1 60 ? 0.524 27.938 4.996 1 98.88 60 LEU B C 1
ATOM 2371 O O . LEU B 1 60 ? 0.673 27.812 3.777 1 98.88 60 LEU B O 1
ATOM 2375 N N . PHE B 1 61 ? -0.708 27.984 5.551 1 98.88 61 PHE B N 1
ATOM 2376 C CA . PHE B 1 61 ? -1.9 28.062 4.719 1 98.88 61 PHE B CA 1
ATOM 2377 C C . PHE B 1 61 ? -1.902 29.344 3.887 1 98.88 61 PHE B C 1
ATOM 2379 O O . PHE B 1 61 ? -2.24 29.312 2.701 1 98.88 61 PHE B O 1
ATOM 2386 N N . HIS B 1 62 ? -1.506 30.422 4.516 1 98.81 62 HIS B N 1
ATOM 2387 C CA . HIS B 1 62 ? -1.417 31.672 3.764 1 98.81 62 HIS B CA 1
ATOM 2388 C C . HIS B 1 62 ? -0.394 31.562 2.639 1 98.81 62 HIS B C 1
ATOM 2390 O O . HIS B 1 62 ? -0.649 32.031 1.519 1 98.81 62 HIS B O 1
ATOM 2396 N N . LEU B 1 63 ? 0.743 31.031 2.938 1 98.81 63 LEU B N 1
ATOM 2397 C CA . LEU B 1 63 ? 1.774 30.812 1.928 1 98.81 63 LEU B CA 1
ATOM 2398 C C . LEU B 1 63 ? 1.236 30 0.763 1 98.81 63 LEU B C 1
ATOM 2400 O O . LEU B 1 63 ? 1.451 30.344 -0.401 1 98.81 63 LEU B O 1
ATOM 2404 N N . LEU B 1 64 ? 0.543 28.922 1.044 1 98.88 64 LEU B N 1
ATOM 2405 C CA . LEU B 1 64 ? 0.016 28.016 0.029 1 98.88 64 LEU B CA 1
ATOM 2406 C C . LEU B 1 64 ? -1.074 28.688 -0.793 1 98.88 64 LEU B C 1
ATOM 2408 O O . LEU B 1 64 ? -1.129 28.531 -2.014 1 98.88 64 LEU B O 1
ATOM 2412 N N . GLU B 1 65 ? -1.898 29.438 -0.116 1 98.62 65 GLU B N 1
ATOM 2413 C CA . GLU B 1 65 ? -2.945 30.172 -0.826 1 98.62 65 GLU B CA 1
ATOM 2414 C C . GLU B 1 65 ? -2.35 31.188 -1.803 1 98.62 65 GLU B C 1
ATOM 2416 O O . GLU B 1 65 ? -2.836 31.328 -2.926 1 98.62 65 GLU B O 1
ATOM 2421 N N . LYS B 1 66 ? -1.366 31.844 -1.356 1 98.5 66 LYS B N 1
ATOM 2422 C CA . LYS B 1 66 ? -0.688 32.812 -2.213 1 98.5 66 LYS B CA 1
ATOM 2423 C C . LYS B 1 66 ? -0.115 32.156 -3.457 1 98.5 66 LYS B C 1
ATOM 2425 O O . LYS B 1 66 ? 0.074 32.781 -4.488 1 98.5 66 LYS B O 1
ATOM 2430 N N . ASN B 1 67 ? 0.106 30.891 -3.342 1 98.56 67 ASN B N 1
ATOM 2431 C CA . ASN B 1 67 ? 0.699 30.141 -4.453 1 98.56 67 ASN B CA 1
ATOM 2432 C C . ASN B 1 67 ? -0.328 29.25 -5.145 1 98.56 67 ASN B C 1
ATOM 2434 O O . ASN B 1 67 ? 0.035 28.281 -5.805 1 98.56 67 ASN B O 1
ATOM 2438 N N . GLY B 1 68 ? -1.575 29.406 -4.906 1 98.19 68 GLY B N 1
ATOM 2439 C CA . GLY B 1 68 ? -2.627 28.828 -5.727 1 98.19 68 GLY B CA 1
ATOM 2440 C C . GLY B 1 68 ? -3.252 27.594 -5.113 1 98.19 68 GLY B C 1
ATOM 2441 O O . GLY B 1 68 ? -4.066 26.922 -5.75 1 98.19 68 GLY B O 1
ATOM 2442 N N . ILE B 1 69 ? -2.889 27.234 -3.91 1 98.81 69 ILE B N 1
ATOM 2443 C CA . ILE B 1 69 ? -3.518 26.109 -3.232 1 98.81 69 ILE B CA 1
ATOM 2444 C C . ILE B 1 69 ? -4.734 26.578 -2.447 1 98.81 69 ILE B C 1
ATOM 2446 O O . ILE B 1 69 ? -4.625 27.484 -1.603 1 98.81 69 ILE B O 1
ATOM 2450 N N . LYS B 1 70 ? -5.84 26.031 -2.697 1 98.44 70 LYS B N 1
ATOM 2451 C CA . LYS B 1 70 ? -7.035 26.375 -1.929 1 98.44 70 LYS B CA 1
ATOM 2452 C C . LYS B 1 70 ? -7.035 25.672 -0.575 1 98.44 70 LYS B C 1
ATOM 2454 O O . LYS B 1 70 ? -6.828 24.453 -0.5 1 98.44 70 LYS B O 1
ATOM 2459 N N . THR B 1 71 ? -7.262 26.406 0.476 1 98.81 71 THR B N 1
ATOM 2460 C CA . THR B 1 71 ? -7.324 25.828 1.819 1 98.81 71 THR B CA 1
ATOM 2461 C C . THR B 1 71 ? -8.68 26.125 2.463 1 98.81 71 THR B C 1
ATOM 2463 O O . THR B 1 71 ? -9.461 26.922 1.951 1 98.81 71 THR B O 1
ATOM 2466 N N . ASP B 1 72 ? -8.938 25.453 3.537 1 98.69 72 ASP B N 1
ATOM 2467 C CA . ASP B 1 72 ? -10.203 25.672 4.223 1 98.69 72 ASP B CA 1
ATOM 2468 C C . ASP B 1 72 ? -10.102 26.828 5.203 1 98.69 72 ASP B C 1
ATOM 2470 O O . ASP B 1 72 ? -11.102 27.234 5.797 1 98.69 72 ASP B O 1
ATOM 2474 N N . LEU B 1 73 ? -8.945 27.422 5.355 1 98.75 73 LEU B N 1
ATOM 2475 C CA . LEU B 1 73 ? -8.758 28.484 6.34 1 98.75 73 LEU B CA 1
ATOM 2476 C C . LEU B 1 73 ? -9.516 29.75 5.938 1 98.75 73 LEU B C 1
ATOM 2478 O O . LEU B 1 73 ? -9.383 30.219 4.809 1 98.75 73 LEU B O 1
ATOM 2482 N N . VAL B 1 74 ? -10.258 30.203 6.836 1 98.19 74 VAL B N 1
ATOM 2483 C CA . VAL B 1 74 ? -10.945 31.469 6.637 1 98.19 74 VAL B CA 1
ATOM 2484 C C . VAL B 1 74 ? -10.211 32.562 7.402 1 98.19 74 VAL B C 1
ATOM 2486 O O . VAL B 1 74 ? -9.812 33.594 6.82 1 98.19 74 VAL B O 1
ATOM 2489 N N . GLU B 1 75 ? -10.047 32.281 8.773 1 97.62 75 GLU B N 1
ATOM 2490 C CA . GLU B 1 75 ? -9.383 33.281 9.609 1 97.62 75 GLU B CA 1
ATOM 2491 C C . GLU B 1 75 ? -8.93 32.688 10.938 1 97.62 75 GLU B C 1
ATOM 2493 O O . GLU B 1 75 ? -9.641 31.875 11.539 1 97.62 75 GLU B O 1
ATOM 2498 N N . THR B 1 76 ? -7.738 33.031 11.297 1 97.81 76 THR B N 1
ATOM 2499 C CA . THR B 1 76 ? -7.312 32.719 12.656 1 97.81 76 THR B CA 1
ATOM 2500 C C . THR B 1 76 ? -7.879 33.75 13.641 1 97.81 76 THR B C 1
ATOM 2502 O O . THR B 1 76 ? -7.699 34.969 13.461 1 97.81 76 THR B O 1
ATOM 2505 N N . ILE B 1 77 ? -8.484 33.281 14.727 1 97.06 77 ILE B N 1
ATOM 2506 C CA . ILE B 1 77 ? -9.281 34.25 15.492 1 97.06 77 ILE B CA 1
ATOM 2507 C C . ILE B 1 77 ? -8.688 34.406 16.891 1 97.06 77 ILE B C 1
ATOM 2509 O O . ILE B 1 77 ? -9.016 35.375 17.594 1 97.06 77 ILE B O 1
ATOM 2513 N N . ASN B 1 78 ? -7.848 33.531 17.375 1 96.94 78 ASN B N 1
ATOM 2514 C CA . ASN B 1 78 ? -7.066 33.688 18.594 1 96.94 78 ASN B CA 1
ATOM 2515 C C . ASN B 1 78 ? -5.887 32.719 18.625 1 96.94 78 ASN B C 1
ATOM 2517 O O . ASN B 1 78 ? -5.539 32.125 17.594 1 96.94 78 ASN B O 1
ATOM 2521 N N . ASP B 1 79 ? -5.293 32.531 19.688 1 98 79 ASP B N 1
ATOM 2522 C CA . ASP B 1 79 ? -4.027 31.797 19.766 1 98 79 ASP B CA 1
ATOM 2523 C C . ASP B 1 79 ? -4.219 30.312 19.438 1 98 79 ASP B C 1
ATOM 2525 O O . ASP B 1 79 ? -3.295 29.656 18.953 1 98 79 ASP B O 1
ATOM 2529 N N . THR B 1 80 ? -5.41 29.812 19.719 1 98.44 80 THR B N 1
ATOM 2530 C CA . THR B 1 80 ? -5.562 28.359 19.578 1 98.44 80 THR B CA 1
ATOM 2531 C C . THR B 1 80 ? -6.711 28.031 18.641 1 98.44 80 THR B C 1
ATOM 2533 O O . THR B 1 80 ? -7.051 26.859 18.453 1 98.44 80 THR B O 1
ATOM 2536 N N . GLU B 1 81 ? -7.328 29.047 18.047 1 98.31 81 GLU B N 1
ATOM 2537 C CA . GLU B 1 81 ? -8.516 28.734 17.25 1 98.31 81 GLU B CA 1
ATOM 2538 C C . GLU B 1 81 ? -8.477 29.438 15.898 1 98.31 81 GLU B C 1
ATOM 2540 O O . GLU B 1 81 ? -7.969 30.547 15.781 1 98.31 81 GLU B O 1
ATOM 2545 N N . GLN B 1 82 ? -9.07 28.812 14.938 1 98.31 82 GLN B N 1
ATOM 2546 C CA . GLN B 1 82 ? -9.281 29.391 13.609 1 98.31 82 GLN B CA 1
ATOM 2547 C C . GLN B 1 82 ? -10.633 28.969 13.039 1 98.31 82 GLN B C 1
ATOM 2549 O O . GLN B 1 82 ? -11.148 27.906 13.359 1 98.31 82 GLN B O 1
ATOM 2554 N N . VAL B 1 83 ? -11.227 29.844 12.266 1 98.38 83 VAL B N 1
ATOM 2555 C CA . VAL B 1 83 ? -12.438 29.547 11.492 1 98.38 83 VAL B CA 1
ATOM 2556 C C . VAL B 1 83 ? -12.055 28.906 10.164 1 98.38 83 VAL B C 1
ATOM 2558 O O . VAL B 1 83 ? -11.156 29.391 9.469 1 98.38 83 VAL B O 1
ATOM 2561 N N . VAL B 1 84 ? -12.711 27.812 9.812 1 98.38 84 VAL B N 1
ATOM 2562 C CA . VAL B 1 84 ? -12.406 27.109 8.57 1 98.38 84 VAL B CA 1
ATOM 2563 C C . VAL B 1 84 ? -13.703 26.781 7.836 1 98.38 84 VAL B C 1
ATOM 2565 O O . VAL B 1 84 ? -14.773 26.719 8.445 1 98.38 84 VAL B O 1
ATOM 2568 N N . LYS B 1 85 ? -13.602 26.641 6.555 1 98.25 85 LYS B N 1
ATOM 2569 C CA . LYS B 1 85 ? -14.727 26.141 5.773 1 98.25 85 LYS B CA 1
ATOM 2570 C C . LYS B 1 85 ? -15.008 24.672 6.109 1 98.25 85 LYS B C 1
ATOM 2572 O O . LYS B 1 85 ? -14.086 23.875 6.25 1 98.25 85 LYS B O 1
ATOM 2577 N N . LYS B 1 86 ? -16.266 24.391 6.254 1 97.75 86 LYS B N 1
ATOM 2578 C CA . LYS B 1 86 ? -16.672 23 6.422 1 97.75 86 LYS B CA 1
ATOM 2579 C C . LYS B 1 86 ? -16.422 22.203 5.145 1 97.75 86 LYS B C 1
ATOM 2581 O O . LYS B 1 86 ? -16.828 22.609 4.055 1 97.75 86 LYS B O 1
ATOM 2586 N N . VAL B 1 87 ? -15.758 21.062 5.266 1 98.19 87 VAL B N 1
ATOM 2587 C CA . VAL B 1 87 ? -15.5 20.188 4.125 1 98.19 87 VAL B CA 1
ATOM 2588 C C . VAL B 1 87 ? -15.789 18.75 4.508 1 98.19 87 VAL B C 1
ATOM 2590 O O . VAL B 1 87 ? -15.734 18.375 5.684 1 98.19 87 VAL B O 1
ATOM 2593 N N . LYS B 1 88 ? -16.188 18 3.527 1 97.88 88 LYS B N 1
ATOM 2594 C CA . LYS B 1 88 ? -16.219 16.547 3.68 1 97.88 88 LYS B CA 1
ATOM 2595 C C . LYS B 1 88 ? -14.844 15.945 3.371 1 97.88 88 LYS B C 1
ATOM 2597 O O . LYS B 1 88 ? -14.453 15.844 2.207 1 97.88 88 LYS B O 1
ATOM 2602 N N . ILE B 1 89 ? -14.172 15.492 4.371 1 98.12 89 ILE B N 1
ATOM 2603 C CA . ILE B 1 89 ? -12.805 15.008 4.254 1 98.12 89 ILE B CA 1
ATOM 2604 C C . ILE B 1 89 ? -12.781 13.688 3.488 1 98.12 89 ILE B C 1
ATOM 2606 O O . ILE B 1 89 ? -13.609 12.805 3.734 1 98.12 89 ILE B O 1
ATOM 2610 N N . PHE B 1 90 ? -11.938 13.609 2.447 1 98.75 90 PHE B N 1
ATOM 2611 C CA . PHE B 1 90 ? -11.656 12.281 1.912 1 98.75 90 PHE B CA 1
ATOM 2612 C C . PHE B 1 90 ? -11.125 11.359 3.004 1 98.75 90 PHE B C 1
ATOM 2614 O O . PHE B 1 90 ? -10.242 11.75 3.773 1 98.75 90 PHE B O 1
ATOM 2621 N N . PRO B 1 91 ? -11.68 10.203 3.135 1 98.56 91 PRO B N 1
ATOM 2622 C CA . PRO B 1 91 ? -11.164 9.305 4.168 1 98.56 91 PRO B CA 1
ATOM 2623 C C . PRO B 1 91 ? -9.773 8.773 3.838 1 98.56 91 PRO B C 1
ATOM 2625 O O . PRO B 1 91 ? -9.547 7.555 3.863 1 98.56 91 PRO B O 1
ATOM 2628 N N . LEU B 1 92 ? -8.875 9.688 3.525 1 98.81 92 LEU B N 1
ATOM 2629 C CA . LEU B 1 92 ? -7.5 9.406 3.129 1 98.81 92 LEU B CA 1
ATOM 2630 C C . LEU B 1 92 ? -6.527 10.352 3.82 1 98.81 92 LEU B C 1
ATOM 2632 O O . LEU B 1 92 ? -6.809 11.547 3.961 1 98.81 92 LEU B O 1
ATOM 2636 N N . GLU B 1 93 ? -5.473 9.797 4.305 1 98.5 93 GLU B N 1
ATOM 2637 C CA . GLU B 1 93 ? -4.27 10.578 4.574 1 98.5 93 GLU B CA 1
ATOM 2638 C C . GLU B 1 93 ? -3.342 10.602 3.363 1 98.5 93 GLU B C 1
ATOM 2640 O O . GLU B 1 93 ? -2.957 9.547 2.85 1 98.5 93 GLU B O 1
ATOM 2645 N N . VAL B 1 94 ?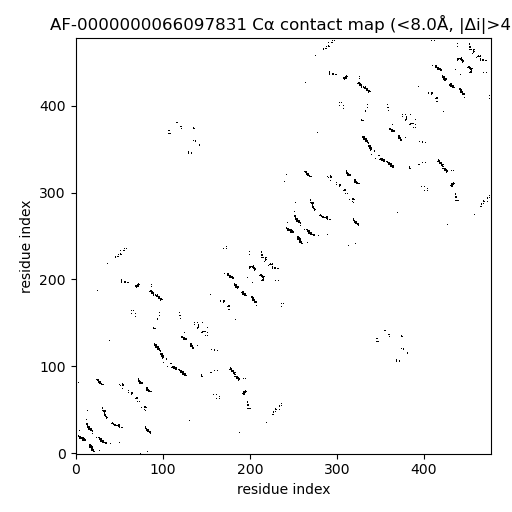 -3.025 11.75 2.93 1 98.88 94 VAL B N 1
ATOM 2646 C CA . VAL B 1 94 ? -2.123 11.891 1.792 1 98.88 94 VAL B CA 1
ATOM 2647 C C . VAL B 1 94 ? -0.72 12.234 2.285 1 98.88 94 VAL B C 1
ATOM 2649 O O . VAL B 1 94 ? -0.517 13.281 2.91 1 98.88 94 VAL B O 1
ATOM 2652 N N . ILE B 1 95 ? 0.219 11.391 2.016 1 98.88 95 ILE B N 1
ATOM 2653 C CA . ILE B 1 95 ? 1.579 11.562 2.514 1 98.88 95 ILE B CA 1
ATOM 2654 C C . ILE B 1 95 ? 2.521 11.852 1.347 1 98.88 95 ILE B C 1
ATOM 2656 O O . ILE B 1 95 ? 2.5 11.148 0.333 1 98.88 95 ILE B O 1
ATOM 2660 N N . ALA B 1 96 ? 3.244 12.867 1.461 1 98.88 96 ALA B N 1
ATOM 2661 C CA . ALA B 1 96 ? 4.316 13.172 0.517 1 98.88 96 ALA B CA 1
ATOM 2662 C C . ALA B 1 96 ? 5.684 13.078 1.188 1 98.88 96 ALA B C 1
ATOM 2664 O O . ALA B 1 96 ? 5.879 13.602 2.289 1 98.88 96 ALA B O 1
ATOM 2665 N N . ARG B 1 97 ? 6.605 12.438 0.578 1 98.94 97 ARG B N 1
ATOM 2666 C CA . ARG B 1 97 ? 7.91 12.195 1.186 1 98.94 97 ARG B CA 1
ATOM 2667 C C . ARG B 1 97 ? 9.039 12.656 0.267 1 98.94 97 ARG B C 1
ATOM 2669 O O . ARG B 1 97 ? 8.992 12.414 -0.941 1 98.94 97 ARG B O 1
ATOM 2676 N N . ASN B 1 98 ? 10.039 13.281 0.863 1 98.94 98 ASN B N 1
ATOM 2677 C CA . ASN B 1 98 ? 11.234 13.719 0.159 1 98.94 98 ASN B CA 1
ATOM 2678 C C . ASN B 1 98 ? 12.469 12.945 0.608 1 98.94 98 ASN B C 1
ATOM 2680 O O . ASN B 1 98 ? 13.43 12.797 -0.153 1 98.94 98 ASN B O 1
ATOM 2684 N N . ILE B 1 99 ? 12.469 12.547 1.823 1 98.88 99 ILE B N 1
ATOM 2685 C CA . ILE B 1 99 ? 13.562 11.797 2.441 1 98.88 99 ILE B CA 1
ATOM 2686 C C . ILE B 1 99 ? 13 10.57 3.154 1 98.88 99 ILE B C 1
ATOM 2688 O O . ILE B 1 99 ? 11.969 10.648 3.826 1 98.88 99 ILE B O 1
ATOM 2692 N N . ALA B 1 100 ? 13.633 9.438 2.959 1 98.75 100 ALA B N 1
ATOM 2693 C CA . ALA B 1 100 ? 13.156 8.195 3.561 1 98.75 100 ALA B CA 1
ATOM 2694 C C . ALA B 1 100 ? 13.453 8.164 5.059 1 98.75 100 ALA B C 1
ATOM 2696 O O . ALA B 1 100 ? 14.594 8.359 5.477 1 98.75 100 ALA B O 1
ATOM 2697 N N . THR B 1 101 ? 12.5 7.906 5.816 1 98.44 101 THR B N 1
ATOM 2698 C CA . THR B 1 101 ? 12.617 7.68 7.254 1 98.44 101 THR B CA 1
ATOM 2699 C C . THR B 1 101 ? 11.352 7.02 7.801 1 98.44 101 THR B C 1
ATOM 2701 O O . THR B 1 101 ? 10.406 6.758 7.051 1 98.44 101 THR B O 1
ATOM 2704 N N . GLY B 1 102 ? 11.391 6.609 9.07 1 95.88 102 GLY B N 1
ATOM 2705 C CA . GLY B 1 102 ? 10.203 6.109 9.734 1 95.88 102 GLY B CA 1
ATOM 2706 C C . GLY B 1 102 ? 9.656 4.836 9.109 1 95.88 102 GLY B C 1
ATOM 2707 O O . GLY B 1 102 ? 10.398 3.881 8.883 1 95.88 102 GLY B O 1
ATOM 2708 N N . SER B 1 103 ? 8.336 4.836 8.852 1 96.12 103 SER B N 1
ATOM 2709 C CA . SER B 1 103 ? 7.637 3.635 8.414 1 96.12 103 SER B CA 1
ATOM 2710 C C . SER B 1 103 ? 8.086 3.207 7.02 1 96.12 103 SER B C 1
ATOM 2712 O O . SER B 1 103 ? 8.109 2.016 6.707 1 96.12 103 SER B O 1
ATOM 2714 N N . LEU B 1 104 ? 8.453 4.184 6.219 1 98 104 LEU B N 1
ATOM 2715 C CA . LEU B 1 104 ? 8.891 3.867 4.863 1 98 104 LEU B CA 1
ATOM 2716 C C . LEU B 1 104 ? 10.133 2.99 4.883 1 98 104 LEU B C 1
ATOM 2718 O O . LEU B 1 104 ? 10.195 1.966 4.199 1 98 104 LEU B O 1
ATOM 2722 N N . THR B 1 105 ? 11.164 3.428 5.684 1 98.06 105 THR B N 1
ATOM 2723 C CA . THR B 1 105 ? 12.422 2.695 5.797 1 98.06 105 THR B CA 1
ATOM 2724 C C . THR B 1 105 ? 12.188 1.31 6.391 1 98.06 105 THR B C 1
ATOM 2726 O O . THR B 1 105 ? 12.758 0.322 5.922 1 98.06 105 THR B O 1
ATOM 2729 N N . LYS B 1 106 ? 11.312 1.279 7.355 1 96.69 106 LYS B N 1
ATOM 2730 C CA . LYS B 1 106 ? 11.031 0.005 8.008 1 96.69 106 LYS B CA 1
ATOM 2731 C C . LYS B 1 106 ? 10.305 -0.947 7.062 1 96.69 106 LYS B C 1
ATOM 2733 O O . LYS B 1 106 ? 10.633 -2.133 6.996 1 96.69 106 LYS B O 1
ATOM 2738 N N . ARG B 1 107 ? 9.422 -0.472 6.258 1 97.94 107 ARG B N 1
ATOM 2739 C CA . ARG B 1 107 ? 8.555 -1.293 5.418 1 97.94 107 ARG B CA 1
ATOM 2740 C C . ARG B 1 107 ? 9.281 -1.741 4.156 1 97.94 107 ARG B C 1
ATOM 2742 O O . ARG B 1 107 ? 9.117 -2.877 3.707 1 97.94 107 ARG B O 1
ATOM 2749 N N . LEU B 1 108 ? 10.148 -0.874 3.59 1 98.56 108 LEU B N 1
ATOM 2750 C CA . LEU B 1 108 ? 10.664 -1.145 2.252 1 98.56 108 LEU B CA 1
ATOM 2751 C C . LEU B 1 108 ? 12.164 -1.396 2.291 1 98.56 108 LEU B C 1
ATOM 2753 O O . LEU B 1 108 ? 12.781 -1.655 1.254 1 98.56 108 LEU B O 1
ATOM 2757 N N . GLY B 1 109 ? 12.789 -1.308 3.467 1 98 109 GLY B N 1
ATOM 2758 C CA . GLY B 1 109 ? 14.203 -1.598 3.625 1 98 109 GLY B CA 1
ATOM 2759 C C . GLY B 1 109 ? 15.102 -0.521 3.045 1 98 109 GLY B C 1
ATOM 2760 O O . GLY B 1 109 ? 16.25 -0.79 2.688 1 98 109 GLY B O 1
ATOM 2761 N N . ILE B 1 110 ? 14.555 0.654 2.887 1 98.25 110 ILE B N 1
ATOM 2762 C CA . ILE B 1 110 ? 15.336 1.783 2.396 1 98.25 110 ILE B CA 1
ATOM 2763 C C . ILE B 1 110 ? 16.141 2.391 3.543 1 98.25 110 ILE B C 1
ATOM 2765 O O . ILE B 1 110 ? 15.625 2.549 4.652 1 98.25 110 ILE B O 1
ATOM 2769 N N . LYS B 1 111 ? 17.359 2.744 3.307 1 98.19 111 LYS B N 1
ATOM 2770 C CA . LYS B 1 111 ? 18.219 3.324 4.336 1 98.19 111 LYS B CA 1
ATOM 2771 C C . LYS B 1 111 ? 17.656 4.645 4.844 1 98.19 111 LYS B C 1
ATOM 2773 O O . LYS B 1 111 ? 17.25 5.5 4.051 1 98.19 111 LYS B O 1
ATOM 2778 N N . ASP B 1 112 ? 17.625 4.848 6.156 1 98.31 112 ASP B N 1
ATOM 2779 C CA . ASP B 1 112 ? 17.156 6.082 6.773 1 98.31 112 ASP B CA 1
ATOM 2780 C C . ASP B 1 112 ? 17.984 7.277 6.309 1 98.31 112 ASP B C 1
ATOM 2782 O O . ASP B 1 112 ? 19.203 7.203 6.246 1 98.31 112 ASP B O 1
ATOM 2786 N N . GLY B 1 113 ? 17.281 8.344 5.918 1 98.44 113 GLY B N 1
ATOM 2787 C CA . GLY B 1 113 ? 17.953 9.555 5.492 1 98.44 113 GLY B CA 1
ATOM 2788 C C . GLY B 1 113 ? 18.203 9.617 3.996 1 98.44 113 GLY B C 1
ATOM 2789 O O . GLY B 1 113 ? 18.688 10.625 3.479 1 98.44 113 GLY B O 1
ATOM 2790 N N . THR B 1 114 ? 17.844 8.602 3.238 1 98.62 114 THR B N 1
ATOM 2791 C CA . THR B 1 114 ? 18.016 8.586 1.791 1 98.62 114 THR B CA 1
ATOM 2792 C C . THR B 1 114 ? 17.141 9.648 1.13 1 98.62 114 THR B C 1
ATOM 2794 O O . THR B 1 114 ? 15.938 9.68 1.341 1 98.62 114 THR B O 1
ATOM 2797 N N . VAL B 1 115 ? 17.734 10.523 0.379 1 98.75 115 VAL B N 1
ATOM 2798 C CA . VAL B 1 115 ? 16.969 11.492 -0.408 1 98.75 115 VAL B CA 1
ATOM 2799 C C . VAL B 1 115 ? 16.297 10.781 -1.578 1 98.75 115 VAL B C 1
ATOM 2801 O O . VAL B 1 115 ? 16.953 10.094 -2.365 1 98.75 115 VAL B O 1
ATOM 2804 N N . LEU B 1 116 ? 15.055 10.93 -1.695 1 98.81 116 LEU B N 1
ATOM 2805 C CA . LEU B 1 116 ? 14.305 10.227 -2.732 1 98.81 116 LEU B CA 1
ATOM 2806 C C . LEU B 1 116 ? 14.453 10.93 -4.078 1 98.81 116 LEU B C 1
ATOM 2808 O O . LEU B 1 116 ? 14.562 12.156 -4.133 1 98.81 116 LEU B O 1
ATOM 2812 N N . PRO B 1 117 ? 14.445 10.203 -5.16 1 98.12 117 PRO B N 1
ATOM 2813 C CA . PRO B 1 117 ? 14.688 10.781 -6.484 1 98.12 117 PRO B CA 1
ATOM 2814 C C . PRO B 1 117 ? 13.477 11.531 -7.031 1 98.12 117 PRO B C 1
ATOM 2816 O O . PRO B 1 117 ? 13.586 12.219 -8.047 1 98.12 117 PRO B O 1
ATOM 2819 N N . PHE B 1 118 ? 12.344 11.406 -6.453 1 98.31 118 PHE B N 1
ATOM 2820 C CA . PHE B 1 118 ? 11.109 12.117 -6.766 1 98.31 118 PHE B CA 1
ATOM 2821 C C . PHE B 1 118 ? 10.211 12.195 -5.539 1 98.31 118 PHE B C 1
ATOM 2823 O O . PHE B 1 118 ? 10.469 11.547 -4.523 1 98.31 118 PHE B O 1
ATOM 2830 N N . THR B 1 119 ? 9.195 13.047 -5.57 1 98.62 119 THR B N 1
ATOM 2831 C CA . THR B 1 119 ? 8.219 13.117 -4.496 1 98.62 119 THR B CA 1
ATOM 2832 C C . THR B 1 119 ? 7.387 11.836 -4.438 1 98.62 119 THR B C 1
ATOM 2834 O O . THR B 1 119 ? 6.598 11.562 -5.344 1 98.62 119 THR B O 1
ATOM 2837 N N . LEU B 1 120 ? 7.629 11.094 -3.428 1 98.81 120 LEU B N 1
ATOM 2838 C CA . LEU B 1 120 ? 6.812 9.906 -3.211 1 98.81 120 LEU B CA 1
ATOM 2839 C C . LEU B 1 120 ? 5.461 10.281 -2.604 1 98.81 120 LEU B C 1
ATOM 2841 O O . LEU B 1 120 ? 5.406 10.992 -1.597 1 98.81 120 LEU B O 1
ATOM 2845 N N . VAL B 1 121 ? 4.387 9.852 -3.18 1 98.88 121 VAL B N 1
ATOM 2846 C CA . VAL B 1 121 ? 3.061 10.094 -2.625 1 98.88 121 VAL B CA 1
ATOM 2847 C C . VAL B 1 121 ? 2.43 8.773 -2.197 1 98.88 121 VAL B C 1
ATOM 2849 O O . VAL B 1 121 ? 2.428 7.805 -2.961 1 98.88 121 VAL B O 1
ATOM 2852 N N . GLU B 1 122 ? 1.956 8.742 -1.034 1 98.81 122 GLU B N 1
ATOM 2853 C CA . GLU B 1 122 ? 1.266 7.582 -0.477 1 98.81 122 GLU B CA 1
ATOM 2854 C C . GLU B 1 122 ? -0.121 7.961 0.035 1 98.81 122 GLU B C 1
ATOM 2856 O O . GLU B 1 122 ? -0.334 9.086 0.497 1 98.81 122 GLU B O 1
ATOM 2861 N N . PHE B 1 123 ? -1.03 7.031 -0.06 1 98.81 123 PHE B N 1
ATOM 2862 C CA . PHE B 1 123 ? -2.357 7.16 0.531 1 98.81 123 PHE B CA 1
ATOM 2863 C C . PHE B 1 123 ? -2.551 6.148 1.653 1 98.81 123 PHE B C 1
ATOM 2865 O O . PHE B 1 123 ? -2.211 4.973 1.5 1 98.81 123 PHE B O 1
ATOM 2872 N N . CYS B 1 124 ? -3.002 6.586 2.734 1 98.5 124 CYS B N 1
ATOM 2873 C CA . CYS B 1 124 ? -3.436 5.711 3.818 1 98.5 124 CYS B CA 1
ATOM 2874 C C . CYS B 1 124 ? -4.926 5.875 4.09 1 98.5 124 CYS B C 1
ATOM 2876 O O . CYS B 1 124 ? -5.449 6.992 4.039 1 98.5 124 CYS B O 1
ATOM 2878 N N . TYR B 1 125 ? -5.605 4.777 4.367 1 98.5 125 TYR B N 1
ATOM 2879 C CA . TYR B 1 125 ? -7.016 4.82 4.738 1 98.5 125 TYR B CA 1
ATOM 2880 C C . TYR B 1 125 ? -7.191 5.367 6.152 1 98.5 125 TYR B C 1
ATOM 2882 O O . TYR B 1 125 ? -6.562 4.887 7.094 1 98.5 125 TYR B O 1
ATOM 2890 N N . LYS B 1 126 ? -7.961 6.391 6.281 1 96.75 126 LYS B N 1
ATOM 2891 C CA . LYS B 1 126 ? -8.203 6.953 7.609 1 96.75 126 LYS B CA 1
ATOM 2892 C C . LYS B 1 126 ? -9.109 6.047 8.438 1 96.75 126 LYS B C 1
ATOM 2894 O O . LYS B 1 126 ? -10.328 6.227 8.445 1 96.75 126 LYS B O 1
ATOM 2899 N N . ASP B 1 127 ? -8.539 5.117 9.141 1 95.5 127 ASP B N 1
ATOM 2900 C CA . ASP B 1 127 ? -9.234 4.172 10.008 1 95.5 127 ASP B CA 1
ATOM 2901 C C . ASP B 1 127 ? -8.32 3.693 11.133 1 95.5 127 ASP B C 1
ATOM 2903 O O . ASP B 1 127 ? -7.527 2.77 10.945 1 95.5 127 ASP B O 1
ATOM 2907 N N . ASP B 1 128 ? -8.492 4.305 12.273 1 92.44 128 ASP B N 1
ATOM 2908 C CA . ASP B 1 128 ? -7.625 4.02 13.406 1 92.44 128 ASP B CA 1
ATOM 2909 C C . ASP B 1 128 ? -7.699 2.547 13.805 1 92.44 128 ASP B C 1
ATOM 2911 O O . ASP B 1 128 ? -6.699 1.956 14.211 1 92.44 128 ASP B O 1
ATOM 2915 N N . ASP B 1 129 ? -8.867 1.986 13.711 1 94.44 129 ASP B N 1
ATOM 2916 C CA . ASP B 1 129 ? -9.07 0.595 14.109 1 94.44 129 ASP B CA 1
ATOM 2917 C C . ASP B 1 129 ? -8.281 -0.351 13.203 1 94.44 129 ASP B C 1
ATOM 2919 O O . ASP B 1 129 ? -7.844 -1.416 13.648 1 94.44 129 ASP B O 1
ATOM 2923 N N . LEU B 1 130 ? -8.062 0.038 11.977 1 96.75 130 LEU B N 1
ATOM 2924 C CA . LEU B 1 130 ? -7.328 -0.786 11.023 1 96.75 130 LEU B CA 1
ATOM 2925 C C . LEU B 1 130 ? -5.859 -0.384 10.977 1 96.75 130 LEU B C 1
ATOM 2927 O O . LEU B 1 130 ? -5.078 -0.96 10.219 1 96.75 130 LEU B O 1
ATOM 2931 N N . GLY B 1 131 ? -5.527 0.67 11.734 1 95.69 131 GLY B N 1
ATOM 2932 C CA . GLY B 1 131 ? -4.148 1.13 11.789 1 95.69 131 GLY B CA 1
ATOM 2933 C C . GLY B 1 131 ? -3.758 1.977 10.594 1 95.69 131 GLY B C 1
ATOM 2934 O O . GLY B 1 131 ? -2.605 1.949 10.156 1 95.69 131 GLY B O 1
ATOM 2935 N N . ASP B 1 132 ? -4.73 2.57 9.898 1 97.25 132 ASP B N 1
ATOM 2936 C CA . ASP B 1 132 ? -4.523 3.465 8.766 1 97.25 132 ASP B CA 1
ATOM 2937 C C . ASP B 1 132 ? -3.684 2.791 7.68 1 97.25 132 ASP B C 1
ATOM 2939 O O . ASP B 1 132 ? -2.621 3.293 7.309 1 97.25 132 ASP B O 1
ATOM 2943 N N . PRO B 1 133 ? -4.133 1.752 7.141 1 98.19 133 PRO B N 1
ATOM 2944 C CA . PRO B 1 133 ? -3.34 0.965 6.191 1 98.19 133 PRO B CA 1
ATOM 2945 C C . PRO B 1 133 ? -3.004 1.738 4.918 1 98.19 133 PRO B C 1
ATOM 2947 O O . PRO B 1 133 ? -3.805 2.557 4.461 1 98.19 133 PRO B O 1
ATOM 2950 N N . ILE B 1 134 ? -1.871 1.459 4.328 1 98.31 134 ILE B N 1
ATOM 2951 C CA . ILE B 1 134 ? -1.458 2.002 3.037 1 98.31 134 ILE B CA 1
ATOM 2952 C C . ILE B 1 134 ? -2.346 1.438 1.932 1 98.31 134 ILE B C 1
ATOM 2954 O O . ILE B 1 134 ? -2.742 0.27 1.979 1 98.31 134 ILE B O 1
ATOM 2958 N N . LEU B 1 135 ? -2.637 2.24 0.995 1 98.62 135 LEU B N 1
ATOM 2959 C CA . LEU B 1 135 ? -3.496 1.866 -0.123 1 98.62 135 LEU B CA 1
ATOM 2960 C C . LEU B 1 135 ? -2.764 2.029 -1.45 1 98.62 135 LEU B C 1
ATOM 2962 O O . LEU B 1 135 ? -1.98 2.965 -1.621 1 98.62 135 LEU B O 1
ATOM 2966 N N . ASN B 1 136 ? -2.973 1.114 -2.359 1 98.31 136 ASN B N 1
ATOM 2967 C CA . ASN B 1 136 ? -2.74 1.491 -3.75 1 98.31 136 ASN B CA 1
ATOM 2968 C C . ASN B 1 136 ? -3.969 2.154 -4.363 1 98.31 136 ASN B C 1
ATOM 2970 O O . ASN B 1 136 ? -4.965 2.385 -3.678 1 98.31 136 ASN B O 1
ATOM 2974 N N . ASP B 1 137 ? -3.898 2.518 -5.617 1 98.06 137 ASP B N 1
ATOM 2975 C CA . ASP B 1 137 ? -4.977 3.271 -6.25 1 98.06 137 ASP B CA 1
ATOM 2976 C C . ASP B 1 137 ? -6.266 2.451 -6.305 1 98.06 137 ASP B C 1
ATOM 2978 O O . ASP B 1 137 ? -7.352 2.973 -6.043 1 98.06 137 ASP B O 1
ATOM 2982 N N . ASP B 1 138 ? -6.16 1.154 -6.57 1 97.94 138 ASP B N 1
ATOM 2983 C CA . ASP B 1 138 ? -7.328 0.284 -6.648 1 97.94 138 ASP B CA 1
ATOM 2984 C C . ASP B 1 138 ? -8.016 0.168 -5.289 1 97.94 138 ASP B C 1
ATOM 2986 O O . ASP B 1 138 ? -9.25 0.085 -5.215 1 97.94 138 ASP B O 1
ATOM 2990 N N . HIS B 1 139 ? -7.254 0.126 -4.238 1 98.75 139 HIS B N 1
ATOM 2991 C CA . HIS B 1 139 ? -7.82 0.068 -2.895 1 98.75 139 HIS B CA 1
ATOM 2992 C C . HIS B 1 139 ? -8.688 1.288 -2.611 1 98.75 139 HIS B C 1
ATOM 2994 O O . HIS B 1 139 ? -9.789 1.157 -2.074 1 98.75 139 HIS B O 1
ATOM 3000 N N . ALA B 1 140 ? -8.117 2.48 -2.969 1 98.69 140 ALA B N 1
ATOM 3001 C CA . ALA B 1 140 ? -8.852 3.721 -2.723 1 98.69 140 ALA B CA 1
ATOM 3002 C C . ALA B 1 140 ? -10.195 3.715 -3.441 1 98.69 140 ALA B C 1
ATOM 3004 O O . ALA B 1 140 ? -11.203 4.156 -2.887 1 98.69 140 ALA B O 1
ATOM 3005 N N . LEU B 1 141 ? -10.18 3.188 -4.664 1 98.19 141 LEU B N 1
ATOM 3006 C CA . LEU B 1 141 ? -11.406 3.08 -5.445 1 98.19 141 LEU B CA 1
ATOM 3007 C C . LEU B 1 141 ? -12.352 2.057 -4.828 1 98.19 141 LEU B C 1
ATOM 3009 O O . LEU B 1 141 ? -13.547 2.322 -4.68 1 98.19 141 LEU B O 1
ATOM 3013 N N . LEU B 1 142 ? -11.828 0.944 -4.465 1 98.12 142 LEU B N 1
ATOM 3014 C CA . LEU B 1 142 ? -12.602 -0.167 -3.922 1 98.12 142 LEU B CA 1
ATOM 3015 C C . LEU B 1 142 ? -13.336 0.253 -2.654 1 98.12 142 LEU B C 1
ATOM 3017 O O . LEU B 1 142 ? -14.5 -0.108 -2.457 1 98.12 142 LEU B O 1
ATOM 3021 N N . LEU B 1 143 ? -12.688 1.066 -1.863 1 98.31 143 LEU B N 1
ATOM 3022 C CA . LEU B 1 143 ? -13.219 1.473 -0.568 1 98.31 143 LEU B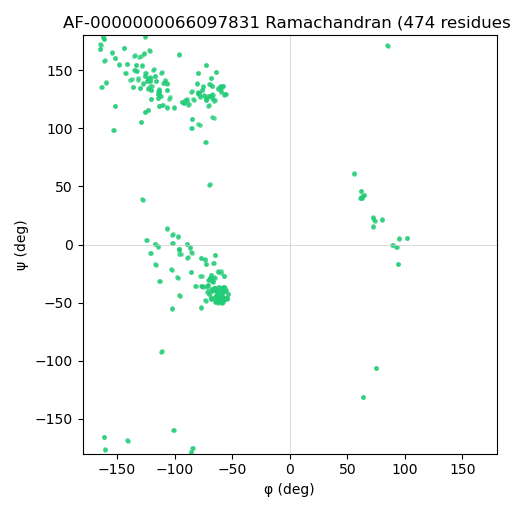 CA 1
ATOM 3023 C C . LEU B 1 143 ? -14.164 2.664 -0.718 1 98.31 143 LEU B C 1
ATOM 3025 O O . LEU B 1 143 ? -14.766 3.109 0.26 1 98.31 143 LEU B O 1
ATOM 3029 N N . GLY B 1 144 ? -14.234 3.205 -1.917 1 98 144 GLY B N 1
ATOM 3030 C CA . GLY B 1 144 ? -15.062 4.379 -2.146 1 98 144 GLY B CA 1
ATOM 3031 C C . GLY B 1 144 ? -14.492 5.641 -1.535 1 98 144 GLY B C 1
ATOM 3032 O O . GLY B 1 144 ? -15.234 6.566 -1.198 1 98 144 GLY B O 1
ATOM 3033 N N . ALA B 1 145 ? -13.18 5.633 -1.327 1 98.44 145 ALA B N 1
ATOM 3034 C CA . ALA B 1 145 ? -12.531 6.801 -0.737 1 98.44 145 ALA B CA 1
ATOM 3035 C C . ALA B 1 145 ? -12.547 7.984 -1.702 1 98.44 145 ALA B C 1
ATOM 3037 O O . ALA B 1 145 ? -12.453 9.141 -1.28 1 98.44 145 ALA B O 1
ATOM 3038 N N . VAL B 1 146 ? -12.602 7.676 -2.975 1 98.38 146 VAL B N 1
ATOM 3039 C CA . VAL B 1 146 ? -12.742 8.648 -4.055 1 98.38 146 VAL B CA 1
ATOM 3040 C C . VAL B 1 146 ? -13.805 8.172 -5.043 1 98.38 146 VAL B C 1
ATOM 3042 O O . VAL B 1 146 ? -14.148 6.984 -5.074 1 98.38 146 VAL B O 1
ATOM 3045 N N . LYS B 1 147 ? -14.273 9.102 -5.859 1 96.81 147 LYS B N 1
ATOM 3046 C CA . LYS B 1 147 ? -15.312 8.758 -6.828 1 96.81 147 LYS B CA 1
ATOM 3047 C C . LYS B 1 147 ? -14.727 8 -8.016 1 96.81 147 LYS B C 1
ATOM 3049 O O . LYS B 1 147 ? -15.391 7.133 -8.594 1 96.81 147 LYS B O 1
ATOM 3054 N N . ASP B 1 148 ? -13.547 8.32 -8.445 1 97.44 148 ASP B N 1
ATOM 3055 C CA . ASP B 1 148 ? -12.883 7.699 -9.586 1 97.44 148 ASP B CA 1
ATOM 3056 C C . ASP B 1 148 ? -11.383 7.969 -9.562 1 97.44 148 ASP B C 1
ATOM 3058 O O . ASP B 1 148 ? -10.875 8.641 -8.664 1 97.44 148 ASP B O 1
ATOM 3062 N N . LYS B 1 149 ? -10.695 7.453 -10.5 1 95.88 149 LYS B N 1
ATOM 3063 C CA . LYS B 1 149 ? -9.234 7.551 -10.555 1 95.88 149 LYS B CA 1
ATOM 3064 C C . LYS B 1 149 ? -8.797 8.992 -10.789 1 95.88 149 LYS B C 1
ATOM 3066 O O . LYS B 1 149 ? -7.73 9.406 -10.328 1 95.88 149 LYS B O 1
ATOM 3071 N N . ASN B 1 150 ? -9.578 9.742 -11.5 1 97.94 150 ASN B N 1
ATOM 3072 C CA . ASN B 1 150 ? -9.25 11.141 -11.75 1 97.94 150 ASN B CA 1
ATOM 3073 C C . ASN B 1 150 ? -9.227 11.953 -10.453 1 97.94 150 ASN B C 1
ATOM 3075 O O . ASN B 1 150 ? -8.352 12.797 -10.266 1 97.94 150 ASN B O 1
ATOM 3079 N N . GLU B 1 151 ? -10.195 11.719 -9.648 1 98.25 151 GLU B N 1
ATOM 3080 C CA . GLU B 1 151 ? -10.234 12.391 -8.359 1 98.25 151 GLU B CA 1
ATOM 3081 C C . GLU B 1 151 ? -9.016 12.039 -7.512 1 98.25 151 GLU B C 1
ATOM 3083 O O . GLU B 1 151 ? -8.422 12.914 -6.871 1 98.25 151 GLU B O 1
ATOM 3088 N N . LEU B 1 152 ? -8.641 10.789 -7.523 1 98.56 152 LEU B N 1
ATOM 3089 C CA . LEU B 1 152 ? -7.453 10.359 -6.793 1 98.56 152 LEU B CA 1
ATOM 3090 C C . LEU B 1 152 ? -6.203 11.047 -7.336 1 98.56 152 LEU B C 1
ATOM 3092 O O . LEU B 1 152 ? -5.336 11.469 -6.57 1 98.56 152 LEU B O 1
ATOM 3096 N N . GLU B 1 153 ? -6.121 11.086 -8.617 1 98.25 153 GLU B N 1
ATOM 3097 C CA . GLU B 1 153 ? -4.984 11.742 -9.25 1 98.25 153 GLU B CA 1
ATOM 3098 C C . GLU B 1 153 ? -4.93 13.227 -8.891 1 98.25 153 GLU B C 1
ATOM 3100 O O . GLU B 1 153 ? -3.846 13.789 -8.711 1 98.25 153 GLU B O 1
ATOM 3105 N N . ASN B 1 154 ? -6.09 13.852 -8.789 1 98.44 154 ASN B N 1
ATOM 3106 C CA . ASN B 1 154 ? -6.137 15.242 -8.344 1 98.44 154 ASN B CA 1
ATOM 3107 C C . ASN B 1 154 ? -5.547 15.414 -6.949 1 98.44 154 ASN B C 1
ATOM 3109 O O . ASN B 1 154 ? -4.789 16.344 -6.699 1 98.44 154 ASN B O 1
ATOM 3113 N N . LEU B 1 155 ? -5.895 14.516 -6.07 1 98.81 155 LEU B N 1
ATOM 3114 C CA . LEU B 1 155 ? -5.34 14.555 -4.723 1 98.81 155 LEU B CA 1
ATOM 3115 C C . LEU B 1 155 ? -3.824 14.398 -4.754 1 98.81 155 LEU B C 1
ATOM 3117 O O . LEU B 1 155 ? -3.105 15.125 -4.07 1 98.81 155 LEU B O 1
ATOM 3121 N N . ARG B 1 156 ? -3.363 13.445 -5.547 1 98.75 156 ARG B N 1
ATOM 3122 C CA . ARG B 1 156 ? -1.937 13.188 -5.699 1 98.75 156 ARG B CA 1
ATOM 3123 C C . ARG B 1 156 ? -1.204 14.43 -6.199 1 98.75 156 ARG B C 1
ATOM 3125 O O . ARG B 1 156 ? -0.182 14.82 -5.637 1 98.75 156 ARG B O 1
ATOM 3132 N N . GLN B 1 157 ? -1.732 15.023 -7.246 1 98.62 157 GLN B N 1
ATOM 3133 C CA . GLN B 1 157 ? -1.096 16.188 -7.852 1 98.62 157 GLN B CA 1
ATOM 3134 C C . GLN B 1 157 ? -1.104 17.375 -6.895 1 98.62 157 GLN B C 1
ATOM 3136 O O . GLN B 1 157 ? -0.158 18.172 -6.871 1 98.62 157 GLN B O 1
ATOM 3141 N N . THR B 1 158 ? -2.172 17.516 -6.156 1 98.81 158 THR B N 1
ATOM 3142 C CA . THR B 1 158 ? -2.24 18.578 -5.16 1 98.81 158 THR B CA 1
ATOM 3143 C C . THR B 1 158 ? -1.141 18.422 -4.113 1 98.81 158 THR B C 1
ATOM 3145 O O . THR B 1 158 ? -0.464 19.391 -3.76 1 98.81 158 THR B O 1
ATOM 3148 N N . ALA B 1 159 ? -0.956 17.188 -3.682 1 98.88 159 ALA B N 1
ATOM 3149 C CA . ALA B 1 159 ? 0.096 16.922 -2.707 1 98.88 159 ALA B CA 1
ATOM 3150 C C . ALA B 1 159 ? 1.474 17.234 -3.283 1 98.88 159 ALA B C 1
ATOM 3152 O O . ALA B 1 159 ? 2.33 17.781 -2.59 1 98.88 159 ALA B O 1
ATOM 3153 N N . ILE B 1 160 ? 1.697 16.891 -4.508 1 98.88 160 ILE B N 1
ATOM 3154 C CA . ILE B 1 160 ? 2.973 17.141 -5.172 1 98.88 160 ILE B CA 1
ATOM 3155 C C . ILE B 1 160 ? 3.221 18.641 -5.277 1 98.88 160 ILE B C 1
ATOM 3157 O O . ILE B 1 160 ? 4.332 19.109 -5.027 1 98.88 160 ILE B O 1
ATOM 3161 N N . LYS B 1 161 ? 2.188 19.359 -5.656 1 98.88 161 LYS B N 1
ATOM 3162 C CA . LYS B 1 161 ? 2.301 20.812 -5.762 1 98.88 161 LYS B CA 1
ATOM 3163 C C . LYS B 1 161 ? 2.6 21.438 -4.402 1 98.88 161 LYS B C 1
ATOM 3165 O O . LYS B 1 161 ? 3.467 22.312 -4.289 1 98.88 161 LYS B O 1
ATOM 3170 N N . ILE B 1 162 ? 1.891 21 -3.416 1 98.94 162 ILE B N 1
ATOM 3171 C CA . ILE B 1 162 ? 2.119 21.484 -2.061 1 98.94 162 ILE B CA 1
ATOM 3172 C C . ILE B 1 162 ? 3.559 21.188 -1.643 1 98.94 162 ILE B C 1
ATOM 3174 O O . ILE B 1 162 ? 4.23 22.062 -1.073 1 98.94 162 ILE B O 1
ATOM 3178 N N . ASN B 1 163 ? 4.004 20.031 -1.914 1 98.94 163 ASN B N 1
ATOM 3179 C CA . ASN B 1 163 ? 5.375 19.656 -1.581 1 98.94 163 ASN B CA 1
ATOM 3180 C C . ASN B 1 163 ? 6.383 20.594 -2.24 1 98.94 163 ASN B C 1
ATOM 3182 O O . ASN B 1 163 ? 7.359 21 -1.61 1 98.94 163 ASN B O 1
ATOM 3186 N N . LYS B 1 164 ? 6.176 20.828 -3.512 1 98.88 164 LYS B N 1
ATOM 3187 C CA . LYS B 1 164 ? 7.09 21.703 -4.227 1 98.88 164 LYS B CA 1
ATOM 3188 C C . LYS B 1 164 ? 7.18 23.078 -3.551 1 98.88 164 LYS B C 1
ATOM 3190 O O . LYS B 1 164 ? 8.273 23.562 -3.283 1 98.88 164 LYS B O 1
ATOM 3195 N N . ILE B 1 165 ? 6.07 23.672 -3.207 1 98.94 165 ILE B N 1
ATOM 3196 C CA . ILE B 1 165 ? 6 25 -2.602 1 98.94 165 ILE B CA 1
ATOM 3197 C C . ILE B 1 165 ? 6.68 24.984 -1.233 1 98.94 165 ILE B C 1
ATOM 3199 O O . ILE B 1 165 ? 7.543 25.812 -0.947 1 98.94 165 ILE B O 1
ATOM 3203 N N . LEU B 1 166 ? 6.305 24 -0.41 1 98.94 166 LEU B N 1
ATOM 3204 C CA . LEU B 1 166 ? 6.801 23.953 0.961 1 98.94 166 LEU B CA 1
ATOM 3205 C C . LEU B 1 166 ? 8.289 23.609 0.988 1 98.94 166 LEU B C 1
ATOM 3207 O O . LEU B 1 166 ? 9.039 24.156 1.799 1 98.94 166 LEU B O 1
ATOM 3211 N N . LYS B 1 167 ? 8.641 22.656 0.168 1 98.88 167 LYS B N 1
ATOM 3212 C CA . LYS B 1 167 ? 10.047 22.25 0.122 1 98.88 167 LYS B CA 1
ATOM 3213 C C . LYS B 1 167 ? 10.945 23.438 -0.218 1 98.88 167 LYS B C 1
ATOM 3215 O O . LYS B 1 167 ? 11.969 23.656 0.431 1 98.88 167 LYS B O 1
ATOM 3220 N N . GLU B 1 168 ? 10.578 24.203 -1.204 1 98.69 168 GLU B N 1
ATOM 3221 C CA . GLU B 1 168 ? 11.328 25.391 -1.604 1 98.69 168 GLU B CA 1
ATOM 3222 C C . GLU B 1 168 ? 11.344 26.438 -0.49 1 98.69 168 GLU B C 1
ATOM 3224 O O . GLU B 1 168 ? 12.391 27 -0.186 1 98.69 168 GLU B O 1
ATOM 3229 N N . PHE B 1 169 ? 10.242 26.719 0.124 1 98.88 169 PHE B N 1
ATOM 3230 C CA . PHE B 1 169 ? 10.133 27.703 1.2 1 98.88 169 PHE B CA 1
ATOM 3231 C C . PHE B 1 169 ? 11.031 27.328 2.373 1 98.88 169 PHE B C 1
ATOM 3233 O O . PHE B 1 169 ? 11.82 28.141 2.844 1 98.88 169 PHE B O 1
ATOM 3240 N N . PHE B 1 170 ? 10.945 26.078 2.816 1 98.88 170 PHE B N 1
ATOM 3241 C CA . PHE B 1 170 ? 11.664 25.656 4.016 1 98.88 170 PHE B CA 1
ATOM 3242 C C . PHE B 1 170 ? 13.164 25.594 3.756 1 98.88 170 PHE B C 1
ATOM 3244 O O . PHE B 1 170 ? 13.969 25.828 4.664 1 98.88 170 PHE B O 1
ATOM 3251 N N . ALA B 1 171 ? 13.516 25.297 2.51 1 98.62 171 ALA B N 1
ATOM 3252 C CA . ALA B 1 171 ? 14.93 25.344 2.158 1 98.62 171 ALA B CA 1
ATOM 3253 C C . ALA B 1 171 ? 15.516 26.734 2.441 1 98.62 171 ALA B C 1
ATOM 3255 O O . ALA B 1 171 ? 16.656 26.844 2.906 1 98.62 171 ALA B O 1
ATOM 3256 N N . THR B 1 172 ? 14.773 27.781 2.232 1 98.62 172 THR B N 1
ATOM 3257 C CA . THR B 1 172 ? 15.242 29.141 2.479 1 98.62 172 THR B CA 1
ATOM 3258 C C . THR B 1 172 ? 15.328 29.422 3.977 1 98.62 172 THR B C 1
ATOM 3260 O O . THR B 1 172 ? 15.938 30.406 4.398 1 98.62 172 THR B O 1
ATOM 3263 N N . LYS B 1 173 ? 14.688 28.609 4.758 1 98.69 173 LYS B N 1
ATOM 3264 C CA . LYS B 1 173 ? 14.672 28.781 6.207 1 98.69 173 LYS B CA 1
ATOM 3265 C C . LYS B 1 173 ? 15.641 27.812 6.883 1 98.69 173 LYS B C 1
ATOM 3267 O O . LYS B 1 173 ? 15.57 27.594 8.094 1 98.69 173 LYS B O 1
ATOM 3272 N N . ASN B 1 174 ? 16.453 27.125 6.086 1 98.31 174 ASN B N 1
ATOM 3273 C CA . ASN B 1 174 ? 17.422 26.156 6.562 1 98.31 174 ASN B CA 1
ATOM 3274 C C . ASN B 1 174 ? 16.734 24.984 7.27 1 98.31 174 ASN B C 1
ATOM 3276 O O . ASN B 1 174 ? 17.172 24.562 8.344 1 98.31 174 ASN B O 1
ATOM 3280 N N . LEU B 1 175 ? 15.664 24.578 6.727 1 98.69 175 LEU B N 1
ATOM 3281 C CA . LEU B 1 175 ? 14.914 23.406 7.16 1 98.69 175 LEU B CA 1
ATOM 3282 C C . LEU B 1 175 ? 14.742 22.422 6.012 1 98.69 175 LEU B C 1
ATOM 3284 O O . LEU B 1 175 ? 14.469 22.812 4.879 1 98.69 175 LEU B O 1
ATOM 3288 N N . LYS B 1 176 ? 14.961 21.172 6.262 1 98.88 176 LYS B N 1
ATOM 3289 C CA . LYS B 1 176 ? 14.586 20.109 5.328 1 98.88 176 LYS B CA 1
ATOM 3290 C C . LYS B 1 176 ? 13.156 19.641 5.578 1 98.88 176 LYS B C 1
ATOM 3292 O O . LYS B 1 176 ? 12.805 19.266 6.699 1 98.88 176 LYS B O 1
ATOM 3297 N N . LEU B 1 177 ? 12.344 19.766 4.621 1 98.94 177 LEU B N 1
ATOM 3298 C CA . LEU B 1 177 ? 11.039 19.094 4.664 1 98.94 177 LEU B CA 1
ATOM 3299 C C . LEU B 1 177 ? 11.172 17.609 4.32 1 98.94 177 LEU B C 1
ATOM 3301 O O . LEU B 1 177 ? 11.344 17.266 3.152 1 98.94 177 LEU B O 1
ATOM 3305 N N . VAL B 1 178 ? 11.133 16.766 5.266 1 98.94 178 VAL B N 1
ATOM 3306 C CA . VAL B 1 178 ? 11.375 15.336 5.109 1 98.94 178 VAL B CA 1
ATOM 3307 C C . VAL B 1 178 ? 10.148 14.664 4.5 1 98.94 178 VAL B C 1
ATOM 3309 O O . VAL B 1 178 ? 10.258 13.945 3.506 1 98.94 178 VAL B O 1
ATOM 3312 N N . ASP B 1 179 ? 9.047 14.859 5.105 1 98.94 179 ASP B N 1
ATOM 3313 C CA . ASP B 1 179 ? 7.742 14.406 4.621 1 98.94 179 ASP B CA 1
ATOM 3314 C C . ASP B 1 179 ? 6.605 15.102 5.363 1 98.94 179 ASP B C 1
ATOM 3316 O O . ASP B 1 179 ? 6.848 15.875 6.293 1 98.94 179 ASP B O 1
ATOM 3320 N N . PHE B 1 180 ? 5.469 14.945 4.855 1 98.88 180 PHE B N 1
ATOM 3321 C CA . PHE B 1 180 ? 4.301 15.461 5.555 1 98.88 180 PHE B CA 1
ATOM 3322 C C . PHE B 1 180 ? 3.062 14.633 5.23 1 98.88 180 PHE B C 1
ATOM 3324 O O . PHE B 1 180 ? 3.059 13.859 4.27 1 98.88 180 PHE B O 1
ATOM 3331 N N . LYS B 1 181 ? 2.08 14.703 6.02 1 98.75 181 LYS B N 1
ATOM 3332 C CA . LYS B 1 181 ? 0.755 14.109 5.867 1 98.75 181 LYS B CA 1
ATOM 3333 C C . LYS B 1 181 ? -0.331 15.18 5.875 1 98.75 181 LYS B C 1
ATOM 3335 O O . LYS B 1 181 ? -0.401 15.992 6.801 1 98.75 181 LYS B O 1
ATOM 3340 N N . ILE B 1 182 ? -1.146 15.195 4.844 1 98.75 182 ILE B N 1
ATOM 3341 C CA . ILE B 1 182 ? -2.199 16.203 4.781 1 98.75 182 ILE B CA 1
ATOM 3342 C C . ILE B 1 182 ? -3.551 15.523 4.562 1 98.75 182 ILE B C 1
ATOM 3344 O O . ILE B 1 182 ? -3.607 14.344 4.211 1 98.75 182 ILE B O 1
ATOM 3348 N N . GLU B 1 183 ? -4.547 16.281 4.809 1 98.44 183 GLU B N 1
ATOM 3349 C CA . GLU B 1 183 ? -5.922 15.898 4.512 1 98.44 183 GLU B CA 1
ATOM 3350 C C . GLU B 1 183 ? -6.574 16.875 3.535 1 98.44 183 GLU B C 1
ATOM 3352 O O . GLU B 1 183 ? -6.352 18.078 3.617 1 98.44 183 GLU B O 1
ATOM 3357 N N . LEU B 1 184 ? -7.273 16.328 2.588 1 98.88 184 LEU B N 1
ATOM 3358 C CA . LEU B 1 184 ? -8.031 17.094 1.611 1 98.88 184 LEU B CA 1
ATOM 3359 C C . LEU B 1 184 ? -9.523 16.797 1.724 1 98.88 184 LEU B C 1
ATOM 3361 O O . LEU B 1 184 ? -9.914 15.688 2.092 1 98.88 184 LEU B O 1
ATOM 3365 N N . GLY B 1 185 ? -10.336 17.75 1.506 1 98.69 185 GLY B N 1
ATOM 3366 C CA . GLY B 1 185 ? -11.781 17.578 1.562 1 98.69 185 GLY B CA 1
ATOM 3367 C C . GLY B 1 185 ? -12.523 18.406 0.531 1 98.69 185 GLY B C 1
ATOM 3368 O O . GLY B 1 185 ? -11.93 19.281 -0.112 1 98.69 185 GLY B O 1
ATOM 3369 N N . LYS B 1 186 ? -13.812 18.141 0.373 1 98.31 186 LYS B N 1
ATOM 3370 C CA . LYS B 1 186 ? -14.664 18.859 -0.565 1 98.31 186 LYS B CA 1
ATOM 3371 C C . LYS B 1 186 ? -15.617 19.812 0.17 1 98.31 186 LYS B C 1
ATOM 3373 O O . LYS B 1 186 ? -16.234 19.422 1.16 1 98.31 186 LYS B O 1
ATOM 3378 N N . ASP B 1 187 ? -15.672 21.016 -0.335 1 97.38 187 ASP B N 1
ATOM 3379 C CA . ASP B 1 187 ? -16.656 21.922 0.234 1 97.38 187 ASP B CA 1
ATOM 3380 C C . ASP B 1 187 ? -18.031 21.734 -0.409 1 97.38 187 ASP B C 1
ATOM 3382 O O . ASP B 1 187 ? -18.219 20.797 -1.191 1 97.38 187 ASP B O 1
ATOM 3386 N N . LYS B 1 188 ? -19 22.562 -0.053 1 95.88 188 LYS B N 1
ATOM 3387 C CA . LYS B 1 188 ? -20.375 22.422 -0.498 1 95.88 188 LYS B CA 1
ATOM 3388 C C . LYS B 1 188 ? -20.484 22.547 -2.016 1 95.88 188 LYS B C 1
ATOM 3390 O O . LYS B 1 188 ? -21.406 22 -2.623 1 95.88 188 LYS B O 1
ATOM 3395 N N . ASP B 1 189 ? -19.516 23.203 -2.619 1 96.62 189 ASP B N 1
ATOM 3396 C CA . ASP B 1 189 ? -19.547 23.453 -4.059 1 96.62 189 ASP B CA 1
ATOM 3397 C C . ASP B 1 189 ? -18.734 22.391 -4.809 1 96.62 189 ASP B C 1
ATOM 3399 O O . ASP B 1 189 ? -18.594 22.469 -6.031 1 96.62 189 ASP B O 1
ATOM 3403 N N . GLY B 1 190 ? -18.078 21.516 -4.109 1 96.31 190 GLY B N 1
ATOM 3404 C CA . GLY B 1 190 ? -17.344 20.422 -4.73 1 96.31 190 GLY B CA 1
ATOM 3405 C C . GLY B 1 190 ? -15.875 20.734 -4.934 1 96.31 190 GLY B C 1
ATOM 3406 O O . GLY B 1 190 ? -15.141 19.938 -5.516 1 96.31 190 GLY B O 1
ATOM 3407 N N . ASN B 1 191 ? -15.445 21.875 -4.438 1 97.12 191 ASN B N 1
ATOM 3408 C CA . ASN B 1 191 ? -14.031 22.219 -4.539 1 97.12 191 ASN B CA 1
ATOM 3409 C C . ASN B 1 191 ? -13.188 21.438 -3.539 1 97.12 191 ASN B C 1
ATOM 3411 O O . ASN B 1 191 ? -13.602 21.234 -2.393 1 97.12 191 ASN B O 1
ATOM 3415 N N . ILE B 1 192 ? -12.086 20.938 -4.012 1 98.25 192 ILE B N 1
ATOM 3416 C CA . ILE B 1 192 ? -11.148 20.25 -3.133 1 98.25 192 ILE B CA 1
ATOM 3417 C C . ILE B 1 192 ? -10.258 21.266 -2.428 1 98.25 192 ILE B C 1
ATOM 3419 O O . ILE B 1 192 ? -9.602 22.078 -3.08 1 98.25 192 ILE B O 1
ATOM 3423 N N . LEU B 1 193 ? -10.234 21.219 -1.129 1 98.75 193 LEU B N 1
ATOM 3424 C CA . LEU B 1 193 ? -9.469 22.141 -0.302 1 98.75 193 LEU B CA 1
ATOM 3425 C C . LEU B 1 193 ? -8.5 21.391 0.603 1 98.75 193 LEU B C 1
ATOM 3427 O O . LEU B 1 193 ? -8.812 20.297 1.086 1 98.75 193 LEU B O 1
ATOM 3431 N N . LEU B 1 194 ? -7.359 22 0.768 1 98.88 194 LEU B N 1
ATOM 3432 C CA . LEU B 1 194 ? -6.492 21.562 1.854 1 98.88 194 LEU B CA 1
ATOM 3433 C C . LEU B 1 194 ? -7.117 21.875 3.211 1 98.88 194 LEU B C 1
ATOM 3435 O O . LEU B 1 194 ? -7.52 23.016 3.467 1 98.88 194 LEU B O 1
ATOM 3439 N N . ALA B 1 195 ? -7.238 20.828 4.082 1 98.31 195 ALA B N 1
ATOM 3440 C CA . ALA B 1 195 ? -7.895 20.984 5.375 1 98.31 195 ALA B CA 1
ATOM 3441 C C . ALA B 1 195 ? -6.988 20.516 6.516 1 98.31 195 ALA B C 1
ATOM 3443 O O . ALA B 1 195 ? -5.84 20.141 6.281 1 98.31 195 ALA B O 1
ATOM 3444 N N . ASP B 1 196 ? -7.484 20.641 7.711 1 96.94 196 ASP B N 1
ATOM 3445 C CA . ASP B 1 196 ? -6.816 20.188 8.93 1 96.94 196 ASP B CA 1
ATOM 3446 C C . ASP B 1 196 ? -5.676 21.125 9.305 1 96.94 196 ASP B C 1
ATOM 3448 O O . ASP B 1 196 ? -5.91 22.25 9.75 1 96.94 196 ASP B O 1
ATOM 3452 N N . GLU B 1 197 ? -4.383 20.688 9.086 1 98.19 197 GLU B N 1
ATOM 3453 C CA . GLU B 1 197 ? -3.273 21.547 9.492 1 98.19 197 GLU B CA 1
ATOM 3454 C C . GLU B 1 197 ? -1.981 21.141 8.781 1 98.19 197 GLU B C 1
ATOM 3456 O O . GLU B 1 197 ? -1.873 20.031 8.258 1 98.19 197 GLU B O 1
ATOM 3461 N N . ILE B 1 198 ? -1.085 22.047 8.711 1 98.75 198 ILE B N 1
ATOM 3462 C CA . ILE B 1 198 ? 0.327 21.812 8.43 1 98.75 198 ILE B CA 1
ATOM 3463 C C . ILE B 1 198 ? 1.179 22.375 9.562 1 98.75 198 ILE B C 1
ATOM 3465 O O . ILE B 1 198 ? 1.176 23.578 9.812 1 98.75 198 ILE B O 1
ATOM 3469 N N . SER B 1 199 ? 1.865 21.531 10.242 1 98.69 199 SER B N 1
ATOM 3470 C CA . SER B 1 199 ? 2.629 21.859 11.445 1 98.69 199 SER B CA 1
ATOM 3471 C C . SER B 1 199 ? 3.664 20.781 11.75 1 98.69 199 SER B C 1
ATOM 3473 O O . SER B 1 199 ? 3.73 19.75 11.055 1 98.69 199 SER B O 1
ATOM 3475 N N . PRO B 1 200 ? 4.48 20.938 12.758 1 98.62 200 PRO B N 1
ATOM 3476 C CA . PRO B 1 200 ? 5.43 19.875 13.125 1 98.62 200 PRO B CA 1
ATOM 3477 C C . PRO B 1 200 ? 4.746 18.609 13.617 1 98.62 200 PRO B C 1
ATOM 3479 O O . PRO B 1 200 ? 5.395 17.562 13.773 1 98.62 200 PRO B O 1
ATOM 3482 N N . ASP B 1 201 ? 3.383 18.641 13.844 1 98 201 ASP B N 1
ATOM 3483 C CA . ASP B 1 201 ? 2.631 17.438 14.164 1 98 201 ASP B CA 1
ATOM 3484 C C . ASP B 1 201 ? 2.371 16.609 12.906 1 98 201 ASP B C 1
ATOM 3486 O O . ASP B 1 201 ? 2.17 15.391 12.992 1 98 201 ASP B O 1
ATOM 3490 N N . SER B 1 202 ? 2.328 17.266 11.734 1 97.88 202 SER B N 1
ATOM 3491 C CA . SER B 1 202 ? 1.933 16.578 10.508 1 97.88 202 SER B CA 1
ATOM 3492 C C . SER B 1 202 ? 3.07 16.562 9.492 1 97.88 202 SER B C 1
ATOM 3494 O O . SER B 1 202 ? 2.902 16.078 8.375 1 97.88 202 SER B O 1
ATOM 3496 N N . CYS B 1 203 ? 4.18 17.125 9.859 1 98.69 203 CYS B N 1
ATOM 3497 C CA . CYS B 1 203 ? 5.371 17.156 9.016 1 98.69 203 CYS B CA 1
ATOM 3498 C C . CYS B 1 203 ? 6.59 16.641 9.781 1 98.69 203 CYS B C 1
ATOM 3500 O O . CYS B 1 203 ? 6.656 16.766 11 1 98.69 203 CYS B O 1
ATOM 3502 N N . ARG B 1 204 ? 7.477 16.172 9.078 1 98.81 204 ARG B N 1
ATOM 3503 C CA . ARG B 1 204 ? 8.828 15.992 9.609 1 98.81 204 ARG B CA 1
ATOM 3504 C C . ARG B 1 204 ? 9.766 17.062 9.062 1 98.81 204 ARG B C 1
ATOM 3506 O O . ARG B 1 204 ? 9.875 17.25 7.848 1 98.81 204 ARG B O 1
ATOM 3513 N N . PHE B 1 205 ? 10.383 17.719 10 1 98.81 205 PHE B N 1
ATOM 3514 C CA . PHE B 1 205 ? 11.375 18.75 9.711 1 98.81 205 PHE B CA 1
ATOM 3515 C C . PHE B 1 205 ? 12.727 18.391 10.328 1 98.81 205 PHE B C 1
ATOM 3517 O O . PHE B 1 205 ? 12.797 18 11.492 1 98.81 205 PHE B O 1
ATOM 3524 N N . TRP B 1 206 ? 13.75 18.531 9.508 1 98.88 206 TRP B N 1
ATOM 3525 C CA . TRP B 1 206 ? 15.109 18.438 10.008 1 98.88 206 TRP B CA 1
ATOM 3526 C C . TRP B 1 206 ? 15.891 19.719 9.758 1 98.88 206 TRP B C 1
ATOM 3528 O O . TRP B 1 206 ? 15.664 20.391 8.75 1 98.88 206 TRP B O 1
ATOM 3538 N N . ASP B 1 207 ? 16.719 20.031 10.711 1 98.75 207 ASP B N 1
ATOM 3539 C CA . ASP B 1 207 ? 17.672 21.109 10.453 1 98.75 207 ASP B CA 1
ATOM 3540 C C . ASP B 1 207 ? 18.531 20.797 9.234 1 98.75 207 ASP B C 1
ATOM 3542 O O . ASP B 1 207 ? 19.047 19.688 9.094 1 98.75 207 ASP B O 1
ATOM 3546 N N . ALA B 1 208 ? 18.719 21.781 8.406 1 98.38 208 ALA B N 1
ATOM 3547 C CA . ALA B 1 208 ? 19.391 21.547 7.133 1 98.38 208 ALA B CA 1
ATOM 3548 C C . ALA B 1 208 ? 20.875 21.234 7.34 1 98.38 208 ALA B C 1
ATOM 3550 O O . ALA B 1 208 ? 21.469 20.5 6.551 1 98.38 208 ALA B O 1
ATOM 3551 N N . LYS B 1 209 ? 21.484 21.719 8.352 1 97.81 209 LYS B N 1
ATOM 3552 C CA . LYS B 1 209 ? 22.922 21.562 8.586 1 97.81 209 LYS B CA 1
ATOM 3553 C C . LYS B 1 209 ? 23.203 20.391 9.516 1 97.81 209 LYS B C 1
ATOM 3555 O O . LYS B 1 209 ? 24.062 19.562 9.219 1 97.81 209 LYS B O 1
ATOM 3560 N N . THR B 1 210 ? 22.453 20.234 10.57 1 98 210 THR B N 1
ATOM 3561 C CA . THR B 1 210 ? 22.797 19.281 11.617 1 98 210 THR B CA 1
ATOM 3562 C C . THR B 1 210 ? 21.938 18.016 11.5 1 98 210 THR B C 1
ATOM 3564 O O . THR B 1 210 ? 22.234 17 12.117 1 98 210 THR B O 1
ATOM 3567 N N . ASN B 1 211 ? 20.75 18.141 10.812 1 98 211 ASN B N 1
ATOM 3568 C CA . ASN B 1 211 ? 19.75 17.078 10.68 1 98 211 ASN B CA 1
ATOM 3569 C C . ASN B 1 211 ? 19 16.844 11.992 1 98 211 ASN B C 1
ATOM 3571 O O . ASN B 1 211 ? 18.406 15.789 12.188 1 98 211 ASN B O 1
ATOM 3575 N N . GLU B 1 212 ? 19.156 17.812 12.852 1 98.12 212 GLU B N 1
ATOM 3576 C CA . GLU B 1 212 ? 18.344 17.734 14.07 1 98.12 212 GLU B CA 1
ATOM 3577 C C . GLU B 1 212 ? 16.859 17.719 13.758 1 98.12 212 GLU B C 1
ATOM 3579 O O . GLU B 1 212 ? 16.391 18.469 12.898 1 98.12 212 GLU B O 1
ATOM 3584 N N . LYS B 1 213 ? 16.125 16.828 14.453 1 98.62 213 LYS B N 1
ATOM 3585 C CA . LYS B 1 213 ? 14.68 16.734 14.242 1 98.62 213 LYS B CA 1
ATOM 3586 C C . LYS B 1 213 ? 13.945 17.891 14.93 1 98.62 213 LYS B C 1
ATOM 3588 O O . LYS B 1 213 ? 14.18 18.156 16.109 1 98.62 213 LYS B O 1
ATOM 3593 N N . LEU B 1 214 ? 13.086 18.484 14.234 1 98.75 214 LEU B N 1
ATOM 3594 C CA . LEU B 1 214 ? 12.336 19.625 14.758 1 98.75 214 LEU B CA 1
ATOM 3595 C C . LEU B 1 214 ? 10.836 19.406 14.57 1 98.75 214 LEU B C 1
ATOM 3597 O O . LEU B 1 214 ? 10.125 20.312 14.125 1 98.75 214 LEU B O 1
ATOM 3601 N N . ASP B 1 215 ? 10.398 18.156 14.781 1 98.56 215 ASP B N 1
ATOM 3602 C CA . ASP B 1 215 ? 9.008 17.75 14.594 1 98.56 215 ASP B CA 1
ATOM 3603 C C . ASP B 1 215 ? 8.578 16.766 15.672 1 98.56 215 ASP B C 1
ATOM 3605 O O . ASP B 1 215 ? 9.266 16.594 16.672 1 98.56 215 ASP B O 1
ATOM 3609 N N . LYS B 1 216 ? 7.469 16.188 15.461 1 98 216 LYS B N 1
ATOM 3610 C CA . LYS B 1 216 ? 6.832 15.352 16.484 1 98 216 LYS B CA 1
ATOM 3611 C C . LYS B 1 216 ? 7.66 14.102 16.75 1 98 216 LYS B C 1
ATOM 3613 O O . LYS B 1 216 ? 7.422 13.398 17.734 1 98 216 LYS B O 1
ATOM 3618 N N . ASP B 1 217 ? 8.594 13.742 15.906 1 98 217 ASP B N 1
ATOM 3619 C CA . ASP B 1 217 ? 9.477 12.602 16.172 1 98 217 ASP B CA 1
ATOM 3620 C C . ASP B 1 217 ? 10.219 12.789 17.5 1 98 217 ASP B C 1
ATOM 3622 O O . ASP B 1 217 ? 10.641 11.805 18.125 1 98 217 ASP B O 1
ATOM 3626 N N . ARG B 1 218 ? 10.43 14.039 17.906 1 98.19 218 ARG B N 1
ATOM 3627 C CA . ARG B 1 218 ? 11.031 14.266 19.219 1 98.19 218 ARG B CA 1
ATOM 3628 C C . ARG B 1 218 ? 10.195 13.617 20.328 1 98.19 218 ARG B C 1
ATOM 3630 O O . ARG B 1 218 ? 10.742 13.055 21.266 1 98.19 218 ARG B O 1
ATOM 3637 N N . PHE B 1 219 ? 8.914 13.695 20.219 1 98.12 219 PHE B N 1
ATOM 3638 C CA . PHE B 1 219 ? 8 13.031 21.141 1 98.12 219 PHE B CA 1
ATOM 3639 C C . PHE B 1 219 ? 7.988 1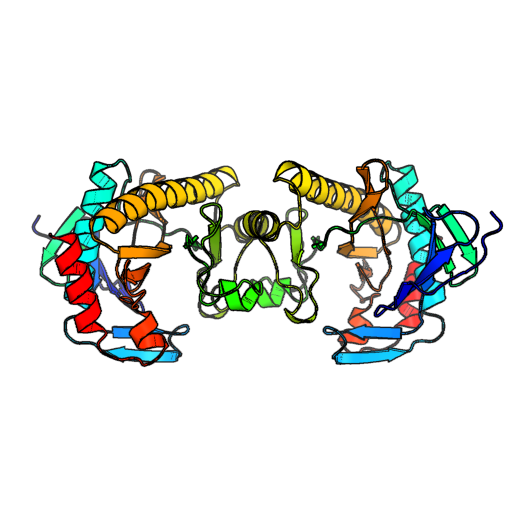1.531 20.906 1 98.12 219 PHE B C 1
ATOM 3641 O O . PHE B 1 219 ? 8.117 10.742 21.844 1 98.12 219 PHE B O 1
ATOM 3648 N N . ARG B 1 220 ? 7.848 11.109 19.594 1 97.5 220 ARG B N 1
ATOM 3649 C CA . ARG B 1 220 ? 7.777 9.688 19.25 1 97.5 220 ARG B CA 1
ATOM 3650 C C . ARG B 1 220 ? 8.992 8.938 19.781 1 97.5 220 ARG B C 1
ATOM 3652 O O . ARG B 1 220 ? 8.867 7.812 20.266 1 97.5 220 ARG B O 1
ATOM 3659 N N . GLN B 1 221 ? 10.125 9.555 19.688 1 96.75 221 GLN B N 1
ATOM 3660 C CA . GLN B 1 221 ? 11.391 8.906 20.016 1 96.75 221 GLN B CA 1
ATOM 3661 C C . GLN B 1 221 ? 11.891 9.328 21.391 1 96.75 221 GLN B C 1
ATOM 3663 O O . GLN B 1 221 ? 13.023 9.008 21.766 1 96.75 221 GLN B O 1
ATOM 3668 N N . SER B 1 222 ? 11.195 10.148 22.141 1 96.62 222 SER B N 1
ATOM 3669 C CA . SER B 1 222 ? 11.453 10.547 23.516 1 96.62 222 SER B CA 1
ATOM 3670 C C . SER B 1 222 ? 12.781 11.297 23.641 1 96.62 222 SER B C 1
ATOM 3672 O O . SER B 1 222 ? 13.578 11.008 24.531 1 96.62 222 SER B O 1
ATOM 3674 N N . ILE B 1 223 ? 13 12.125 22.688 1 95 223 ILE B N 1
ATOM 3675 C CA . ILE B 1 223 ? 14.273 12.836 22.719 1 95 223 ILE B CA 1
ATOM 3676 C C . ILE B 1 223 ? 14.086 14.195 23.406 1 95 223 ILE B C 1
ATOM 3678 O O . ILE B 1 223 ? 15.047 14.938 23.578 1 95 223 ILE B O 1
ATOM 3682 N N . GLY B 1 224 ? 12.875 14.633 23.719 1 93.25 224 GLY B N 1
ATOM 3683 C CA . GLY B 1 224 ? 12.594 15.805 24.531 1 93.25 224 GLY B CA 1
ATOM 3684 C C . GLY B 1 224 ? 12.594 17.094 23.734 1 93.25 224 GLY B C 1
ATOM 3685 O O . GLY B 1 224 ? 12.758 17.078 22.516 1 93.25 224 GLY B O 1
ATOM 3686 N N . ASN B 1 225 ? 12.164 18.188 24.406 1 95.25 225 ASN B N 1
ATOM 3687 C CA . ASN B 1 225 ? 12.203 19.547 23.891 1 95.25 225 ASN B CA 1
ATOM 3688 C C . ASN B 1 225 ? 11.312 19.734 22.672 1 95.25 225 ASN B C 1
ATOM 3690 O O . ASN B 1 225 ? 11.719 20.344 21.688 1 95.25 225 ASN B O 1
ATOM 3694 N N . VAL B 1 226 ? 10.133 19.156 22.75 1 97.44 226 VAL B N 1
ATOM 3695 C CA . VAL B 1 226 ? 9.188 19.234 21.641 1 97.44 226 VAL B CA 1
ATOM 3696 C C . VAL B 1 226 ? 8.766 20.688 21.406 1 97.44 226 VAL B C 1
ATOM 3698 O O . VAL B 1 226 ? 8.859 21.188 20.297 1 97.44 226 VAL B O 1
ATOM 3701 N N . LYS B 1 227 ? 8.398 21.359 22.469 1 97.56 227 LYS B N 1
ATOM 3702 C CA . LYS B 1 227 ? 7.926 22.734 22.344 1 97.56 227 LYS B CA 1
ATOM 3703 C C . LYS B 1 227 ? 9.023 23.641 21.797 1 97.56 227 LYS B C 1
ATOM 3705 O O . LYS B 1 227 ? 8.766 24.484 20.938 1 97.56 227 LYS B O 1
ATOM 3710 N N . VAL B 1 228 ? 10.234 23.453 22.297 1 98 228 VAL B N 1
ATOM 3711 C CA . VAL B 1 228 ? 11.375 24.25 21.859 1 98 228 VAL B CA 1
ATOM 3712 C C . VAL B 1 228 ? 11.57 24.078 20.344 1 98 228 VAL B C 1
ATOM 3714 O O . VAL B 1 228 ? 11.828 25.047 19.641 1 98 228 VAL B O 1
ATOM 3717 N N . ALA B 1 229 ? 11.445 22.875 19.875 1 98.56 229 ALA B N 1
ATOM 3718 C CA . ALA B 1 229 ? 11.586 22.594 18.453 1 98.56 229 ALA B CA 1
ATOM 3719 C C . ALA B 1 229 ? 10.5 23.297 17.641 1 98.56 229 ALA B C 1
ATOM 3721 O O . ALA B 1 229 ? 10.781 23.875 16.594 1 98.56 229 ALA B O 1
ATOM 3722 N N . TYR B 1 230 ? 9.273 23.219 18.125 1 98.69 230 TYR B N 1
ATOM 3723 C CA . TYR B 1 230 ? 8.164 23.859 17.438 1 98.69 230 TYR B CA 1
ATOM 3724 C C . TYR B 1 230 ? 8.352 25.375 17.375 1 98.69 230 TYR B C 1
ATOM 3726 O O . TYR B 1 230 ? 8.086 26.016 16.359 1 98.69 230 TYR B O 1
ATOM 3734 N N . GLU B 1 231 ? 8.812 25.938 18.5 1 98.81 231 GLU B N 1
ATOM 3735 C CA . GLU B 1 231 ? 9.117 27.359 18.547 1 98.81 231 GLU B CA 1
ATOM 3736 C C . GLU B 1 231 ? 10.195 27.734 17.531 1 98.81 231 GLU B C 1
ATOM 3738 O O . GLU B 1 231 ? 10.109 28.781 16.891 1 98.81 231 GLU B O 1
ATOM 3743 N N . GLU B 1 232 ? 11.18 26.891 17.469 1 98.69 232 GLU B N 1
ATOM 3744 C CA . GLU B 1 232 ? 12.25 27.109 16.516 1 98.69 232 GLU B CA 1
ATOM 3745 C C . GLU B 1 232 ? 11.727 27.094 15.086 1 98.69 232 GLU B C 1
ATOM 3747 O O . GLU B 1 232 ? 12.117 27.938 14.266 1 98.69 232 GLU B O 1
ATOM 3752 N N . VAL B 1 233 ? 10.844 26.141 14.711 1 98.81 233 VAL B N 1
ATOM 3753 C CA . VAL B 1 233 ? 10.25 26.078 13.383 1 98.81 233 VAL B CA 1
ATOM 3754 C C . VAL B 1 233 ? 9.469 27.359 13.102 1 98.81 233 VAL B C 1
ATOM 3756 O O . VAL B 1 233 ? 9.609 27.953 12.031 1 98.81 233 VAL B O 1
ATOM 3759 N N . LEU B 1 234 ? 8.68 27.781 14.07 1 98.81 234 LEU B N 1
ATOM 3760 C CA . LEU B 1 234 ? 7.914 29 13.898 1 98.81 234 LEU B CA 1
ATOM 3761 C C . LEU B 1 234 ? 8.844 30.203 13.68 1 98.81 234 LEU B C 1
ATOM 3763 O O . LEU B 1 234 ? 8.602 31.016 12.797 1 98.81 234 LEU B O 1
ATOM 3767 N N . ARG B 1 235 ? 9.852 30.281 14.547 1 98.69 235 ARG B N 1
ATOM 3768 C CA . ARG B 1 235 ? 10.812 31.375 14.43 1 98.69 235 ARG B CA 1
ATOM 3769 C C . ARG B 1 235 ? 11.406 31.438 13.023 1 98.69 235 ARG B C 1
ATOM 3771 O O . ARG B 1 235 ? 11.516 32.531 12.438 1 98.69 235 ARG B O 1
ATOM 3778 N N . ARG B 1 236 ? 11.719 30.359 12.5 1 98.56 236 ARG B N 1
ATOM 3779 C CA . ARG B 1 236 ? 12.328 30.297 11.18 1 98.56 236 ARG B CA 1
ATOM 3780 C C . ARG B 1 236 ? 11.312 30.641 10.094 1 98.56 236 ARG B C 1
ATOM 3782 O O . ARG B 1 236 ? 11.648 31.328 9.125 1 98.56 236 ARG B O 1
ATOM 3789 N N . ILE B 1 237 ? 10.078 30.156 10.211 1 98.44 237 ILE B N 1
ATOM 3790 C CA . ILE B 1 237 ? 9.008 30.484 9.273 1 98.44 237 ILE B CA 1
ATOM 3791 C C . ILE B 1 237 ? 8.82 32 9.203 1 98.44 237 ILE B C 1
ATOM 3793 O O . ILE B 1 237 ? 8.617 32.562 8.125 1 98.44 237 ILE B O 1
ATOM 3797 N N . LEU B 1 238 ? 8.961 32.688 10.328 1 98 238 LEU B N 1
ATOM 3798 C CA . LEU B 1 238 ? 8.656 34.094 10.414 1 98 238 LEU B CA 1
ATOM 3799 C C . LEU B 1 238 ? 9.883 34.938 10.062 1 98 238 LEU B C 1
ATOM 3801 O O . LEU B 1 238 ? 9.789 36.156 9.953 1 98 238 LEU B O 1
ATOM 3805 N N . SER B 1 239 ? 11.023 34.375 9.969 1 94.75 239 SER B N 1
ATOM 3806 C CA . SER B 1 239 ? 12.258 35.094 9.656 1 94.75 239 SER B CA 1
ATOM 3807 C C . SER B 1 239 ? 12.344 35.406 8.164 1 94.75 239 SER B C 1
ATOM 3809 O O . SER B 1 239 ? 11.727 34.719 7.34 1 94.75 239 SER B O 1
#

Secondary structure (DSSP, 8-state):
----EEEEEEE-SSEEEEEESS-TTEEEEEE--EEEETTTTEEEE-TTHHHHHHHHHHHHHHHHHHTT--BSEEEE-SSSEEEEE--EE-SEEEEEEEE--HHHHHHH-PPTTPEEEEEEEEEEE--GGGT--EE-HHHHHHTTSSSSHHHHHHHHHHHHHHHHHHHHHHHHTTEEEEEEEEEEEE-TT--EEEES--STTTEEEEETTT--B-STHHHHTT---HHHHHHHHHHHHH-/----EEEEEEE-SSEEEEEESS-TTEEEEEE--EEEETTTTEEEE-TTHHHHHHHHHHHHHHHHHHTT--BSEEEE-SSSEEEEE--EE-SEEEEEEEE--HHHHHHH-PPTTPEEEEEEEEEEE--GGGT--EE-HHHHHHTTSSSSHHHHHHHHHHHHHHHHHHHHHHHTTTEEEEEEEEEEEE-TT--EEEES--STTTEEEEETTT--B-STHHHHTT---HHHHHHHHHHHHH-

Foldseek 3Di:
DDWDFDDFPDDDQFWTWTATPPDRQKIKIFGAQWFAPQLRPDIDGDPLVQLLQLLVQVLLQVLVVVVPAFAQFDADDDSGMGMGTDFAWLQKKKKWFQFDDDPRCVPPVDDGGHGDPAIDIWIFGNDSVVPRHTDDQVRCVVVPSDVDSVRVVVVVVSLRVSCVSVQVLVVVLQKHFGMFIWIWGQGPVGDIHTYDGDALAGTWIAGNPPRHTLHSVCVVVVVDDNVVSSVSSSVSSVD/DDWDFDDFPDDDQFWTWTATPPDRQKIKIFGAQWFAPQLRPDIDGDPLVQLLQLLVQVLLQVLVVVVPAFAQFDADDDSGMGMGTDFAWLQKKKKWFQFDDDPRCVPPVDDGGHGDPAIDIWIFGNDSVVPRHTDDLVRCVVVPSDVDSVRVVVVVVSLRVSCVSVQVLVVVLQKHFGMFIWIWGQGPVGDIHTYDGDALAGTWIAGNPPRHTLHSVCVVVVVDDNVVSSVSSSVSSVD

Nearest PDB structures (foldseek):
  3nua-assembly1_A  TM=9.851E-01  e=3.604E-34  Clostridium perfringens ATCC 13124
  3kre-assembly1_A  TM=9.674E-01  e=1.961E-30  Ehrlichia chaffeensis str. Arkansas
  2gqs-assembly1_B  TM=9.865E-01  e=7.603E-30  Escherichia coli
  4o7n-assembly1_A  TM=9.811E-01  e=5.033E-30  Pyrococcus horikoshii OT3
  7ale-assembly1_A  TM=9.330E-01  e=8.813E-24  Homo sapiens

Sequence (478 aa):
MKVTKKDMIYEGKGKKMWSVAEDENLLIAEFKDDLTAFNGIKKSSEKGKGALNNKISTQLFHLLEKNGIKTDLVETINDTEQVVKKVKIFPLEVIARNIATGSLTKRLGIKDGTVLPFTLVEFCYKDDDLGDPILNDDHALLLGAVKDKNELENLRQTAIKINKILKEFFATKNLKLVDFKIELGKDKDGNILLADEISPDSCRFWDAKTNEKLDKDRFRQSIGNVKVAYEEVLRRILSMKVTKKDMIYEGKGKKMWSVAEDENLLIAEFKDDLTAFNGIKKSSEKGKGALNNKISTQLFHLLEKNGIKTDLVETINDTEQVVKKVKIFPLEVIARNIATGSLTKRLGIKDGTVLPFTLVEFCYKDDDLGDPILNDDHALLLGAVKDKNELENLRQTAIKINKILKEFFATKNLKLVDFKIELGKDKDGNILLADEISPDSCRFWDAKTNEKLDKDRFRQSIGNVKVAYEEVLRRILS